Protein AF-A0A1W9HHN4-F1 (afdb_monomer_lite)

Structure (mmCIF, N/CA/C/O backbone):
data_AF-A0A1W9HHN4-F1
#
_entry.id   AF-A0A1W9HHN4-F1
#
loop_
_atom_site.group_PDB
_atom_site.id
_atom_site.type_symbol
_atom_site.label_atom_id
_atom_site.label_alt_id
_atom_site.label_comp_id
_atom_site.label_asym_id
_atom_site.label_entity_id
_atom_site.label_seq_id
_atom_site.pdbx_PDB_ins_code
_atom_site.Cartn_x
_atom_site.Cartn_y
_atom_site.Cartn_z
_atom_site.occupancy
_atom_site.B_iso_or_equiv
_atom_site.auth_seq_id
_atom_site.auth_comp_id
_atom_site.auth_asym_id
_atom_site.auth_atom_id
_atom_site.pdbx_PDB_model_num
ATOM 1 N N . MET A 1 1 ? 84.537 -0.814 29.318 1.00 38.59 1 MET A N 1
ATOM 2 C CA . MET A 1 1 ? 84.849 0.425 28.573 1.00 38.59 1 MET A CA 1
ATOM 3 C C . MET A 1 1 ? 83.753 1.437 28.849 1.00 38.59 1 MET A C 1
ATOM 5 O O . MET A 1 1 ? 82.618 1.021 29.036 1.00 38.59 1 MET A O 1
ATOM 9 N N . ARG A 1 2 ? 84.134 2.720 28.931 1.00 28.84 2 ARG A N 1
ATOM 10 C CA . ARG A 1 2 ? 83.276 3.924 28.967 1.00 28.84 2 ARG A CA 1
ATOM 11 C C . ARG A 1 2 ? 82.020 3.712 28.100 1.00 28.84 2 ARG A C 1
ATOM 13 O O . ARG A 1 2 ? 82.153 3.163 27.019 1.00 28.84 2 ARG A O 1
ATOM 20 N N . GLY A 1 3 ? 80.806 4.087 28.465 1.00 25.36 3 GLY A N 1
ATOM 21 C CA . GLY A 1 3 ? 80.359 5.122 29.378 1.00 25.36 3 GLY A CA 1
ATOM 22 C C . GLY A 1 3 ? 79.190 5.838 28.696 1.00 25.36 3 GLY A C 1
ATOM 23 O O . GLY A 1 3 ? 79.249 6.110 27.501 1.00 25.36 3 GLY A O 1
ATOM 24 N N . THR A 1 4 ? 78.193 6.164 29.511 1.00 25.72 4 THR A N 1
ATOM 25 C CA . THR A 1 4 ? 77.255 7.283 29.354 1.00 25.72 4 THR A CA 1
ATOM 26 C C . THR A 1 4 ? 75.920 7.045 28.634 1.00 25.72 4 THR A C 1
ATOM 28 O O . THR A 1 4 ? 75.819 6.756 27.447 1.00 25.72 4 THR A O 1
ATOM 31 N N . PHE A 1 5 ? 74.904 7.242 29.474 1.00 26.44 5 PHE A N 1
ATOM 32 C CA . PHE A 1 5 ? 73.468 7.368 29.297 1.00 26.44 5 PHE A CA 1
ATOM 33 C C . PHE A 1 5 ? 73.065 8.613 28.493 1.00 26.44 5 PHE A C 1
ATOM 35 O O . PHE A 1 5 ? 73.731 9.638 28.597 1.00 26.44 5 PHE A O 1
ATOM 42 N N . VAL A 1 6 ? 71.870 8.581 27.894 1.00 25.84 6 VAL A N 1
ATOM 43 C CA . VAL A 1 6 ? 70.904 9.683 28.045 1.00 25.84 6 VAL A CA 1
ATOM 44 C C . VAL A 1 6 ? 69.542 9.089 28.404 1.00 25.84 6 VAL A C 1
ATOM 46 O O . VAL A 1 6 ? 68.916 8.366 27.634 1.00 25.84 6 VAL A O 1
ATOM 49 N N . VAL A 1 7 ? 69.168 9.385 29.644 1.00 25.06 7 VAL A N 1
ATOM 50 C CA . VAL A 1 7 ? 67.840 9.357 30.258 1.00 25.06 7 VAL A CA 1
ATOM 51 C C . VAL A 1 7 ? 67.072 10.588 29.781 1.00 25.06 7 VAL A C 1
ATOM 53 O O . VAL A 1 7 ? 67.708 11.621 29.637 1.00 25.06 7 VAL A O 1
ATOM 56 N N . VAL A 1 8 ? 65.756 10.477 29.591 1.00 26.33 8 VAL A N 1
ATOM 57 C CA . VAL A 1 8 ? 64.684 11.373 30.096 1.00 26.33 8 VAL A CA 1
ATOM 58 C C . VAL A 1 8 ? 63.391 10.606 29.773 1.00 26.33 8 VAL A C 1
ATOM 60 O O . VAL A 1 8 ? 63.069 10.402 28.608 1.00 26.33 8 VAL A O 1
ATOM 63 N N . GLU A 1 9 ? 62.865 9.829 30.728 1.00 26.00 9 GLU A N 1
ATOM 64 C CA . GLU A 1 9 ? 61.876 10.255 31.747 1.00 26.00 9 GLU A CA 1
ATOM 65 C C . GLU A 1 9 ? 60.465 10.334 31.145 1.00 26.00 9 GLU A C 1
ATOM 67 O O . GLU A 1 9 ? 60.289 10.781 30.023 1.00 26.00 9 GLU A O 1
ATOM 72 N N . MET A 1 10 ? 59.365 9.980 31.801 1.00 25.31 10 MET A N 1
ATOM 73 C CA . MET A 1 10 ? 58.997 9.395 33.103 1.00 25.31 10 MET A CA 1
ATOM 74 C C . MET A 1 10 ? 57.452 9.491 33.042 1.00 25.31 10 MET A C 1
ATOM 76 O O . MET A 1 10 ? 56.928 10.487 32.560 1.00 25.31 10 MET A O 1
ATOM 80 N N . ASN A 1 11 ? 56.623 8.502 33.354 1.00 24.52 11 ASN A N 1
ATOM 81 C CA . ASN A 1 11 ? 56.200 8.053 34.683 1.00 24.52 11 ASN A CA 1
ATOM 82 C C . ASN A 1 11 ? 55.092 7.015 34.396 1.00 24.52 11 ASN A C 1
ATOM 84 O O . ASN A 1 11 ? 54.210 7.277 33.586 1.00 24.52 11 ASN A O 1
ATOM 88 N N . ARG A 1 12 ? 55.203 5.746 34.797 1.00 25.52 12 ARG A N 1
ATOM 89 C CA . ARG A 1 12 ? 54.995 5.164 36.137 1.00 25.52 12 ARG A CA 1
ATOM 90 C C . ARG A 1 12 ? 53.568 5.290 36.699 1.00 25.52 12 ARG A C 1
ATOM 92 O O . ARG A 1 12 ? 53.176 6.371 37.109 1.00 25.52 12 ARG A O 1
ATOM 99 N N . VAL A 1 13 ? 52.983 4.091 36.898 1.00 23.77 13 VAL A N 1
ATOM 100 C CA . VAL A 1 13 ? 52.260 3.630 38.114 1.00 23.77 13 VAL A CA 1
ATOM 101 C C . VAL A 1 13 ? 50.841 4.195 38.259 1.00 23.77 13 VAL A C 1
ATOM 103 O O . VAL A 1 13 ? 50.641 5.389 38.154 1.00 23.77 13 VAL A O 1
ATOM 106 N N . SER A 1 14 ? 49.778 3.461 38.576 1.00 22.64 14 SER A N 1
ATOM 107 C CA . SER A 1 14 ? 49.460 2.042 38.770 1.00 22.64 14 SER A CA 1
ATOM 108 C C . SER A 1 14 ? 47.937 1.979 38.983 1.00 22.64 14 SER A C 1
ATOM 110 O O . SER A 1 14 ? 47.359 2.960 39.432 1.00 22.64 14 SER A O 1
ATOM 112 N N . LEU A 1 15 ? 47.349 0.802 38.741 1.00 22.41 15 LEU A N 1
ATOM 113 C CA . LEU A 1 15 ? 46.172 0.228 39.420 1.00 22.41 15 LEU A CA 1
ATOM 114 C C . LEU A 1 15 ? 44.909 1.100 39.644 1.00 22.41 15 LEU A C 1
ATOM 116 O O . LEU A 1 15 ? 44.914 2.010 40.462 1.00 22.41 15 LEU A O 1
ATOM 120 N N . ILE A 1 16 ? 43.765 0.649 39.109 1.00 21.02 16 ILE A N 1
ATOM 121 C CA . ILE A 1 16 ? 42.618 0.102 39.878 1.00 21.02 16 ILE A CA 1
ATOM 122 C C . ILE A 1 16 ? 41.461 -0.263 38.922 1.00 21.02 16 ILE A C 1
ATOM 124 O O . ILE A 1 16 ? 41.217 0.390 37.914 1.00 21.02 16 ILE A O 1
ATOM 128 N N . PHE A 1 17 ? 40.788 -1.358 39.282 1.00 23.80 17 PHE A N 1
ATOM 129 C CA . PHE A 1 17 ? 39.524 -1.919 38.799 1.00 23.80 17 PHE A CA 1
ATOM 130 C C . PHE A 1 17 ? 38.478 -0.937 38.237 1.00 23.80 17 PHE A C 1
ATOM 132 O O . PHE A 1 17 ? 38.068 -0.014 38.932 1.00 23.80 17 PHE A O 1
ATOM 139 N N . ALA A 1 18 ? 37.887 -1.290 37.088 1.00 21.38 18 ALA A N 1
ATOM 140 C CA . ALA A 1 18 ? 36.445 -1.170 36.855 1.00 21.38 18 ALA A CA 1
ATOM 141 C C . ALA A 1 18 ? 36.003 -2.062 35.680 1.00 21.38 18 ALA A C 1
ATOM 143 O O . ALA A 1 18 ? 36.599 -2.057 34.606 1.00 21.38 18 ALA A O 1
ATOM 144 N N . PHE A 1 19 ? 34.940 -2.825 35.922 1.00 25.19 19 PHE A N 1
ATOM 145 C CA . PHE A 1 19 ? 34.054 -3.434 34.934 1.00 25.19 19 PHE A CA 1
ATOM 146 C C . PHE A 1 19 ? 33.873 -2.564 33.685 1.00 25.19 19 PHE A C 1
ATOM 148 O O . PHE A 1 19 ? 33.380 -1.452 33.814 1.00 25.19 19 PHE A O 1
ATOM 155 N N . LEU A 1 20 ? 34.127 -3.106 32.492 1.00 23.86 20 LEU A N 1
ATOM 156 C CA . LEU A 1 20 ? 33.484 -2.653 31.252 1.00 23.86 20 LEU A CA 1
ATOM 157 C C . LEU A 1 20 ? 33.298 -3.852 30.312 1.00 23.86 20 LEU A C 1
ATOM 159 O O . LEU A 1 20 ? 33.937 -4.013 29.277 1.00 23.86 20 LEU A O 1
ATOM 163 N N . SER A 1 21 ? 32.359 -4.710 30.700 1.00 24.89 21 SER A N 1
ATOM 164 C CA . SER A 1 21 ? 31.488 -5.409 29.764 1.00 24.89 21 SER A CA 1
ATOM 165 C C . SER A 1 21 ? 30.672 -4.368 28.989 1.00 24.89 21 SER A C 1
ATOM 167 O O . SER A 1 21 ? 29.640 -3.921 29.484 1.00 24.89 21 SER A O 1
ATOM 169 N N . VAL A 1 22 ? 31.126 -3.952 27.804 1.00 24.08 22 VAL A N 1
ATOM 170 C CA . VAL A 1 22 ? 30.358 -3.076 26.900 1.00 24.08 22 VAL A CA 1
ATOM 171 C C . VAL A 1 22 ? 30.508 -3.575 25.463 1.00 24.08 22 VAL A C 1
ATOM 173 O O . VAL A 1 22 ? 31.460 -3.282 24.752 1.00 24.08 22 VAL A O 1
ATOM 176 N N . PHE A 1 23 ? 29.496 -4.361 25.099 1.00 27.14 23 PHE A N 1
ATOM 177 C CA . PHE A 1 23 ? 28.842 -4.439 23.796 1.00 27.14 23 PHE A CA 1
ATOM 178 C C . PHE A 1 23 ? 29.702 -4.778 22.572 1.00 27.14 23 PHE A C 1
ATOM 180 O O . PHE A 1 23 ? 29.856 -3.993 21.640 1.00 27.14 23 PHE A O 1
ATOM 187 N N . SER A 1 24 ? 30.024 -6.066 22.449 1.00 23.11 24 SER A N 1
ATOM 188 C CA . SER A 1 24 ? 29.653 -6.758 21.213 1.00 23.11 24 SER A CA 1
ATOM 189 C C . SER A 1 24 ? 28.163 -6.507 20.967 1.00 23.11 24 SER A C 1
ATOM 191 O O . SER A 1 24 ? 27.319 -7.058 21.676 1.00 23.11 24 SER A O 1
ATOM 193 N N . VAL A 1 25 ? 27.848 -5.613 20.027 1.00 24.30 25 VAL A N 1
ATOM 194 C CA . VAL A 1 25 ? 26.491 -5.406 19.517 1.00 24.30 25 VAL A CA 1
ATOM 195 C C . VAL A 1 25 ? 25.991 -6.777 19.067 1.00 24.30 25 VAL A C 1
ATOM 197 O O . VAL A 1 25 ? 26.562 -7.341 18.130 1.00 24.30 25 VAL A O 1
ATOM 200 N N . PRO A 1 26 ? 24.969 -7.362 19.715 1.00 27.34 26 PRO A N 1
ATOM 201 C CA . PRO A 1 26 ? 24.340 -8.537 19.161 1.00 27.34 26 PRO A CA 1
ATOM 202 C C . PRO A 1 26 ? 23.729 -8.087 17.842 1.00 27.34 26 PRO A C 1
ATOM 204 O O . PRO A 1 26 ? 22.853 -7.218 17.811 1.00 27.34 26 PRO A O 1
ATOM 207 N N . ALA A 1 27 ? 24.231 -8.657 16.749 1.00 28.83 27 ALA A N 1
ATOM 208 C CA . ALA A 1 27 ? 23.526 -8.683 15.486 1.00 28.83 27 ALA A CA 1
ATOM 209 C C . ALA A 1 27 ? 22.056 -8.994 15.778 1.00 28.83 27 ALA A C 1
ATOM 211 O O . ALA A 1 27 ? 21.771 -9.969 16.472 1.00 28.83 27 ALA A O 1
ATOM 212 N N . LEU A 1 28 ? 21.185 -8.095 15.309 1.00 32.28 28 LEU A N 1
ATOM 213 C CA . LEU A 1 28 ? 19.730 -8.176 15.283 1.00 32.28 28 LEU A CA 1
ATOM 214 C C . LEU A 1 28 ? 19.172 -9.401 16.015 1.00 32.28 28 LEU A C 1
ATOM 216 O O . LEU A 1 28 ? 19.184 -10.507 15.469 1.00 32.28 28 LEU A O 1
ATOM 220 N N . ALA A 1 29 ? 18.583 -9.186 17.192 1.00 26.78 29 ALA A N 1
ATOM 221 C CA . ALA A 1 29 ? 17.545 -10.076 17.683 1.00 26.78 29 ALA A CA 1
ATOM 222 C C . ALA A 1 29 ? 16.446 -10.116 16.609 1.00 26.78 29 ALA A C 1
ATOM 224 O O . ALA A 1 29 ? 15.574 -9.250 16.528 1.00 26.78 29 ALA A O 1
ATOM 225 N N . GLN A 1 30 ? 16.573 -11.080 15.700 1.00 33.28 30 GLN A N 1
ATOM 226 C CA . GLN A 1 30 ? 15.623 -11.352 14.647 1.00 33.28 30 GLN A CA 1
ATOM 227 C C . GLN A 1 30 ? 14.307 -11.697 15.327 1.00 33.28 30 GLN A C 1
ATOM 229 O O . GLN A 1 30 ? 14.174 -12.702 16.025 1.00 33.28 30 GLN A O 1
ATOM 234 N N . ASN A 1 31 ? 13.354 -10.792 15.143 1.00 34.88 31 ASN A N 1
ATOM 235 C CA . ASN A 1 31 ? 11.980 -10.889 15.591 1.00 34.88 31 ASN A CA 1
ATOM 236 C C . ASN A 1 31 ? 11.370 -12.196 15.048 1.00 34.88 31 ASN A C 1
ATOM 238 O O . ASN A 1 31 ? 10.947 -12.275 13.890 1.00 34.88 31 ASN A O 1
ATOM 242 N N . LYS A 1 32 ? 11.354 -13.246 15.878 1.00 32.31 32 LYS A N 1
ATOM 243 C CA . LYS A 1 32 ? 10.801 -14.565 15.536 1.00 32.31 32 LYS A CA 1
ATOM 244 C C . LYS A 1 32 ? 9.286 -14.537 15.293 1.00 32.31 32 LYS A C 1
ATOM 246 O O . LYS A 1 32 ? 8.779 -15.479 14.697 1.00 32.31 32 LYS A O 1
ATOM 251 N N . SER A 1 33 ? 8.566 -13.475 15.673 1.00 36.66 33 SER A N 1
ATOM 252 C CA . SER A 1 33 ? 7.098 -13.453 15.567 1.00 36.66 33 SER A CA 1
ATOM 253 C C . SER A 1 33 ? 6.554 -13.236 14.150 1.00 36.66 33 SER A C 1
ATOM 255 O O . SER A 1 33 ? 5.404 -13.569 13.900 1.00 36.66 33 SER A O 1
ATOM 257 N N . CYS A 1 34 ? 7.357 -12.753 13.191 1.00 32.62 34 CYS A N 1
ATOM 258 C CA . CYS A 1 34 ? 6.908 -12.614 11.792 1.00 32.62 34 CYS A CA 1
ATOM 259 C C . CYS A 1 34 ? 7.789 -13.355 10.780 1.00 32.62 34 CYS A C 1
ATOM 261 O O . CYS A 1 34 ? 7.384 -13.542 9.637 1.00 32.62 34 CYS A O 1
ATOM 263 N N . GLN A 1 35 ? 8.993 -13.793 11.170 1.00 34.59 35 GLN A N 1
ATOM 264 C CA . GLN A 1 35 ? 9.879 -14.535 10.267 1.00 34.59 35 GLN A CA 1
ATOM 265 C C . GLN A 1 35 ? 9.487 -16.010 10.096 1.00 34.59 35 GLN A C 1
ATOM 267 O O . GLN A 1 35 ? 9.911 -16.612 9.115 1.00 34.59 35 GLN A O 1
ATOM 272 N N . GLY A 1 36 ? 8.694 -16.575 11.014 1.00 31.47 36 GLY A N 1
ATOM 273 C CA . GLY A 1 36 ? 8.269 -17.978 10.970 1.00 31.47 36 GLY A CA 1
ATOM 274 C C . GLY A 1 36 ? 6.962 -18.252 10.219 1.00 31.47 36 GLY A C 1
ATOM 275 O O . GLY A 1 36 ? 6.702 -19.403 9.898 1.00 31.47 36 GLY A O 1
ATOM 276 N N . LEU A 1 37 ? 6.151 -17.229 9.922 1.00 34.84 37 LEU A N 1
ATOM 277 C CA . LEU A 1 37 ? 4.815 -17.425 9.334 1.00 34.84 37 LEU A CA 1
ATOM 278 C C . LEU A 1 37 ? 4.824 -17.567 7.807 1.00 34.84 37 LEU A C 1
ATOM 280 O O . LEU A 1 37 ? 3.871 -18.084 7.239 1.00 34.84 37 LEU A O 1
ATOM 284 N N . PHE A 1 38 ? 5.914 -17.168 7.148 1.00 40.44 38 PHE A N 1
ATOM 285 C CA . PHE A 1 38 ? 6.117 -17.351 5.712 1.00 40.44 38 PHE A CA 1
ATOM 286 C C . PHE A 1 38 ? 7.612 -17.561 5.452 1.00 40.44 38 PHE A C 1
ATOM 288 O O . PHE A 1 38 ? 8.327 -16.635 5.072 1.00 40.44 38 PHE A O 1
ATOM 295 N N . SER A 1 39 ? 8.106 -18.770 5.720 1.00 32.22 39 SER A N 1
ATOM 296 C CA . SER A 1 39 ? 9.292 -19.291 5.031 1.00 32.22 39 SER A CA 1
ATOM 297 C C . SER A 1 39 ? 8.770 -20.074 3.832 1.00 32.22 39 SER A C 1
ATOM 299 O O . SER A 1 39 ? 8.425 -21.245 3.991 1.00 32.22 39 SER A O 1
ATOM 301 N N . PRO A 1 40 ? 8.627 -19.454 2.653 1.00 37.91 40 PRO A N 1
ATOM 302 C CA . PRO A 1 40 ? 8.153 -20.168 1.490 1.00 37.91 40 PRO A CA 1
ATOM 303 C C . PRO A 1 40 ? 9.309 -21.035 1.011 1.00 37.91 40 PRO A C 1
ATOM 305 O O . PRO A 1 40 ? 10.374 -20.548 0.625 1.00 37.91 40 PRO A O 1
ATOM 308 N N . THR A 1 41 ? 9.104 -22.345 1.029 1.00 38.62 41 THR A N 1
ATOM 309 C CA . THR A 1 41 ? 9.788 -23.199 0.063 1.00 38.62 41 THR A CA 1
ATOM 310 C C . THR A 1 41 ? 9.453 -22.646 -1.332 1.00 38.62 41 THR A C 1
ATOM 312 O O . THR A 1 41 ? 8.292 -22.283 -1.544 1.00 38.62 41 THR A O 1
ATOM 315 N N . PRO A 1 42 ? 10.416 -22.519 -2.265 1.00 40.56 42 PRO A N 1
ATOM 316 C CA . PRO A 1 42 ? 10.117 -22.111 -3.635 1.00 40.56 42 PRO A CA 1
ATOM 317 C C . PRO A 1 42 ? 8.955 -22.948 -4.181 1.00 40.56 42 PRO A C 1
ATOM 319 O O . PRO A 1 42 ? 9.037 -24.177 -4.177 1.00 40.56 42 PRO A O 1
ATOM 322 N N . LEU A 1 43 ? 7.861 -22.295 -4.583 1.00 48.44 43 LEU A N 1
ATOM 323 C CA . LEU A 1 43 ? 6.696 -22.982 -5.133 1.00 48.44 43 LEU A CA 1
ATOM 324 C C . LEU A 1 43 ? 7.037 -23.414 -6.549 1.00 48.44 43 LEU A C 1
ATOM 326 O O . LEU A 1 43 ? 7.101 -22.594 -7.463 1.00 48.44 43 LEU A O 1
ATOM 330 N N . LEU A 1 44 ? 7.223 -24.711 -6.752 1.00 52.00 44 LEU A N 1
ATOM 331 C CA . LEU A 1 44 ? 7.222 -25.236 -8.108 1.00 52.00 44 LEU A CA 1
ATOM 332 C C . LEU A 1 44 ? 5.801 -25.103 -8.667 1.00 52.00 44 LEU A C 1
ATOM 334 O O . LEU A 1 44 ? 4.834 -25.411 -7.974 1.00 52.00 44 LEU A O 1
ATOM 338 N N . LEU A 1 45 ? 5.661 -24.706 -9.935 1.00 51.69 45 LEU A N 1
ATOM 339 C CA . LEU A 1 45 ? 4.368 -24.683 -10.643 1.00 51.69 45 LEU A CA 1
ATOM 340 C C . LEU A 1 45 ? 3.601 -26.010 -10.498 1.00 51.69 45 LEU A C 1
ATOM 342 O O . LEU A 1 45 ? 2.380 -26.007 -10.414 1.00 51.69 45 LEU A O 1
ATOM 346 N N . SER A 1 46 ? 4.318 -27.133 -10.400 1.00 47.12 46 SER A N 1
ATOM 347 C CA . SER A 1 46 ? 3.760 -28.473 -10.180 1.00 47.12 46 SER A CA 1
ATOM 348 C C . SER A 1 46 ? 3.146 -28.701 -8.792 1.00 47.12 46 SER A C 1
ATOM 350 O O . SER A 1 46 ? 2.495 -29.718 -8.582 1.00 47.12 46 SER A O 1
ATOM 352 N N . GLN A 1 47 ? 3.388 -27.809 -7.830 1.00 53.41 47 GLN A N 1
ATOM 353 C CA . GLN A 1 47 ? 2.831 -27.858 -6.473 1.00 53.41 47 GLN A CA 1
ATOM 354 C C . GLN A 1 47 ? 1.598 -26.960 -6.318 1.00 53.41 47 GLN A C 1
ATOM 356 O O . GLN A 1 47 ? 0.890 -27.067 -5.317 1.00 53.41 47 GLN A O 1
ATOM 361 N N . LEU A 1 48 ? 1.333 -26.082 -7.292 1.00 57.03 48 LEU A N 1
ATOM 362 C CA . LEU A 1 48 ? 0.123 -25.274 -7.319 1.00 57.03 48 LEU A CA 1
ATOM 363 C C . LEU A 1 48 ? -1.047 -26.154 -7.760 1.00 57.03 48 LEU A C 1
ATOM 365 O O . LEU A 1 48 ? -1.001 -26.809 -8.801 1.00 57.03 48 LEU A O 1
ATOM 369 N N . ARG A 1 49 ? -2.115 -26.149 -6.965 1.00 55.66 49 ARG A N 1
ATOM 370 C CA . ARG A 1 49 ? -3.430 -26.577 -7.451 1.00 55.66 49 ARG A CA 1
ATOM 371 C C . ARG A 1 49 ? -3.995 -25.412 -8.258 1.00 55.66 49 ARG A C 1
ATOM 373 O O . ARG A 1 49 ? -3.656 -24.276 -7.966 1.00 55.66 49 ARG A O 1
ATOM 380 N N . PHE A 1 50 ? -4.771 -25.675 -9.299 1.00 63.09 50 PHE A N 1
ATOM 381 C CA . PHE A 1 50 ? -5.413 -24.626 -10.094 1.00 63.09 50 PHE A CA 1
ATOM 382 C C . PHE A 1 50 ? -6.933 -24.755 -9.958 1.00 63.09 50 PHE A C 1
ATOM 384 O O . PHE A 1 50 ? -7.412 -25.863 -9.700 1.00 63.09 50 PHE A O 1
ATOM 391 N N . PRO A 1 51 ? -7.706 -23.665 -10.137 1.00 59.38 51 PRO A N 1
ATOM 392 C CA . PRO A 1 51 ? -9.163 -23.727 -10.071 1.00 59.38 51 PRO A CA 1
ATOM 393 C C . PRO A 1 51 ? -9.752 -24.777 -11.026 1.00 59.38 51 PRO A C 1
ATOM 395 O O . PRO A 1 51 ? -9.226 -24.984 -12.125 1.00 59.38 51 PRO A O 1
ATOM 398 N N . GLU A 1 52 ? -10.871 -25.393 -10.639 1.00 52.34 52 GLU A N 1
ATOM 399 C CA . GLU A 1 52 ? -11.603 -26.348 -11.483 1.00 52.34 52 GLU A CA 1
ATOM 400 C C . GLU A 1 52 ? -11.925 -25.737 -12.862 1.00 52.34 52 GLU A C 1
ATOM 402 O O . GLU A 1 52 ? -12.276 -24.558 -12.969 1.00 52.34 52 GLU A O 1
ATOM 407 N N . ASN A 1 53 ? -11.783 -26.543 -13.923 1.00 53.47 53 ASN A N 1
ATOM 408 C CA . ASN A 1 53 ? -11.881 -26.156 -15.344 1.00 53.47 53 ASN A CA 1
ATOM 409 C C . ASN A 1 53 ? -10.717 -25.316 -15.906 1.00 53.47 53 ASN A C 1
ATOM 411 O O . ASN A 1 53 ? -10.813 -24.795 -17.020 1.00 53.47 53 ASN A O 1
ATOM 415 N N . THR A 1 54 ? -9.595 -25.203 -15.190 1.00 57.62 54 THR A N 1
ATOM 416 C CA . THR A 1 54 ? -8.365 -24.659 -15.782 1.00 57.62 54 THR A CA 1
ATOM 417 C C . THR A 1 54 ? -7.758 -25.690 -16.738 1.00 57.62 54 THR A C 1
ATOM 419 O O . THR A 1 54 ? -7.164 -26.671 -16.297 1.00 57.62 54 THR A O 1
ATOM 422 N N . ASN A 1 55 ? -7.893 -25.479 -18.052 1.00 55.28 55 ASN A N 1
ATOM 423 C CA . ASN A 1 55 ? -7.204 -26.297 -19.054 1.00 55.28 55 ASN A CA 1
ATOM 424 C C . ASN A 1 55 ? -5.717 -25.905 -19.104 1.00 55.28 55 ASN A C 1
ATOM 426 O O . ASN A 1 55 ? -5.316 -24.985 -19.819 1.00 55.28 55 ASN A O 1
ATOM 430 N N . LEU A 1 56 ? -4.909 -26.585 -18.291 1.00 59.72 56 LEU A N 1
ATOM 431 C CA . LEU A 1 56 ? -3.461 -26.385 -18.228 1.00 59.72 56 LEU A CA 1
ATOM 432 C C . LEU A 1 56 ? -2.725 -27.021 -19.410 1.00 59.72 56 LEU A C 1
ATOM 434 O O . LEU A 1 56 ? -1.564 -26.686 -19.621 1.00 59.72 56 LEU A O 1
ATOM 438 N N . ASP A 1 57 ? -3.377 -27.876 -20.201 1.00 52.06 57 ASP A N 1
ATOM 439 C CA . ASP A 1 57 ? -2.738 -28.613 -21.298 1.00 52.06 57 ASP A CA 1
ATOM 440 C C . ASP A 1 57 ? -2.322 -27.699 -22.463 1.00 52.06 57 ASP A C 1
ATOM 442 O O . ASP A 1 57 ? -1.562 -28.114 -23.336 1.00 52.06 57 ASP A O 1
ATOM 446 N N . GLN A 1 58 ? -2.775 -26.438 -22.471 1.00 49.84 58 GLN A N 1
ATOM 447 C CA . GLN A 1 58 ? -2.442 -25.470 -23.519 1.00 49.84 58 GLN A CA 1
ATOM 448 C C . GLN A 1 58 ? -1.359 -24.456 -23.123 1.00 49.84 58 GLN A C 1
ATOM 450 O O . GLN A 1 58 ? -0.574 -24.081 -23.990 1.00 49.84 58 GLN A O 1
ATOM 455 N N . ASN A 1 59 ? -1.278 -24.016 -21.854 1.00 53.94 59 ASN A N 1
ATOM 456 C CA . ASN A 1 59 ? -0.132 -23.232 -21.356 1.00 53.94 59 ASN A CA 1
ATOM 457 C C . ASN A 1 59 ? -0.160 -23.021 -19.821 1.00 53.94 59 ASN A C 1
ATOM 459 O O . ASN A 1 59 ? -0.601 -21.974 -19.336 1.00 53.94 59 ASN A O 1
ATOM 463 N N . PRO A 1 60 ? 0.370 -23.960 -19.015 1.00 57.97 60 PRO A N 1
ATOM 464 C CA . PRO A 1 60 ? 0.407 -23.804 -17.559 1.00 57.97 60 PRO A CA 1
ATOM 465 C C . PRO A 1 60 ? 1.344 -22.664 -17.125 1.00 57.97 60 PRO A C 1
ATOM 467 O O . PRO A 1 60 ? 1.149 -22.054 -16.076 1.00 57.97 60 PRO A O 1
ATOM 470 N N . LYS A 1 61 ? 2.349 -22.350 -17.956 1.00 56.84 61 LYS A N 1
ATOM 471 C CA . LYS A 1 61 ? 3.369 -21.322 -17.702 1.00 56.84 61 LYS A CA 1
ATOM 472 C C . LYS A 1 61 ? 2.845 -19.885 -17.810 1.00 56.84 61 LYS A C 1
ATOM 474 O O . LYS A 1 61 ? 3.478 -18.996 -17.265 1.00 56.84 61 LYS A O 1
ATOM 479 N N . ASP A 1 62 ? 1.698 -19.660 -18.453 1.00 68.31 62 ASP A N 1
ATOM 480 C CA . ASP A 1 62 ? 1.116 -18.316 -18.623 1.00 68.31 62 ASP A CA 1
ATOM 481 C C . ASP A 1 62 ? -0.080 -18.063 -17.687 1.00 68.31 62 ASP A C 1
ATOM 483 O O . ASP A 1 62 ? -0.722 -16.999 -17.731 1.00 68.31 62 ASP A O 1
ATOM 487 N N . PHE A 1 63 ? -0.427 -19.045 -16.843 1.00 85.44 63 PHE A N 1
ATOM 488 C CA . PHE A 1 63 ? -1.567 -18.906 -15.945 1.00 85.44 63 PHE A CA 1
ATOM 489 C C . PHE A 1 63 ? -1.306 -17.822 -14.905 1.00 85.44 63 PHE A C 1
ATOM 491 O O . PHE A 1 63 ? -2.097 -16.894 -14.793 1.00 85.44 63 PHE A O 1
ATOM 498 N N . PHE A 1 64 ? -0.179 -17.876 -14.198 1.00 90.69 64 PHE A N 1
ATOM 499 C CA . PHE A 1 64 ? 0.273 -16.751 -13.390 1.00 90.69 64 PHE A CA 1
ATOM 500 C C . PHE A 1 64 ? 1.362 -15.996 -14.129 1.00 90.69 64 PHE A C 1
ATOM 502 O O . PHE A 1 64 ? 2.344 -16.576 -14.577 1.00 90.69 64 PHE A O 1
ATOM 509 N N . GLN A 1 65 ? 1.174 -14.689 -14.229 1.00 92.69 65 GLN A N 1
ATOM 510 C CA . GLN A 1 65 ? 2.138 -13.775 -14.814 1.00 92.69 65 GLN A CA 1
ATOM 511 C C . GLN A 1 65 ? 2.517 -12.731 -13.784 1.00 92.69 65 GLN A C 1
ATOM 513 O O . GLN A 1 65 ? 1.661 -12.243 -13.044 1.00 92.69 65 GLN A O 1
ATOM 518 N N . TYR A 1 66 ? 3.792 -12.384 -13.765 1.00 94.38 66 TYR A N 1
ATOM 519 C CA . TYR A 1 66 ? 4.376 -11.507 -12.772 1.00 94.38 66 TYR A CA 1
ATOM 520 C C . TYR A 1 66 ? 5.057 -10.326 -13.443 1.00 94.38 66 TYR A C 1
ATOM 522 O O . TYR A 1 66 ? 5.539 -10.414 -14.572 1.00 94.38 66 TYR A O 1
ATOM 530 N N . GLY A 1 67 ? 5.128 -9.223 -12.719 1.00 93.88 67 GLY A N 1
ATOM 531 C CA . GLY A 1 67 ? 5.911 -8.068 -13.113 1.00 93.88 67 GLY A CA 1
ATOM 532 C C . GLY A 1 67 ? 6.338 -7.276 -11.893 1.00 93.88 67 GLY A C 1
ATOM 533 O O . GLY A 1 67 ? 5.888 -7.531 -10.774 1.00 93.88 67 GLY A O 1
ATOM 534 N N . PHE A 1 68 ? 7.207 -6.305 -12.107 1.00 94.31 68 PHE A N 1
ATOM 535 C CA . PHE A 1 68 ? 7.625 -5.385 -11.072 1.00 94.31 68 PHE A CA 1
ATOM 536 C C . PHE A 1 68 ? 7.844 -3.987 -11.631 1.00 94.31 68 PHE A C 1
ATOM 538 O O . PHE A 1 68 ? 8.131 -3.791 -12.814 1.00 94.31 68 PHE A O 1
ATOM 545 N N . GLU A 1 69 ? 7.755 -3.034 -10.724 1.00 93.81 69 GLU A N 1
ATOM 546 C CA . GLU A 1 69 ? 8.171 -1.657 -10.909 1.00 93.81 69 GLU A CA 1
ATOM 547 C C . GLU A 1 69 ? 9.158 -1.314 -9.794 1.00 93.81 69 GLU A C 1
ATOM 549 O O . GLU A 1 69 ? 9.007 -1.785 -8.662 1.00 93.81 69 GLU A O 1
ATOM 554 N N . ILE A 1 70 ? 10.191 -0.535 -10.109 1.00 94.38 70 ILE A N 1
ATOM 555 C CA . ILE A 1 70 ? 11.101 0.024 -9.110 1.00 94.38 70 ILE A CA 1
ATOM 556 C C . ILE A 1 70 ? 11.232 1.519 -9.352 1.00 94.38 70 ILE A C 1
ATOM 558 O O . ILE A 1 70 ? 11.744 1.932 -10.391 1.00 94.38 70 ILE A O 1
ATOM 562 N N . GLU A 1 71 ? 10.835 2.311 -8.367 1.00 94.25 71 GLU A N 1
ATOM 563 C CA . GLU A 1 71 ? 11.015 3.759 -8.370 1.00 94.25 71 GLU A CA 1
ATOM 564 C C . GLU A 1 71 ? 12.315 4.119 -7.633 1.00 94.25 71 GLU A C 1
ATOM 566 O O . GLU A 1 71 ? 12.559 3.690 -6.495 1.00 94.25 71 GLU A O 1
ATOM 571 N N . TYR A 1 72 ? 13.141 4.949 -8.262 1.00 94.62 72 TYR A N 1
ATOM 572 C CA . TYR A 1 72 ? 14.319 5.562 -7.660 1.00 94.62 72 TYR A CA 1
ATOM 573 C C . TYR A 1 72 ? 14.124 7.070 -7.603 1.00 94.62 72 TYR A C 1
ATOM 575 O O . TYR A 1 72 ? 13.901 7.720 -8.628 1.00 94.62 72 TYR A O 1
ATOM 583 N N . VAL A 1 73 ? 14.275 7.645 -6.409 1.00 93.69 73 VAL A N 1
ATOM 584 C CA . VAL A 1 73 ? 14.379 9.100 -6.273 1.00 93.69 73 VAL A CA 1
ATOM 585 C C . VAL A 1 73 ? 15.551 9.560 -7.127 1.00 93.69 73 VAL A C 1
ATOM 587 O O . VAL A 1 73 ? 16.624 8.960 -7.075 1.00 93.69 73 VAL A O 1
ATOM 590 N N . LEU A 1 74 ? 15.374 10.631 -7.902 1.00 92.50 74 LEU A N 1
ATOM 591 C CA . LEU A 1 74 ? 16.386 11.077 -8.864 1.00 92.50 74 LEU A CA 1
ATOM 592 C C . LEU A 1 74 ? 17.774 11.266 -8.221 1.00 92.50 74 LEU A C 1
ATOM 594 O O . LEU A 1 74 ? 18.782 10.904 -8.819 1.00 92.50 74 LEU A O 1
ATOM 598 N N . ASN A 1 75 ? 17.834 11.742 -6.975 1.00 91.69 75 ASN A N 1
ATOM 599 C CA . ASN A 1 75 ? 19.087 11.893 -6.222 1.00 91.69 75 ASN A CA 1
ATOM 600 C C . ASN A 1 75 ? 19.768 10.564 -5.850 1.00 91.69 75 ASN A C 1
ATOM 602 O O . ASN A 1 75 ? 20.977 10.543 -5.662 1.00 91.69 75 ASN A O 1
ATOM 606 N N . GLU A 1 76 ? 19.015 9.470 -5.750 1.00 89.88 76 GLU A N 1
ATOM 607 C CA . GLU A 1 76 ? 19.509 8.121 -5.435 1.00 89.88 76 GLU A CA 1
ATOM 608 C C . GLU A 1 76 ? 19.784 7.299 -6.712 1.00 89.88 76 GLU A C 1
ATOM 610 O O . GLU A 1 76 ? 20.191 6.144 -6.638 1.00 89.88 76 GLU A O 1
ATOM 615 N N . SER A 1 77 ? 19.564 7.875 -7.900 1.00 93.81 77 SER A N 1
ATOM 616 C CA . SER A 1 77 ? 19.561 7.139 -9.173 1.00 93.81 77 SER A CA 1
ATOM 617 C C . SER A 1 77 ? 20.911 7.084 -9.898 1.00 93.81 77 SER A C 1
ATOM 619 O O . SER A 1 77 ? 20.993 6.519 -10.985 1.00 93.81 77 SER A O 1
ATOM 621 N N . GLY A 1 78 ? 21.989 7.640 -9.340 1.00 93.06 78 GLY A N 1
ATOM 622 C CA . GLY A 1 78 ? 23.283 7.724 -10.033 1.00 93.06 78 GLY A CA 1
ATOM 623 C C . GLY A 1 78 ? 23.818 6.368 -10.516 1.00 93.06 78 GLY A C 1
ATOM 624 O O . GLY A 1 78 ? 24.172 6.225 -11.691 1.00 93.06 78 GLY A O 1
ATOM 625 N N . ALA A 1 79 ? 23.751 5.347 -9.656 1.00 93.06 79 ALA A N 1
ATOM 626 C CA . ALA A 1 79 ? 24.138 3.980 -10.000 1.00 93.06 79 ALA A CA 1
ATOM 627 C C . ALA A 1 79 ? 23.254 3.373 -11.106 1.00 93.06 79 ALA A C 1
ATOM 629 O O . ALA A 1 79 ? 23.761 2.691 -11.998 1.00 93.06 79 ALA A O 1
ATOM 630 N N . LEU A 1 80 ? 21.944 3.653 -11.088 1.00 95.06 80 LEU A N 1
ATOM 631 C CA . LEU A 1 80 ? 21.003 3.260 -12.144 1.00 95.06 80 LEU A CA 1
ATOM 632 C C . LEU A 1 80 ? 21.376 3.912 -13.483 1.00 95.06 80 LEU A C 1
ATOM 634 O O . LEU A 1 80 ? 21.461 3.244 -14.515 1.00 95.06 80 LEU A O 1
ATOM 638 N N . LEU A 1 81 ? 21.651 5.216 -13.460 1.00 95.25 81 LEU A N 1
ATOM 639 C CA . LEU A 1 81 ? 21.985 6.012 -14.638 1.00 95.25 81 LEU A CA 1
ATOM 640 C C . LEU A 1 81 ? 23.274 5.551 -15.324 1.00 95.25 81 LEU A C 1
ATOM 642 O O . LEU A 1 81 ? 23.455 5.808 -16.509 1.00 95.25 81 LEU A O 1
ATOM 646 N N . LYS A 1 82 ? 24.155 4.809 -14.647 1.00 93.12 82 LYS A N 1
ATOM 647 C CA . LYS A 1 82 ? 25.320 4.182 -15.291 1.00 93.12 82 LYS A CA 1
ATOM 648 C C . LYS A 1 82 ? 24.932 3.179 -16.387 1.00 93.12 82 LYS A C 1
ATOM 650 O O . LYS A 1 82 ? 25.675 3.021 -17.359 1.00 93.12 82 LYS A O 1
ATOM 655 N N . ASP A 1 83 ? 23.782 2.521 -16.252 1.00 93.56 83 ASP A N 1
ATOM 656 C CA . ASP A 1 83 ? 23.291 1.547 -17.230 1.00 93.56 83 ASP A CA 1
ATOM 657 C C . ASP A 1 83 ? 22.231 2.111 -18.182 1.00 93.56 83 ASP A C 1
ATOM 659 O O . ASP A 1 83 ? 21.973 1.488 -19.210 1.00 93.56 83 ASP A O 1
ATOM 663 N N . TYR A 1 84 ? 21.660 3.281 -17.886 1.00 95.19 84 TYR A N 1
ATOM 664 C CA . TYR A 1 84 ? 20.707 3.977 -18.753 1.00 95.19 84 TYR A CA 1
ATOM 665 C C . TYR A 1 84 ? 21.336 5.242 -19.338 1.00 95.19 84 TYR A C 1
ATOM 667 O O . TYR A 1 84 ? 21.486 6.259 -18.661 1.00 95.19 84 TYR A O 1
ATOM 675 N N . ILE A 1 85 ? 21.724 5.170 -20.609 1.00 93.81 85 ILE A N 1
ATOM 676 C CA . ILE A 1 85 ? 22.485 6.213 -21.293 1.00 93.81 85 ILE A CA 1
ATOM 677 C C . ILE A 1 85 ? 21.558 7.228 -21.980 1.00 93.81 85 ILE A C 1
ATOM 679 O O . ILE A 1 85 ? 20.564 6.831 -22.590 1.00 93.81 85 ILE A O 1
ATOM 683 N N . PRO A 1 86 ? 21.864 8.535 -21.930 1.00 93.44 86 PRO A N 1
ATOM 684 C CA . PRO A 1 86 ? 21.178 9.528 -22.752 1.00 93.44 86 PRO A CA 1
ATOM 685 C C . PRO A 1 86 ? 21.568 9.371 -24.230 1.00 93.44 86 PRO A C 1
ATOM 687 O O . PRO A 1 86 ? 22.523 8.652 -24.538 1.00 93.44 86 PRO A O 1
ATOM 690 N N . PRO A 1 87 ? 20.893 10.073 -25.157 1.00 89.38 87 PRO A N 1
ATOM 691 C CA . PRO A 1 87 ? 21.344 10.181 -26.542 1.00 89.38 87 PRO A CA 1
ATOM 692 C C . PRO A 1 87 ? 22.674 10.954 -26.596 1.00 89.38 87 PRO A C 1
ATOM 694 O O . PRO A 1 87 ? 22.718 12.162 -26.801 1.00 89.38 87 PRO A O 1
ATOM 697 N N . VAL A 1 88 ? 23.788 10.256 -26.350 1.00 81.56 88 VAL A N 1
ATOM 698 C CA . VAL A 1 88 ? 25.097 10.864 -26.058 1.00 81.56 88 VAL A CA 1
ATOM 699 C C . VAL A 1 88 ? 25.598 11.797 -27.167 1.00 81.56 88 VAL A C 1
ATOM 701 O O . VAL A 1 88 ? 26.188 12.833 -26.863 1.00 81.56 88 VAL A O 1
ATOM 704 N N . TYR A 1 89 ? 25.293 11.497 -28.434 1.00 76.94 89 TYR A N 1
ATOM 705 C CA . TYR A 1 89 ? 25.646 12.342 -29.580 1.00 76.94 89 TYR A CA 1
ATOM 706 C C . TYR A 1 89 ? 24.928 13.696 -29.571 1.00 76.94 89 TYR A C 1
ATOM 708 O O . TYR A 1 89 ? 25.546 14.707 -29.888 1.00 76.94 89 TYR A O 1
ATOM 716 N N . GLU A 1 90 ? 23.665 13.745 -29.135 1.00 82.94 90 GLU A N 1
ATOM 717 C CA . GLU A 1 90 ? 22.888 14.992 -29.018 1.00 82.94 90 GLU A CA 1
ATOM 718 C C . GLU A 1 90 ? 23.445 15.922 -27.924 1.00 82.94 90 GLU A C 1
ATOM 720 O O . GLU A 1 90 ? 23.109 17.102 -27.867 1.00 82.94 90 GLU A O 1
ATOM 725 N N . HIS A 1 91 ? 24.326 15.403 -27.062 1.00 80.88 91 HIS A N 1
ATOM 726 C CA . HIS A 1 91 ? 24.848 16.096 -25.888 1.00 80.88 91 HIS A CA 1
ATOM 727 C C . HIS A 1 91 ? 26.382 16.180 -25.839 1.00 80.88 91 HIS A C 1
ATOM 729 O O . HIS A 1 91 ? 26.936 16.509 -24.789 1.00 80.88 91 HIS A O 1
ATOM 735 N N . ASN A 1 92 ? 27.086 15.899 -26.944 1.00 84.38 92 ASN A N 1
ATOM 736 C CA . ASN A 1 92 ? 28.558 15.883 -27.001 1.00 84.38 92 ASN A CA 1
ATOM 737 C C . ASN A 1 92 ? 29.200 14.987 -25.915 1.00 84.38 92 ASN A C 1
ATOM 739 O O . ASN A 1 92 ? 30.223 15.321 -25.306 1.00 84.38 92 ASN A O 1
ATOM 743 N N . LEU A 1 93 ? 28.571 13.844 -25.645 1.00 87.44 93 LEU A N 1
ATOM 744 C CA . LEU A 1 93 ? 29.042 12.812 -24.727 1.00 87.44 93 LEU A CA 1
ATOM 745 C C . LEU A 1 93 ? 29.480 11.570 -25.512 1.00 87.44 93 LEU A C 1
ATOM 747 O O . LEU A 1 93 ? 29.048 11.323 -26.635 1.00 87.44 93 LEU A O 1
ATOM 751 N N . THR A 1 94 ? 30.322 10.749 -24.891 1.00 91.06 94 THR A N 1
ATOM 752 C CA . THR A 1 94 ? 30.590 9.379 -25.342 1.00 91.06 94 THR A CA 1
ATOM 753 C C . THR A 1 94 ? 30.037 8.403 -24.311 1.00 91.06 94 THR A C 1
ATOM 755 O O . THR A 1 94 ? 29.871 8.762 -23.142 1.00 91.06 94 THR A O 1
ATOM 758 N N . VAL A 1 95 ? 29.781 7.155 -24.719 1.00 90.19 95 VAL A N 1
ATOM 759 C CA . VAL A 1 95 ? 29.372 6.098 -23.777 1.00 90.19 95 VAL A CA 1
ATOM 760 C C . VAL A 1 95 ? 30.414 5.949 -22.673 1.00 90.19 95 VAL A C 1
ATOM 762 O O . VAL A 1 95 ? 30.047 5.976 -21.506 1.00 90.19 95 VAL A O 1
ATOM 765 N N . LYS A 1 96 ? 31.705 5.898 -23.030 1.00 93.12 96 LYS A N 1
ATOM 766 C CA . LYS A 1 96 ? 32.808 5.828 -22.064 1.00 93.12 96 LYS A CA 1
ATOM 767 C C . LYS A 1 96 ? 32.748 6.974 -21.056 1.00 93.12 96 LYS A C 1
ATOM 769 O O . LYS A 1 96 ? 32.724 6.723 -19.856 1.00 93.12 96 LYS A O 1
ATOM 774 N N . LYS A 1 97 ? 32.628 8.217 -21.537 1.00 93.00 97 LYS A N 1
ATOM 775 C CA . LYS A 1 97 ? 32.529 9.389 -20.662 1.00 93.00 97 LYS A CA 1
ATOM 776 C C . LYS A 1 97 ? 31.365 9.255 -19.694 1.00 93.00 97 LYS A C 1
ATOM 778 O O . LYS A 1 97 ? 31.529 9.454 -18.497 1.00 93.00 97 LYS A O 1
ATOM 783 N N . TRP A 1 98 ? 30.200 8.856 -20.195 1.00 94.25 98 TRP A N 1
ATOM 784 C CA . TRP A 1 98 ? 29.029 8.649 -19.357 1.00 94.25 98 TRP A CA 1
ATOM 785 C C . TRP A 1 98 ? 29.228 7.544 -18.317 1.00 94.25 98 TRP A C 1
ATOM 787 O O . TRP A 1 98 ? 28.877 7.730 -17.156 1.00 94.25 98 TRP A O 1
ATOM 797 N N . THR A 1 99 ? 29.766 6.388 -18.703 1.00 91.31 99 THR A N 1
ATOM 798 C CA . THR A 1 99 ? 29.775 5.185 -17.859 1.00 91.31 99 THR A CA 1
ATOM 799 C C . THR A 1 99 ? 30.994 5.066 -16.949 1.00 91.31 99 THR A C 1
ATOM 801 O O . THR A 1 99 ? 30.914 4.372 -15.937 1.00 91.31 99 THR A O 1
ATOM 804 N N . GLU A 1 100 ? 32.109 5.698 -17.310 1.00 92.44 100 GLU A N 1
ATOM 805 C CA . GLU A 1 100 ? 33.405 5.559 -16.632 1.00 92.44 100 GLU A CA 1
ATOM 806 C C . GLU A 1 100 ? 33.904 6.886 -16.060 1.00 92.44 100 GLU A C 1
ATOM 808 O O . GLU A 1 100 ? 34.337 6.905 -14.912 1.00 92.44 100 GLU A O 1
ATOM 813 N N . ASP A 1 101 ? 33.801 7.985 -16.815 1.00 94.62 101 ASP A N 1
ATOM 814 C CA . ASP A 1 101 ? 34.432 9.252 -16.417 1.00 94.62 101 ASP A CA 1
ATOM 815 C C . ASP A 1 101 ? 33.541 10.101 -15.493 1.00 94.62 101 ASP A C 1
ATOM 817 O O . ASP A 1 101 ? 34.050 10.840 -14.652 1.00 94.62 101 ASP A O 1
ATOM 821 N N . LEU A 1 102 ? 32.212 10.027 -15.650 1.00 95.25 102 LEU A N 1
ATOM 822 C CA . LEU A 1 102 ? 31.277 10.764 -14.795 1.00 95.25 102 LEU A CA 1
ATOM 823 C C . LEU A 1 102 ? 31.054 10.067 -13.446 1.00 95.25 102 LEU A C 1
ATOM 825 O O . LEU A 1 102 ? 30.915 8.842 -13.374 1.00 95.25 102 LEU A O 1
ATOM 829 N N . THR A 1 103 ? 30.926 10.856 -12.381 1.00 96.06 103 THR A N 1
ATOM 830 C CA . THR A 1 103 ? 30.419 10.372 -11.090 1.00 96.06 103 THR A CA 1
ATOM 831 C C . THR A 1 103 ? 28.900 10.195 -11.122 1.00 96.06 103 THR A C 1
ATOM 833 O O . THR A 1 103 ? 28.210 10.659 -12.036 1.00 96.06 103 THR A O 1
ATOM 836 N N . ASP A 1 104 ? 28.364 9.526 -10.106 1.00 95.19 104 ASP A N 1
ATOM 837 C CA . ASP A 1 104 ? 26.924 9.345 -9.932 1.00 95.19 104 ASP A CA 1
ATOM 838 C C . ASP A 1 104 ? 26.197 10.690 -9.796 1.00 95.19 104 ASP A C 1
ATOM 840 O O . ASP A 1 104 ? 25.186 10.917 -10.463 1.00 95.19 104 ASP A O 1
ATOM 844 N N . GLU A 1 105 ? 26.765 11.630 -9.039 1.00 96.44 105 GLU A N 1
ATOM 845 C CA . GLU A 1 105 ? 26.239 12.988 -8.878 1.00 96.44 105 GLU A CA 1
ATOM 846 C C . GLU A 1 105 ? 26.223 13.740 -10.211 1.00 96.44 105 GLU A C 1
ATOM 848 O O . GLU A 1 105 ? 25.234 14.386 -10.552 1.00 96.44 105 GLU A O 1
ATOM 853 N N . GLN A 1 106 ? 27.284 13.608 -11.012 1.00 96.50 106 GLN A N 1
ATOM 854 C CA . GLN A 1 106 ? 27.366 14.262 -12.318 1.00 96.50 106 GLN A CA 1
ATOM 855 C C . GLN A 1 106 ? 26.327 13.720 -13.309 1.00 96.50 106 GLN A C 1
ATOM 857 O O . GLN A 1 106 ? 25.768 14.497 -14.089 1.00 96.50 106 GLN A O 1
ATOM 862 N N . ARG A 1 107 ? 26.027 12.413 -13.276 1.00 96.62 107 ARG A N 1
ATOM 863 C CA . ARG A 1 107 ? 24.939 11.823 -14.079 1.00 96.62 107 ARG A CA 1
ATOM 864 C C . ARG A 1 107 ? 23.582 12.362 -13.644 1.00 96.62 107 ARG A C 1
ATOM 866 O O . ARG A 1 107 ? 22.790 12.774 -14.491 1.00 96.62 107 ARG A O 1
ATOM 873 N N . VAL A 1 108 ? 23.325 12.400 -12.337 1.00 96.56 108 VAL A N 1
ATOM 874 C CA . VAL A 1 108 ? 22.079 12.939 -11.775 1.00 96.56 108 VAL A CA 1
ATOM 875 C C . VAL A 1 108 ? 21.898 14.408 -12.159 1.00 96.56 108 VAL A C 1
ATOM 877 O O . VAL A 1 108 ? 20.832 14.794 -12.641 1.00 96.56 108 VAL A O 1
ATOM 880 N N . ASP A 1 109 ? 22.937 15.227 -12.009 1.00 96.62 109 ASP A N 1
ATOM 881 C CA . ASP A 1 109 ? 22.899 16.646 -12.364 1.00 96.62 109 ASP A CA 1
ATOM 882 C C . ASP A 1 109 ? 22.686 16.863 -13.860 1.00 96.62 109 ASP A C 1
ATOM 884 O O . ASP A 1 109 ? 21.948 17.771 -14.256 1.00 96.62 109 ASP A O 1
ATOM 888 N N . PHE A 1 110 ? 23.287 16.022 -14.704 1.00 95.94 110 PHE A N 1
ATOM 889 C CA . PHE A 1 110 ? 23.011 16.035 -16.134 1.00 95.94 110 PHE A CA 1
ATOM 890 C C . PHE A 1 110 ? 21.529 15.760 -16.415 1.00 95.94 110 PHE A C 1
ATOM 892 O O . PHE A 1 110 ? 20.908 16.517 -17.166 1.00 95.94 110 PHE A O 1
ATOM 899 N N . VAL A 1 111 ? 20.942 14.726 -15.801 1.00 95.62 111 VAL A N 1
ATOM 900 C CA . VAL A 1 111 ? 19.522 14.391 -15.998 1.00 95.62 111 VAL A CA 1
ATOM 901 C C . VAL A 1 111 ? 18.620 15.522 -15.514 1.00 95.62 111 VAL A C 1
ATOM 903 O O . VAL A 1 111 ? 17.725 15.926 -16.248 1.00 95.62 111 VAL A O 1
ATOM 906 N N . LYS A 1 112 ? 18.891 16.112 -14.343 1.00 95.31 112 LYS A N 1
ATOM 907 C CA . LYS A 1 112 ? 18.142 17.274 -13.831 1.00 95.31 112 LYS A CA 1
ATOM 908 C C . LYS A 1 112 ? 18.168 18.455 -14.800 1.00 95.31 112 LYS A C 1
ATOM 910 O O . LYS A 1 112 ? 17.126 19.043 -15.080 1.00 95.31 112 LYS A O 1
ATOM 915 N N . LYS A 1 113 ? 19.346 18.790 -15.336 1.00 95.50 113 LYS A N 1
ATOM 916 C CA . LYS A 1 113 ? 19.521 19.905 -16.283 1.00 95.50 113 LYS A CA 1
ATOM 917 C C . LYS A 1 113 ? 18.821 19.659 -17.620 1.00 95.50 113 LYS A C 1
ATOM 919 O O . LYS A 1 113 ? 18.398 20.614 -18.262 1.00 95.50 113 LYS A O 1
ATOM 924 N N . ASN A 1 114 ? 18.670 18.397 -18.018 1.00 95.00 114 ASN A N 1
ATOM 925 C CA . ASN A 1 114 ? 18.087 18.000 -19.300 1.00 95.00 114 ASN A CA 1
ATOM 926 C C . ASN A 1 114 ? 16.713 17.324 -19.154 1.00 95.00 114 ASN A C 1
ATOM 928 O O . ASN A 1 114 ? 16.249 16.682 -20.094 1.00 95.00 114 ASN A O 1
ATOM 932 N N . LEU A 1 115 ? 16.043 17.470 -18.003 1.00 93.75 115 LEU A N 1
ATOM 933 C CA . LEU A 1 115 ? 14.876 16.658 -17.642 1.00 93.75 115 LEU A CA 1
ATOM 934 C C . LEU A 1 115 ? 13.766 16.723 -18.698 1.00 93.75 115 LEU A C 1
ATOM 936 O O . LEU A 1 115 ? 13.302 15.687 -19.151 1.00 93.75 115 LEU A O 1
ATOM 940 N N . LYS A 1 116 ? 13.419 17.928 -19.172 1.00 92.56 116 LYS A N 1
ATOM 941 C CA . LYS A 1 116 ? 12.393 18.131 -20.214 1.00 92.56 116 LYS A CA 1
ATOM 942 C C . LYS A 1 116 ? 12.774 17.538 -21.574 1.00 92.56 116 LYS A C 1
ATOM 944 O O . LYS A 1 116 ? 11.902 17.130 -22.328 1.00 92.56 116 LYS A O 1
ATOM 949 N N . ALA A 1 117 ? 14.065 17.517 -21.908 1.00 93.31 117 ALA A N 1
ATOM 950 C CA . ALA A 1 117 ? 14.540 16.959 -23.173 1.00 93.31 117 ALA A CA 1
ATOM 951 C C . ALA A 1 117 ? 14.567 15.423 -23.136 1.00 93.31 117 ALA A C 1
ATOM 953 O O . ALA A 1 117 ? 14.267 14.773 -24.139 1.00 93.31 117 ALA A O 1
ATOM 954 N N . LEU A 1 118 ? 14.913 14.856 -21.976 1.00 94.00 118 LEU A N 1
ATOM 955 C CA . LEU A 1 118 ? 14.959 13.415 -21.734 1.00 94.00 118 LEU A CA 1
ATOM 956 C C . LEU A 1 118 ? 13.567 12.819 -21.481 1.00 94.00 118 LEU A C 1
ATOM 958 O O . LEU A 1 118 ? 13.323 11.678 -21.864 1.00 94.00 118 LEU A O 1
ATOM 962 N N . PHE A 1 119 ? 12.667 13.591 -20.873 1.00 95.31 119 PHE A N 1
ATOM 963 C CA . PHE A 1 119 ? 11.308 13.208 -20.494 1.00 95.31 119 PHE A C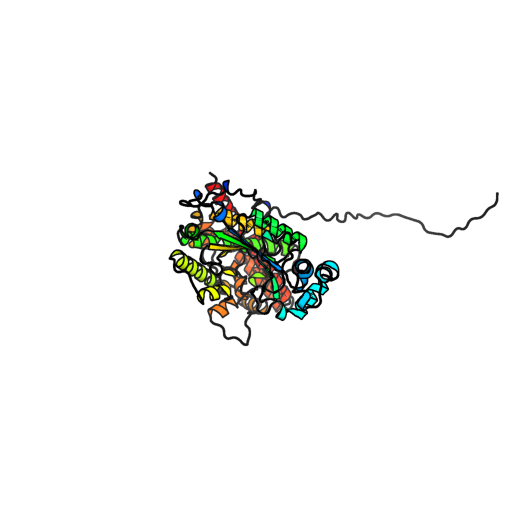A 1
ATOM 964 C C . PHE A 1 119 ? 10.335 14.340 -20.868 1.00 95.31 119 PHE A C 1
ATOM 966 O O . PHE A 1 119 ? 9.981 15.160 -20.018 1.00 95.31 119 PHE A O 1
ATOM 973 N N . PRO A 1 120 ? 9.930 14.434 -22.148 1.00 91.38 120 PRO A N 1
ATOM 974 C CA . PRO A 1 120 ? 9.018 15.485 -22.604 1.00 91.38 120 PRO A CA 1
ATOM 975 C C . PRO A 1 120 ? 7.614 15.354 -21.995 1.00 91.38 120 PRO A C 1
ATOM 977 O O . PRO A 1 120 ? 6.930 16.358 -21.808 1.00 91.38 120 PRO A O 1
ATOM 980 N N . GLU A 1 121 ? 7.210 14.131 -21.651 1.00 89.81 121 GLU A N 1
ATOM 981 C CA . GLU A 1 121 ? 5.942 13.806 -21.002 1.00 89.81 121 GLU A CA 1
ATOM 982 C C . GLU A 1 121 ? 6.201 12.901 -19.790 1.00 89.81 121 GLU A C 1
ATOM 984 O O . GLU A 1 121 ? 6.987 11.953 -19.871 1.00 89.81 121 GLU A O 1
ATOM 989 N N . THR A 1 122 ? 5.533 13.173 -18.667 1.00 85.94 122 THR A N 1
ATOM 990 C CA . THR A 1 122 ? 5.550 12.283 -17.497 1.00 85.94 122 THR A CA 1
ATOM 991 C C . THR A 1 122 ? 4.740 11.015 -17.775 1.00 85.94 122 THR A C 1
ATOM 993 O O . THR A 1 122 ? 3.852 10.999 -18.630 1.00 85.94 122 THR A O 1
ATOM 996 N N . LYS A 1 123 ? 5.048 9.923 -17.061 1.00 84.75 123 LYS A N 1
ATOM 997 C CA . LYS A 1 123 ? 4.416 8.597 -17.233 1.00 84.75 123 LYS A CA 1
ATOM 998 C C . LYS A 1 123 ? 4.567 8.004 -18.644 1.00 84.75 123 LYS A C 1
ATOM 1000 O O . LYS A 1 123 ? 3.815 7.106 -19.035 1.00 84.75 123 LYS A O 1
ATOM 1005 N N . LYS A 1 124 ? 5.530 8.497 -19.426 1.00 89.44 124 LYS A N 1
ATOM 1006 C CA . LYS A 1 124 ? 5.884 7.981 -20.752 1.00 89.44 124 LYS A CA 1
ATOM 1007 C C . LYS A 1 124 ? 7.348 7.534 -20.784 1.00 89.44 124 LYS A C 1
ATOM 1009 O O . LYS A 1 124 ? 8.160 8.070 -20.028 1.00 89.44 124 LYS A O 1
ATOM 1014 N N . PRO A 1 125 ? 7.690 6.565 -21.656 1.00 93.00 125 PRO A N 1
ATOM 1015 C CA . PRO A 1 125 ? 9.075 6.221 -21.953 1.00 93.00 125 PRO A CA 1
ATOM 1016 C C . PRO A 1 125 ? 9.912 7.461 -22.277 1.00 93.00 125 PRO A C 1
ATOM 1018 O O . PRO A 1 125 ? 9.571 8.231 -23.175 1.00 93.00 125 PRO A O 1
ATOM 1021 N N . GLY A 1 126 ? 11.001 7.649 -21.538 1.00 93.69 126 GLY A N 1
ATOM 1022 C CA . GLY A 1 126 ? 11.974 8.701 -21.794 1.00 93.69 126 GLY A CA 1
ATOM 1023 C C . GLY A 1 126 ? 13.028 8.305 -22.826 1.00 93.69 126 GLY A C 1
ATOM 1024 O O . GLY A 1 126 ? 12.990 7.235 -23.433 1.00 93.69 126 GLY A O 1
ATOM 1025 N N . LYS A 1 127 ? 14.024 9.178 -22.983 1.00 95.19 127 LYS A N 1
ATOM 1026 C CA . LYS A 1 127 ? 15.159 8.993 -23.903 1.00 95.19 127 LYS A CA 1
ATOM 1027 C C . LYS A 1 127 ? 16.389 8.338 -23.269 1.00 95.19 127 LYS A C 1
ATOM 1029 O O . LYS A 1 127 ? 17.396 8.165 -23.949 1.00 95.19 127 LYS A O 1
ATOM 1034 N N . LEU A 1 128 ? 16.346 8.013 -21.977 1.00 94.50 128 LEU A N 1
ATOM 1035 C CA . LEU A 1 128 ? 17.417 7.263 -21.318 1.00 94.50 128 LEU A CA 1
ATOM 1036 C C . LEU A 1 128 ? 17.281 5.778 -21.670 1.00 94.50 128 LEU A C 1
ATOM 1038 O O . LEU A 1 128 ? 16.316 5.143 -21.246 1.00 94.50 128 LEU A O 1
ATOM 1042 N N . ILE A 1 129 ? 18.233 5.242 -22.437 1.00 93.69 129 ILE A N 1
ATOM 1043 C CA . ILE A 1 129 ? 18.183 3.890 -23.002 1.00 93.69 129 ILE A CA 1
ATOM 1044 C C . ILE A 1 129 ? 19.089 2.937 -22.224 1.00 93.69 129 ILE A C 1
ATOM 1046 O O . ILE A 1 129 ? 20.258 3.228 -21.981 1.00 93.69 129 ILE A O 1
ATOM 1050 N N . LEU A 1 130 ? 18.572 1.768 -21.871 1.00 94.69 130 LEU A N 1
ATOM 1051 C CA . LEU A 1 130 ? 19.323 0.702 -21.232 1.00 94.69 130 LEU A CA 1
ATOM 1052 C C . LEU A 1 130 ? 20.423 0.178 -22.160 1.00 94.69 130 LEU A C 1
ATOM 1054 O O . LEU A 1 130 ? 20.174 -0.170 -23.315 1.00 94.69 130 LEU A O 1
ATOM 1058 N N . ARG A 1 131 ? 21.637 0.045 -21.630 1.00 93.19 131 ARG A N 1
ATOM 1059 C CA . ARG A 1 131 ? 22.772 -0.532 -22.353 1.00 93.19 131 ARG A CA 1
ATOM 1060 C C . ARG A 1 131 ? 22.540 -1.991 -22.732 1.00 93.19 131 ARG A C 1
ATOM 1062 O O . ARG A 1 131 ? 22.023 -2.790 -21.951 1.00 93.19 131 ARG A O 1
ATOM 1069 N N . ASP A 1 132 ? 23.071 -2.364 -23.893 1.00 87.75 132 ASP A N 1
ATOM 1070 C CA . ASP A 1 132 ? 22.911 -3.704 -24.455 1.00 87.75 132 ASP A CA 1
ATOM 1071 C C . ASP A 1 132 ? 23.483 -4.837 -23.602 1.00 87.75 132 ASP A C 1
ATOM 1073 O O . ASP A 1 132 ? 22.993 -5.961 -23.674 1.00 87.75 132 ASP A O 1
ATOM 1077 N N . ASN A 1 133 ? 24.503 -4.542 -22.801 1.00 88.06 133 ASN A N 1
ATOM 1078 C CA . ASN A 1 133 ? 25.172 -5.495 -21.924 1.00 88.06 133 ASN A CA 1
ATOM 1079 C C . ASN A 1 133 ? 24.629 -5.485 -20.485 1.00 88.06 133 ASN A C 1
ATOM 1081 O O . ASN A 1 133 ? 25.230 -6.113 -19.613 1.00 88.06 133 ASN A O 1
ATOM 1085 N N . SER A 1 134 ? 23.536 -4.764 -20.209 1.00 90.12 134 SER A N 1
ATOM 1086 C CA . SER A 1 134 ? 22.935 -4.791 -18.878 1.00 90.12 134 SER A CA 1
ATOM 1087 C C . SER A 1 134 ? 22.358 -6.178 -18.578 1.00 90.12 134 SER A C 1
ATOM 1089 O O . SER A 1 134 ? 21.596 -6.707 -19.395 1.00 90.12 134 SER A O 1
ATOM 1091 N N . PRO A 1 135 ? 22.625 -6.746 -17.387 1.00 88.94 135 PRO A N 1
ATOM 1092 C CA . PRO A 1 135 ? 22.025 -8.012 -16.981 1.00 88.94 135 PRO A CA 1
ATOM 1093 C C . PRO A 1 135 ? 20.497 -7.927 -16.866 1.00 88.94 135 PRO A C 1
ATOM 1095 O O . PRO A 1 135 ? 19.841 -8.957 -16.895 1.00 88.94 135 PRO A O 1
ATOM 1098 N N . LEU A 1 136 ? 19.908 -6.727 -16.777 1.00 89.12 136 LEU A N 1
ATOM 1099 C CA . LEU A 1 136 ? 18.456 -6.546 -16.697 1.00 89.12 136 LEU A CA 1
ATOM 1100 C C . LEU A 1 136 ? 17.751 -6.543 -18.061 1.00 89.12 136 LEU A C 1
ATOM 1102 O O . LEU A 1 136 ? 16.527 -6.646 -18.102 1.00 89.12 136 LEU A O 1
ATOM 1106 N N . LYS A 1 137 ? 18.485 -6.445 -19.180 1.00 89.50 137 LYS A N 1
ATOM 1107 C CA . LYS A 1 137 ? 17.924 -6.219 -20.529 1.00 89.50 137 LYS A CA 1
ATOM 1108 C C . LYS A 1 137 ? 16.860 -7.233 -20.953 1.00 89.50 137 LYS A C 1
ATOM 1110 O O . LYS A 1 137 ? 15.939 -6.909 -21.711 1.00 89.50 137 LYS A O 1
ATOM 1115 N N . LEU A 1 138 ? 16.979 -8.467 -20.472 1.00 87.06 138 LEU A N 1
ATOM 1116 C CA . LEU A 1 138 ? 16.012 -9.516 -20.773 1.00 87.06 138 LEU A CA 1
ATOM 1117 C C . LEU A 1 138 ? 14.652 -9.240 -20.122 1.00 87.06 138 LEU A C 1
ATOM 1119 O O . LEU A 1 138 ? 13.639 -9.475 -20.774 1.00 87.06 138 LEU A O 1
ATOM 1123 N N . MET A 1 139 ? 14.628 -8.632 -18.933 1.00 89.44 139 MET A N 1
ATOM 1124 C CA . MET A 1 139 ? 13.431 -8.515 -18.100 1.00 89.44 139 MET A CA 1
ATOM 1125 C C . MET A 1 139 ? 12.879 -7.099 -17.950 1.00 89.44 139 MET A C 1
ATOM 1127 O O . MET A 1 139 ? 11.736 -6.956 -17.548 1.00 89.44 139 MET A O 1
ATOM 1131 N N . VAL A 1 140 ? 13.626 -6.041 -18.260 1.00 90.94 140 VAL A N 1
ATOM 1132 C CA . VAL A 1 140 ? 13.123 -4.662 -18.107 1.00 90.94 140 VAL A CA 1
ATOM 1133 C C . VAL A 1 140 ? 12.942 -3.969 -19.446 1.00 90.94 140 VAL A C 1
ATOM 1135 O O . VAL A 1 140 ? 13.540 -4.358 -20.455 1.00 90.94 140 VAL A O 1
ATOM 1138 N N . ASN A 1 141 ? 12.084 -2.952 -19.463 1.00 89.19 141 ASN A N 1
ATOM 1139 C CA . ASN A 1 141 ? 11.953 -2.080 -20.619 1.00 89.19 141 ASN A CA 1
ATOM 1140 C C . ASN A 1 141 ? 13.281 -1.377 -20.905 1.00 89.19 141 ASN A C 1
ATOM 1142 O O . ASN A 1 141 ? 14.055 -1.062 -20.004 1.00 89.19 141 ASN A O 1
ATOM 1146 N N . SER A 1 142 ? 13.541 -1.104 -22.181 1.00 91.56 142 SER A N 1
ATOM 1147 C CA . SER A 1 142 ? 14.785 -0.459 -22.602 1.00 91.56 142 SER A CA 1
ATOM 1148 C C . SER A 1 142 ? 14.873 1.007 -22.190 1.00 91.56 142 SER A C 1
ATOM 1150 O O . SER A 1 142 ? 15.893 1.623 -22.447 1.00 91.56 142 SER A O 1
ATOM 1152 N N . THR A 1 143 ? 13.832 1.587 -21.598 1.00 93.94 143 THR A N 1
ATOM 1153 C CA . THR A 1 143 ? 13.762 3.010 -21.260 1.00 93.94 143 THR A CA 1
ATOM 1154 C C . THR A 1 143 ? 13.251 3.211 -19.846 1.00 93.94 143 THR A C 1
ATOM 1156 O O . THR A 1 143 ? 12.345 2.493 -19.421 1.00 93.94 143 THR A O 1
ATOM 1159 N N . LEU A 1 144 ? 13.761 4.236 -19.166 1.00 94.56 144 LEU A N 1
ATOM 1160 C CA . LEU A 1 144 ? 13.173 4.709 -17.911 1.00 94.56 144 LEU A CA 1
ATOM 1161 C C . LEU A 1 144 ? 11.906 5.524 -18.171 1.00 94.56 144 LEU A C 1
ATOM 1163 O O . LEU A 1 144 ? 11.756 6.137 -19.231 1.00 94.56 144 LEU A O 1
ATOM 1167 N N . ILE A 1 145 ? 11.028 5.562 -17.176 1.00 94.69 145 ILE A N 1
ATOM 1168 C CA . ILE A 1 145 ? 9.882 6.474 -17.113 1.00 94.69 145 ILE A CA 1
ATOM 1169 C C . ILE A 1 145 ? 10.155 7.497 -16.007 1.00 94.69 145 ILE A C 1
ATOM 1171 O O . ILE A 1 145 ? 10.777 7.167 -15.000 1.00 94.69 145 ILE A O 1
ATOM 1175 N N . LEU A 1 146 ? 9.732 8.744 -16.213 1.00 93.50 146 LEU A N 1
ATOM 1176 C CA . LEU A 1 146 ? 9.695 9.756 -15.159 1.00 93.50 146 LEU A CA 1
ATOM 1177 C C . LEU A 1 146 ? 8.259 9.868 -14.651 1.00 93.50 146 LEU A C 1
ATOM 1179 O O . LEU A 1 146 ? 7.351 10.193 -15.427 1.00 93.50 146 LEU A O 1
ATOM 1183 N N . ASP A 1 147 ? 8.054 9.590 -13.371 1.00 88.88 147 ASP A N 1
ATOM 1184 C CA . ASP A 1 147 ? 6.737 9.668 -12.746 1.00 88.88 147 ASP A CA 1
ATOM 1185 C C . ASP A 1 147 ? 6.311 11.131 -12.487 1.00 88.88 147 ASP A C 1
ATOM 1187 O O . ASP A 1 147 ? 7.033 12.092 -12.766 1.00 88.88 147 ASP A O 1
ATOM 1191 N N . GLU A 1 148 ? 5.108 11.328 -11.949 1.00 82.94 148 GLU A N 1
ATOM 1192 C CA . GLU A 1 148 ? 4.607 12.670 -11.601 1.00 82.94 148 GLU A CA 1
ATOM 1193 C C . GLU A 1 148 ? 5.299 13.293 -10.380 1.00 82.94 148 GLU A C 1
ATOM 1195 O O . GLU A 1 148 ? 5.145 14.489 -10.132 1.00 82.94 148 GLU A O 1
ATOM 1200 N N . THR A 1 149 ? 6.046 12.501 -9.612 1.00 83.31 149 THR A N 1
ATOM 1201 C CA . THR A 1 149 ? 6.772 12.941 -8.417 1.00 83.31 149 THR A CA 1
ATOM 1202 C C . THR A 1 149 ? 8.254 13.227 -8.690 1.00 83.31 149 THR A C 1
ATOM 1204 O O . THR A 1 149 ? 8.952 13.751 -7.821 1.00 83.31 149 THR A O 1
ATOM 1207 N N . GLY A 1 150 ? 8.720 12.973 -9.917 1.00 88.31 150 GLY A N 1
ATOM 1208 C CA . GLY A 1 150 ? 10.098 13.168 -10.359 1.00 88.31 150 GLY A CA 1
ATOM 1209 C C . GLY A 1 150 ? 11.022 11.969 -10.113 1.00 88.31 150 GLY A C 1
ATOM 1210 O O . GLY A 1 150 ? 12.242 12.126 -10.205 1.00 88.31 150 GLY A O 1
ATOM 1211 N N . ASN A 1 151 ? 10.479 10.793 -9.801 1.00 93.38 151 ASN A N 1
ATOM 1212 C CA . ASN A 1 151 ? 11.229 9.548 -9.663 1.00 93.38 151 ASN A CA 1
ATOM 1213 C C . ASN A 1 151 ? 11.447 8.879 -11.021 1.00 93.38 151 ASN A C 1
ATOM 1215 O O . ASN A 1 151 ? 10.619 8.975 -11.928 1.00 93.38 151 ASN A O 1
ATOM 1219 N N . LEU A 1 152 ? 12.570 8.172 -11.139 1.00 95.56 152 LEU A N 1
ATOM 1220 C CA . LEU A 1 152 ? 12.871 7.326 -12.286 1.00 95.56 152 LEU A CA 1
ATOM 1221 C C . LEU A 1 152 ? 12.364 5.910 -12.029 1.00 95.56 152 LEU A C 1
ATOM 1223 O O . LEU A 1 152 ? 12.747 5.281 -11.043 1.00 95.56 152 LEU A O 1
ATOM 1227 N N . GLU A 1 153 ? 11.547 5.402 -12.941 1.00 94.56 153 GLU A N 1
ATOM 1228 C CA . GLU A 1 153 ? 10.918 4.092 -12.838 1.00 94.56 153 GLU A CA 1
ATOM 1229 C C . GLU A 1 153 ? 11.561 3.090 -13.799 1.00 94.56 153 GLU A C 1
ATOM 1231 O O . GLU A 1 153 ? 11.698 3.338 -15.004 1.00 94.56 153 GLU A O 1
ATOM 1236 N N . ILE A 1 154 ? 11.909 1.923 -13.260 1.00 94.00 154 ILE A N 1
ATOM 1237 C CA . ILE A 1 154 ? 12.158 0.708 -14.033 1.00 94.00 154 ILE A CA 1
ATOM 1238 C C . ILE A 1 154 ? 10.861 -0.087 -14.053 1.00 94.00 154 ILE A C 1
ATOM 1240 O O . ILE A 1 154 ? 10.398 -0.520 -13.001 1.00 94.00 154 ILE A O 1
ATOM 1244 N N . VAL A 1 155 ? 10.329 -0.349 -15.243 1.00 92.50 155 VAL A N 1
ATOM 1245 C CA . VAL A 1 155 ? 9.167 -1.226 -15.423 1.00 92.50 155 VAL A CA 1
ATOM 1246 C C . VAL A 1 155 ? 9.615 -2.522 -16.082 1.00 92.50 155 VAL A C 1
ATOM 1248 O O . VAL A 1 155 ? 10.318 -2.511 -17.102 1.00 92.50 155 VAL A O 1
ATOM 1251 N N . SER A 1 156 ? 9.230 -3.649 -15.489 1.00 93.69 156 SER A N 1
ATOM 1252 C CA . SER A 1 156 ? 9.547 -4.958 -16.035 1.00 93.69 156 SER A CA 1
ATOM 1253 C C . SER A 1 156 ? 8.668 -5.311 -17.238 1.00 93.69 156 SER A C 1
ATOM 1255 O O . SER A 1 156 ? 7.524 -4.879 -17.374 1.00 93.69 156 SER A O 1
ATOM 1257 N N . LYS A 1 157 ? 9.193 -6.185 -18.090 1.00 91.19 157 LYS A N 1
ATOM 1258 C CA . LYS A 1 157 ? 8.403 -7.048 -18.962 1.00 91.19 157 LYS A CA 1
ATOM 1259 C C . LYS A 1 157 ? 7.645 -8.068 -18.109 1.00 91.19 157 LYS A C 1
ATOM 1261 O O . LYS A 1 157 ? 7.855 -8.183 -16.899 1.00 91.19 157 LYS A O 1
ATOM 1266 N N . VAL A 1 158 ? 6.755 -8.808 -18.754 1.00 90.38 158 VAL A N 1
ATOM 1267 C CA . VAL A 1 158 ? 5.994 -9.876 -18.108 1.00 90.38 158 VAL A CA 1
ATOM 1268 C C . VAL A 1 158 ? 6.879 -11.109 -17.941 1.00 90.38 158 VAL A C 1
ATOM 1270 O O . VAL A 1 158 ? 7.461 -11.578 -18.917 1.00 90.38 158 VAL A O 1
ATOM 1273 N N . ALA A 1 159 ? 6.944 -11.635 -16.720 1.00 90.50 159 ALA A N 1
ATOM 1274 C CA . ALA A 1 159 ? 7.550 -12.922 -16.403 1.00 90.50 159 ALA A CA 1
ATOM 1275 C C . ALA A 1 159 ? 6.485 -13.990 -16.170 1.00 90.50 159 ALA A C 1
ATOM 1277 O O . ALA A 1 159 ? 5.388 -13.718 -15.677 1.00 90.50 159 ALA A O 1
ATOM 1278 N N . ASN A 1 160 ? 6.871 -15.228 -16.448 1.00 87.69 160 ASN A N 1
ATOM 1279 C CA . ASN A 1 160 ? 6.034 -16.415 -16.278 1.00 87.69 160 ASN A CA 1
ATOM 1280 C C . ASN A 1 160 ? 6.367 -17.198 -14.995 1.00 87.69 160 ASN A C 1
ATOM 1282 O O . ASN A 1 160 ? 5.780 -18.241 -14.719 1.00 87.69 160 ASN A O 1
ATOM 1286 N N . SER A 1 161 ? 7.315 -16.710 -14.187 1.00 87.62 161 SER A N 1
ATOM 1287 C CA . SER A 1 161 ? 7.605 -17.267 -12.864 1.00 87.62 161 SER A CA 1
ATOM 1288 C C . SER A 1 161 ? 7.982 -16.183 -11.860 1.00 87.62 161 SER A C 1
ATOM 1290 O O . SER A 1 161 ? 8.540 -15.140 -12.214 1.00 87.62 161 SER A O 1
ATOM 1292 N N . LEU A 1 162 ? 7.690 -16.438 -10.585 1.00 89.44 162 LEU A N 1
ATOM 1293 C CA . LEU A 1 162 ? 8.074 -15.530 -9.511 1.00 89.44 162 LEU A CA 1
ATOM 1294 C C . LEU A 1 162 ? 9.586 -15.590 -9.253 1.00 89.44 162 LEU A C 1
ATOM 1296 O O . LEU A 1 162 ? 10.187 -14.600 -8.848 1.00 89.44 162 LEU A O 1
ATOM 1300 N N . GLU A 1 163 ? 10.210 -16.736 -9.511 1.00 90.00 163 GLU A N 1
ATOM 1301 C CA . GLU A 1 163 ? 11.650 -16.972 -9.415 1.00 90.00 163 GLU A CA 1
ATOM 1302 C C . GLU A 1 163 ? 12.426 -16.063 -10.371 1.00 90.00 163 GLU A C 1
ATOM 1304 O O . GLU A 1 163 ? 13.439 -15.482 -9.982 1.00 90.00 163 GLU A O 1
ATOM 1309 N N . GLU A 1 164 ? 11.917 -15.879 -11.590 1.00 90.19 164 GLU A N 1
ATOM 1310 C CA . GLU A 1 164 ? 12.476 -14.938 -12.559 1.00 90.19 164 GLU A CA 1
ATOM 1311 C C . GLU A 1 164 ? 12.421 -13.501 -12.022 1.00 90.19 164 GLU A C 1
ATOM 1313 O O . GLU A 1 164 ? 13.444 -12.815 -11.965 1.00 90.19 164 GLU A O 1
ATOM 1318 N N . VAL A 1 165 ? 11.263 -13.065 -11.515 1.00 92.81 165 VAL A N 1
ATOM 1319 C CA . VAL A 1 165 ? 11.115 -11.739 -10.890 1.00 92.81 165 VAL A CA 1
ATOM 1320 C C . VAL A 1 165 ? 12.050 -11.570 -9.688 1.00 92.81 165 VAL A C 1
ATOM 1322 O O . VAL A 1 165 ? 12.710 -10.537 -9.569 1.00 92.81 165 VAL A O 1
ATOM 1325 N N . LYS A 1 166 ? 12.167 -12.587 -8.823 1.00 93.62 166 LYS A N 1
ATOM 1326 C CA . LYS A 1 166 ? 13.104 -12.605 -7.686 1.00 93.62 166 LYS A CA 1
ATOM 1327 C C . LYS A 1 166 ? 14.545 -12.414 -8.130 1.00 93.62 166 LYS A C 1
ATOM 1329 O O . LYS A 1 166 ? 15.260 -11.607 -7.536 1.00 93.62 166 LYS A O 1
ATOM 1334 N N . HIS A 1 167 ? 14.962 -13.134 -9.167 1.00 93.00 167 HIS A N 1
ATOM 1335 C CA . HIS A 1 167 ? 16.310 -13.043 -9.709 1.00 93.00 167 HIS A CA 1
ATOM 1336 C C . HIS A 1 167 ? 16.623 -11.623 -10.203 1.00 93.00 167 HIS A C 1
ATOM 1338 O O . HIS A 1 167 ? 17.610 -11.024 -9.771 1.00 93.00 167 HIS A O 1
ATOM 1344 N N . PHE A 1 168 ? 15.755 -11.045 -11.039 1.00 93.81 168 PHE A N 1
ATOM 1345 C CA . PHE A 1 168 ? 15.990 -9.719 -11.616 1.00 93.81 168 PHE A CA 1
ATOM 1346 C C . PHE A 1 168 ? 15.876 -8.580 -10.596 1.00 93.81 168 PHE A C 1
ATOM 1348 O O . PHE A 1 168 ? 16.685 -7.651 -10.639 1.00 93.81 168 PHE A O 1
ATOM 1355 N N . LEU A 1 169 ? 14.952 -8.661 -9.633 1.00 93.56 169 LEU A N 1
ATOM 1356 C CA . LEU A 1 169 ? 14.901 -7.705 -8.522 1.00 93.56 169 LEU A CA 1
ATOM 1357 C C . LEU A 1 169 ? 16.143 -7.793 -7.633 1.00 93.56 169 LEU A C 1
ATOM 1359 O O . LEU A 1 169 ? 16.663 -6.760 -7.216 1.00 93.56 169 LEU A O 1
ATOM 1363 N N . GLY A 1 170 ? 16.655 -9.003 -7.387 1.00 93.81 170 GLY A N 1
ATOM 1364 C CA . GLY A 1 170 ? 17.919 -9.207 -6.679 1.00 93.81 170 GLY A CA 1
ATOM 1365 C C . GLY A 1 170 ? 19.095 -8.537 -7.392 1.00 93.81 170 GLY A C 1
ATOM 1366 O O . GLY A 1 170 ? 19.870 -7.820 -6.756 1.00 93.81 170 GLY A O 1
ATOM 1367 N N . ILE A 1 171 ? 19.186 -8.688 -8.719 1.00 94.25 171 ILE A N 1
ATOM 1368 C CA . ILE A 1 171 ? 20.189 -7.988 -9.536 1.00 94.25 171 ILE A CA 1
ATOM 1369 C C . ILE A 1 171 ? 20.028 -6.473 -9.393 1.00 94.25 171 ILE A C 1
ATOM 1371 O O . ILE A 1 171 ? 20.999 -5.802 -9.045 1.00 94.25 171 ILE A O 1
ATOM 1375 N N . ALA A 1 172 ? 18.824 -5.933 -9.604 1.00 94.00 172 ALA A N 1
ATOM 1376 C CA . ALA A 1 172 ? 18.581 -4.493 -9.536 1.00 94.00 172 ALA A CA 1
ATOM 1377 C C . ALA A 1 172 ? 18.953 -3.905 -8.164 1.00 94.00 172 ALA A C 1
ATOM 1379 O O . ALA A 1 172 ? 19.694 -2.926 -8.097 1.00 94.00 172 ALA A O 1
ATOM 1380 N N . PHE A 1 173 ? 18.527 -4.540 -7.067 1.00 94.19 173 PHE A N 1
ATOM 1381 C CA . PHE A 1 173 ? 18.829 -4.075 -5.709 1.00 94.19 173 PHE A CA 1
ATOM 1382 C C . PHE A 1 173 ? 20.318 -4.172 -5.371 1.00 94.19 173 PHE A C 1
ATOM 1384 O O . PHE A 1 173 ? 20.859 -3.268 -4.739 1.00 94.19 173 PHE A O 1
ATOM 1391 N N . SER A 1 174 ? 20.996 -5.241 -5.803 1.00 93.81 174 SER A N 1
ATOM 1392 C CA . SER A 1 174 ? 22.440 -5.395 -5.579 1.00 93.81 174 SER A CA 1
ATOM 1393 C C . SER A 1 174 ? 23.273 -4.368 -6.350 1.00 93.81 174 SER A C 1
ATOM 1395 O O . SER A 1 174 ? 24.328 -3.952 -5.877 1.00 93.81 174 SER A O 1
ATOM 1397 N N . ARG A 1 175 ? 22.801 -3.949 -7.531 1.00 92.94 175 ARG A N 1
ATOM 1398 C CA . ARG A 1 175 ? 23.555 -3.100 -8.456 1.00 92.94 175 ARG A CA 1
ATOM 1399 C C . ARG A 1 175 ? 23.265 -1.612 -8.289 1.00 92.94 175 ARG A C 1
ATOM 1401 O O . ARG A 1 175 ? 24.181 -0.810 -8.432 1.00 92.94 175 ARG A O 1
ATOM 1408 N N . TYR A 1 176 ? 22.015 -1.250 -8.012 1.00 92.50 176 TYR A N 1
ATOM 1409 C CA . TYR A 1 176 ? 21.565 0.145 -7.946 1.00 92.50 176 TYR A CA 1
ATOM 1410 C C . TYR A 1 176 ? 21.150 0.580 -6.538 1.00 92.50 176 TYR A C 1
ATOM 1412 O O . TYR A 1 176 ? 20.785 1.733 -6.336 1.00 92.50 176 TYR A O 1
ATOM 1420 N N . GLY A 1 177 ? 21.185 -0.331 -5.564 1.00 91.75 177 GLY A N 1
ATOM 1421 C CA . GLY A 1 177 ? 20.632 -0.097 -4.237 1.00 91.75 177 GLY A CA 1
ATOM 1422 C C . GLY A 1 177 ? 19.115 -0.292 -4.185 1.00 91.75 177 GLY A C 1
ATOM 1423 O O . GLY A 1 177 ? 18.444 -0.585 -5.180 1.00 91.75 177 GLY A O 1
ATOM 1424 N N . ALA A 1 178 ? 18.571 -0.160 -2.975 1.00 90.25 178 ALA A N 1
ATOM 1425 C CA . ALA A 1 178 ? 17.160 -0.403 -2.714 1.00 90.25 178 ALA A CA 1
ATOM 1426 C C . ALA A 1 178 ? 16.284 0.757 -3.216 1.00 90.25 178 ALA A C 1
ATOM 1428 O O . ALA A 1 178 ? 16.221 1.813 -2.580 1.00 90.25 178 ALA A O 1
ATOM 1429 N N . GLY A 1 179 ? 15.580 0.526 -4.324 1.00 90.75 179 GLY A N 1
ATOM 1430 C CA . GLY A 1 179 ? 14.488 1.377 -4.795 1.00 90.75 179 GLY A CA 1
ATOM 1431 C C . GLY A 1 179 ? 13.148 1.020 -4.141 1.00 90.75 179 GLY A C 1
ATOM 1432 O O . GLY A 1 179 ? 13.018 0.007 -3.448 1.00 90.75 179 GLY A O 1
ATOM 1433 N N . SER A 1 180 ? 12.140 1.866 -4.336 1.00 92.06 180 SER A N 1
ATOM 1434 C CA . SER A 1 180 ? 10.763 1.582 -3.918 1.00 92.06 180 SER A CA 1
ATOM 1435 C C . SER A 1 180 ? 10.153 0.591 -4.909 1.00 92.06 180 SER A C 1
ATOM 1437 O O . SER A 1 180 ? 9.727 0.977 -5.992 1.00 92.06 180 SER A O 1
ATOM 1439 N N . ALA A 1 181 ? 10.186 -0.700 -4.566 1.00 93.44 181 ALA A N 1
ATOM 1440 C CA . ALA A 1 181 ? 9.695 -1.759 -5.439 1.00 93.44 181 ALA A CA 1
ATOM 1441 C C . ALA A 1 181 ? 8.223 -2.097 -5.177 1.00 93.44 181 ALA A C 1
ATOM 1443 O O . ALA A 1 181 ? 7.776 -2.180 -4.028 1.00 93.44 181 ALA A O 1
ATOM 1444 N N . GLN A 1 182 ? 7.501 -2.361 -6.262 1.00 93.31 182 GLN A N 1
ATOM 1445 C CA . GLN A 1 182 ? 6.126 -2.850 -6.282 1.00 93.31 182 GLN A CA 1
ATOM 1446 C C . GLN A 1 182 ? 6.071 -4.081 -7.196 1.00 93.31 182 GLN A C 1
ATOM 1448 O O . GLN A 1 182 ? 6.772 -4.134 -8.207 1.00 93.31 182 GLN A O 1
ATOM 1453 N N . LEU A 1 183 ? 5.274 -5.093 -6.845 1.00 94.62 183 LEU A N 1
ATOM 1454 C CA . LEU A 1 183 ? 5.148 -6.323 -7.643 1.00 94.62 183 LEU A CA 1
ATOM 1455 C C . LEU A 1 183 ? 3.711 -6.534 -8.064 1.00 94.62 183 LEU A C 1
ATOM 1457 O O . LEU A 1 183 ? 2.790 -6.350 -7.274 1.00 94.62 183 LEU A O 1
ATOM 1461 N N . THR A 1 184 ? 3.542 -7.012 -9.285 1.00 94.50 184 THR A N 1
ATOM 1462 C CA . THR A 1 184 ? 2.250 -7.371 -9.848 1.00 94.50 184 THR A CA 1
ATOM 1463 C C . THR A 1 184 ? 2.165 -8.877 -10.051 1.00 94.50 184 THR A C 1
ATOM 1465 O O . THR A 1 184 ? 3.124 -9.532 -10.456 1.00 94.50 184 THR A O 1
ATOM 1468 N N . LEU A 1 185 ? 0.993 -9.420 -9.750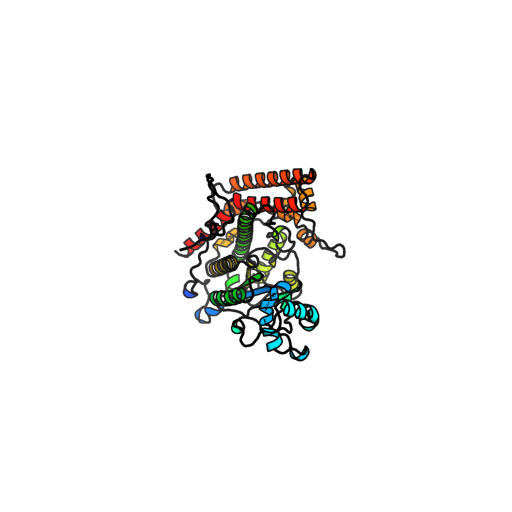 1.00 94.81 185 LEU A N 1
ATOM 1469 C CA . LEU A 1 185 ? 0.560 -10.779 -10.033 1.00 94.81 185 LEU A CA 1
ATOM 1470 C C . LEU A 1 185 ? -0.686 -10.680 -10.905 1.00 94.81 185 LEU A C 1
ATOM 1472 O O . LEU A 1 185 ? -1.606 -9.928 -10.588 1.00 94.81 185 LEU A O 1
ATOM 1476 N N . SER A 1 186 ? -0.754 -11.447 -11.985 1.00 94.12 186 SER A N 1
ATOM 1477 C CA . SER A 1 186 ? -1.939 -11.492 -12.832 1.00 94.12 186 SER A CA 1
ATOM 1478 C C . SER A 1 186 ? -2.325 -12.900 -13.254 1.00 94.12 186 SER A C 1
ATOM 1480 O O . SER A 1 186 ? -1.474 -13.764 -13.469 1.00 94.12 186 SER A O 1
ATOM 1482 N N . LEU A 1 187 ? -3.626 -13.106 -13.434 1.00 93.06 187 LEU A N 1
ATOM 1483 C CA . LEU A 1 187 ? -4.232 -14.376 -13.828 1.00 93.06 187 LEU A CA 1
ATOM 1484 C C . LEU A 1 187 ? -5.374 -14.172 -14.839 1.00 93.06 187 LEU A C 1
ATOM 1486 O O . LEU A 1 187 ? -5.927 -13.064 -14.924 1.00 93.06 187 LEU A O 1
ATOM 1490 N N . PRO A 1 188 ? -5.754 -15.211 -15.610 1.00 90.31 188 PRO A N 1
ATOM 1491 C CA . PRO A 1 188 ? -6.891 -15.149 -16.513 1.00 90.31 188 PRO A CA 1
ATOM 1492 C C . PRO A 1 188 ? -8.165 -14.715 -15.799 1.00 90.31 188 PRO A C 1
ATOM 1494 O O . PRO A 1 188 ? -8.480 -15.153 -14.692 1.00 90.31 188 PRO A O 1
ATOM 1497 N N . ARG A 1 189 ? -8.946 -13.876 -16.474 1.00 88.62 189 ARG A N 1
ATOM 1498 C CA . ARG A 1 189 ? -10.209 -13.370 -15.929 1.00 88.62 189 ARG A CA 1
ATOM 1499 C C . ARG A 1 189 ? -11.215 -14.468 -15.663 1.00 88.62 189 ARG A C 1
ATOM 1501 O O . ARG A 1 189 ? -11.859 -14.435 -14.625 1.00 88.62 189 ARG A O 1
ATOM 1508 N N . SER A 1 190 ? -11.328 -15.419 -16.585 1.00 86.75 190 SER A N 1
ATOM 1509 C CA . SER A 1 190 ? -12.201 -16.581 -16.438 1.00 86.75 190 SER A CA 1
ATOM 1510 C C . SER A 1 190 ? -11.885 -17.347 -15.156 1.00 86.75 190 SER A C 1
ATOM 1512 O O . SER A 1 190 ? -12.798 -17.715 -14.437 1.00 86.75 190 SER A O 1
ATOM 1514 N N . ALA A 1 191 ? -10.608 -17.495 -14.804 1.00 88.00 191 ALA A N 1
ATOM 1515 C CA . ALA A 1 191 ? -10.200 -18.171 -13.576 1.00 88.00 191 ALA A CA 1
ATOM 1516 C C . ALA A 1 191 ? -10.376 -17.322 -12.301 1.00 88.00 191 ALA A C 1
ATOM 1518 O O . ALA A 1 191 ? -10.504 -17.857 -11.200 1.00 88.00 191 ALA A O 1
ATOM 1519 N N . PHE A 1 192 ? -10.373 -15.990 -12.408 1.00 91.19 192 PHE A N 1
ATOM 1520 C CA . PHE A 1 192 ? -10.660 -15.127 -11.260 1.00 91.19 192 PHE A CA 1
ATOM 1521 C C . PHE A 1 192 ? -12.174 -14.968 -11.003 1.00 91.19 192 PHE A C 1
ATOM 1523 O O . PHE A 1 192 ? -12.645 -14.991 -9.865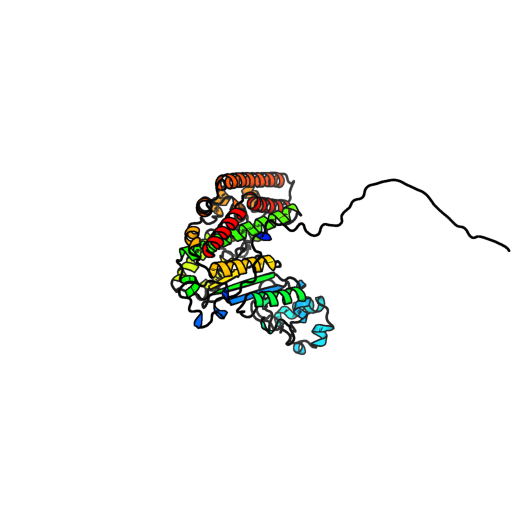 1.00 91.19 192 PHE A O 1
ATOM 1530 N N . PHE A 1 193 ? -12.962 -14.815 -12.062 1.00 91.12 193 PHE A N 1
ATOM 1531 C CA . PHE A 1 193 ? -14.403 -14.569 -11.980 1.00 91.12 193 PHE A CA 1
ATOM 1532 C C . PHE A 1 193 ? -15.258 -15.837 -12.136 1.00 91.12 193 PHE A C 1
ATOM 1534 O O . PHE A 1 193 ? -16.476 -15.729 -12.116 1.00 91.12 193 PHE A O 1
ATOM 1541 N N . ASN A 1 194 ? -14.661 -17.035 -12.224 1.00 87.06 194 ASN A N 1
ATOM 1542 C CA . ASN A 1 194 ? -15.401 -18.299 -12.059 1.00 87.06 194 ASN A CA 1
ATOM 1543 C C . ASN A 1 194 ? -15.903 -18.518 -10.621 1.00 87.06 194 ASN A C 1
ATOM 1545 O O . ASN A 1 194 ? -16.675 -19.440 -10.377 1.00 87.06 194 ASN A O 1
ATOM 1549 N N . LYS A 1 195 ? -15.440 -17.700 -9.670 1.00 87.31 195 LYS A N 1
ATOM 1550 C CA . LYS A 1 195 ? -15.904 -17.685 -8.287 1.00 87.31 195 LYS A CA 1
ATOM 1551 C C . LYS A 1 195 ? -17.026 -16.678 -8.098 1.00 87.31 195 LYS A C 1
ATOM 1553 O O . LYS A 1 195 ? -17.083 -15.659 -8.789 1.00 87.31 195 LYS A O 1
ATOM 1558 N N . GLU A 1 196 ? -17.869 -16.942 -7.105 1.00 92.00 196 GLU A N 1
ATOM 1559 C CA . GLU A 1 196 ? -18.910 -16.008 -6.696 1.00 92.00 196 GLU A CA 1
ATOM 1560 C C . GLU A 1 196 ? -18.322 -14.636 -6.341 1.00 92.00 196 GLU A C 1
ATOM 1562 O O . GLU A 1 196 ? -17.210 -14.518 -5.813 1.00 92.00 196 GLU A O 1
ATOM 1567 N N . LEU A 1 197 ? -19.092 -13.575 -6.597 1.00 93.25 197 LEU A N 1
ATOM 1568 C CA . LEU A 1 197 ? -18.682 -12.209 -6.268 1.00 93.25 197 LEU A CA 1
ATOM 1569 C C . LEU A 1 197 ? -18.311 -12.077 -4.782 1.00 93.25 197 LEU A C 1
ATOM 1571 O O . LEU A 1 197 ? -17.311 -11.433 -4.465 1.00 93.25 197 LEU A O 1
ATOM 1575 N N . ALA A 1 198 ? -19.065 -12.734 -3.894 1.00 95.94 198 ALA A N 1
ATOM 1576 C CA . ALA A 1 198 ? -18.800 -12.757 -2.458 1.00 95.94 198 ALA A CA 1
ATOM 1577 C C . ALA A 1 198 ? -17.387 -13.274 -2.143 1.00 95.94 198 ALA A C 1
ATOM 1579 O O . ALA A 1 198 ? -16.655 -12.636 -1.392 1.00 95.94 198 ALA A O 1
ATOM 1580 N N . THR A 1 199 ? -16.952 -14.357 -2.784 1.00 95.38 199 THR A N 1
ATOM 1581 C CA . THR A 1 199 ? -15.597 -14.901 -2.627 1.00 95.38 199 THR A CA 1
ATOM 1582 C C . THR A 1 199 ? -14.518 -13.874 -2.973 1.00 95.38 199 THR A C 1
ATOM 1584 O O . THR A 1 199 ? -13.589 -13.656 -2.195 1.00 95.38 199 THR A O 1
ATOM 1587 N N . ASN A 1 200 ? -14.647 -13.192 -4.113 1.00 94.44 200 ASN A N 1
ATOM 1588 C CA . ASN A 1 200 ? -13.650 -12.214 -4.559 1.00 94.44 200 ASN A CA 1
ATOM 1589 C C . ASN A 1 200 ? -13.651 -10.944 -3.692 1.00 94.44 200 ASN A C 1
ATOM 1591 O O . ASN A 1 200 ? -12.590 -10.404 -3.380 1.00 94.44 200 ASN A O 1
ATOM 1595 N N . VAL A 1 201 ? -14.830 -10.482 -3.269 1.00 95.19 201 VAL A N 1
ATOM 1596 C CA . VAL A 1 201 ? -14.974 -9.348 -2.346 1.00 95.19 201 VAL A CA 1
ATOM 1597 C C . VAL A 1 201 ? -14.363 -9.682 -0.985 1.00 95.19 201 VAL A C 1
ATOM 1599 O O . VAL A 1 201 ? -13.554 -8.913 -0.465 1.00 95.19 201 VAL A O 1
ATOM 1602 N N . GLY A 1 202 ? -14.709 -10.840 -0.422 1.00 95.62 202 GLY A N 1
ATOM 1603 C CA . GLY A 1 202 ? -14.201 -11.291 0.866 1.00 95.62 202 GLY A CA 1
ATOM 1604 C C . GLY A 1 202 ? -12.689 -11.507 0.871 1.00 95.62 202 GLY A C 1
ATOM 1605 O O . GLY A 1 202 ? -12.032 -11.128 1.838 1.00 95.62 202 GLY A O 1
ATOM 1606 N N . PHE A 1 203 ? -12.123 -12.009 -0.233 1.00 95.12 203 PHE A N 1
ATOM 1607 C CA . PHE A 1 203 ? -10.675 -12.152 -0.414 1.00 95.12 203 PHE A CA 1
ATOM 1608 C C . PHE A 1 203 ? -9.949 -10.816 -0.211 1.00 95.12 203 PHE A C 1
ATOM 1610 O O . PHE A 1 203 ? -9.046 -10.715 0.619 1.00 95.12 203 PHE A O 1
ATOM 1617 N N . PHE A 1 204 ? -10.379 -9.764 -0.911 1.00 94.88 204 PHE A N 1
ATOM 1618 C CA . PHE A 1 204 ? -9.751 -8.452 -0.775 1.00 94.88 204 PHE A CA 1
ATOM 1619 C C . PHE A 1 204 ? -10.008 -7.820 0.596 1.00 94.88 204 PHE A C 1
ATOM 1621 O O . PHE A 1 204 ? -9.067 -7.315 1.201 1.00 94.88 204 PHE A O 1
ATOM 1628 N N . LYS A 1 205 ? -11.236 -7.883 1.137 1.00 94.25 205 LYS A N 1
ATOM 1629 C CA . LYS A 1 205 ? -11.529 -7.356 2.487 1.00 94.25 205 LYS A CA 1
ATOM 1630 C C . LYS A 1 205 ? -10.614 -7.966 3.546 1.00 94.25 205 LYS A C 1
ATOM 1632 O O . LYS A 1 205 ? -10.013 -7.233 4.330 1.00 94.25 205 LYS A O 1
ATOM 1637 N N . PHE A 1 206 ? -10.475 -9.292 3.530 1.00 94.94 206 PHE A N 1
ATOM 1638 C CA . PHE A 1 206 ? -9.620 -10.009 4.466 1.00 94.94 206 PHE A CA 1
ATOM 1639 C C . PHE A 1 206 ? -8.154 -9.577 4.337 1.00 94.94 206 PHE A C 1
ATOM 1641 O O . PHE A 1 206 ? -7.528 -9.217 5.335 1.00 94.94 206 PHE A O 1
ATOM 1648 N N . LEU A 1 207 ? -7.610 -9.573 3.114 1.00 93.56 207 LEU A N 1
ATOM 1649 C CA . LEU A 1 207 ? -6.202 -9.238 2.892 1.00 93.56 207 LEU A CA 1
ATOM 1650 C C . LEU 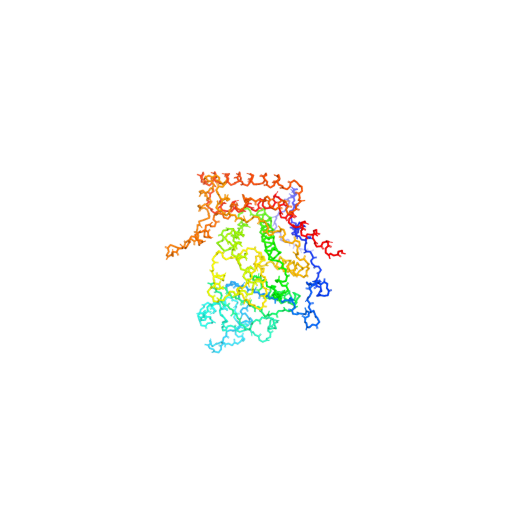A 1 207 ? -5.875 -7.786 3.241 1.00 93.56 207 LEU A C 1
ATOM 1652 O O . LEU A 1 207 ? -4.809 -7.530 3.793 1.00 93.56 207 LEU A O 1
ATOM 1656 N N . HIS A 1 208 ? -6.775 -6.841 2.969 1.00 92.75 208 HIS A N 1
ATOM 1657 C CA . HIS A 1 208 ? -6.547 -5.431 3.285 1.00 92.75 208 HIS A CA 1
ATOM 1658 C C . HIS A 1 208 ? -6.452 -5.185 4.796 1.00 92.75 208 HIS A C 1
ATOM 1660 O O . HIS A 1 208 ? -5.555 -4.466 5.249 1.00 92.75 208 HIS A O 1
ATOM 1666 N N . ASP A 1 209 ? -7.339 -5.800 5.584 1.00 94.12 209 ASP A N 1
ATOM 1667 C CA . ASP A 1 209 ? -7.296 -5.695 7.045 1.00 94.12 209 ASP A CA 1
ATOM 1668 C C . ASP A 1 209 ? -6.055 -6.403 7.609 1.00 94.12 209 ASP A C 1
ATOM 1670 O O . ASP A 1 209 ? -5.329 -5.819 8.419 1.00 94.12 209 ASP A O 1
ATOM 1674 N N . GLN A 1 210 ? -5.747 -7.609 7.118 1.00 94.06 210 GLN A N 1
ATOM 1675 C CA . GLN A 1 210 ? -4.545 -8.348 7.509 1.00 94.06 210 GLN A CA 1
ATOM 1676 C C . GLN A 1 210 ? -3.259 -7.559 7.207 1.00 94.06 210 GLN A C 1
ATOM 1678 O O . GLN A 1 210 ? -2.380 -7.442 8.063 1.00 94.06 210 GLN A O 1
ATOM 1683 N N . ASP A 1 211 ? -3.127 -7.010 5.997 1.00 92.81 211 ASP A N 1
ATOM 1684 C CA . ASP A 1 211 ? -1.935 -6.272 5.571 1.00 92.81 211 ASP A CA 1
ATOM 1685 C C . ASP A 1 211 ? -1.767 -4.966 6.357 1.00 92.81 211 ASP A C 1
ATOM 1687 O O . ASP A 1 211 ? -0.637 -4.628 6.733 1.00 92.81 211 ASP A O 1
ATOM 1691 N N . THR A 1 212 ? -2.874 -4.281 6.670 1.00 93.31 212 THR A N 1
ATOM 1692 C CA . THR A 1 212 ? -2.889 -3.075 7.511 1.00 93.31 212 THR A CA 1
ATOM 1693 C C . THR A 1 212 ? -2.430 -3.386 8.938 1.00 93.31 212 THR A C 1
ATOM 1695 O O . THR A 1 212 ? -1.547 -2.698 9.458 1.00 93.31 212 THR A O 1
ATOM 1698 N N . LEU A 1 213 ? -2.967 -4.444 9.556 1.00 95.06 213 LEU A N 1
ATOM 1699 C CA . LEU A 1 213 ? -2.573 -4.888 10.897 1.00 95.06 213 LEU A CA 1
ATOM 1700 C C . LEU A 1 213 ? -1.092 -5.268 10.943 1.00 95.06 213 LEU A C 1
ATOM 1702 O O . LEU A 1 213 ? -0.337 -4.687 11.720 1.00 95.06 213 LEU A O 1
ATOM 1706 N N . ASN A 1 214 ? -0.649 -6.156 10.049 1.00 91.88 214 ASN A N 1
ATOM 1707 C CA . ASN A 1 214 ? 0.744 -6.603 9.988 1.00 91.88 214 ASN A CA 1
ATOM 1708 C C . ASN A 1 214 ? 1.713 -5.417 9.819 1.00 91.88 214 ASN A C 1
ATOM 1710 O O . ASN A 1 214 ? 2.771 -5.366 10.450 1.00 91.88 214 ASN A O 1
ATOM 1714 N N . LYS A 1 215 ? 1.347 -4.422 8.998 1.00 91.25 215 LYS A N 1
ATOM 1715 C CA . LYS A 1 215 ? 2.138 -3.198 8.818 1.00 91.25 215 LYS A CA 1
ATOM 1716 C C . LYS A 1 215 ? 2.259 -2.392 10.112 1.00 91.25 215 LYS A C 1
ATOM 1718 O O . LYS A 1 215 ? 3.358 -1.938 10.439 1.00 91.25 215 LYS A O 1
ATOM 1723 N N . LEU A 1 216 ? 1.161 -2.219 10.845 1.00 94.50 216 LEU A N 1
ATOM 1724 C CA . LEU A 1 216 ? 1.148 -1.503 12.120 1.00 94.50 216 LEU A CA 1
ATOM 1725 C C . LEU A 1 216 ? 1.920 -2.257 13.214 1.00 94.50 216 LEU A C 1
ATOM 1727 O O . LEU A 1 216 ? 2.675 -1.625 13.946 1.00 94.50 216 LEU A O 1
ATOM 1731 N N . VAL A 1 217 ? 1.842 -3.591 13.267 1.00 94.94 217 VAL A N 1
ATOM 1732 C CA . VAL A 1 217 ? 2.648 -4.425 14.184 1.00 94.94 217 VAL A CA 1
ATOM 1733 C C . VAL A 1 217 ? 4.151 -4.236 13.942 1.00 94.94 217 VAL A C 1
ATOM 1735 O O . VAL A 1 217 ? 4.932 -4.029 14.879 1.00 94.94 217 VAL A O 1
ATOM 1738 N N . LEU A 1 218 ? 4.577 -4.245 12.674 1.00 91.19 218 LEU A N 1
ATOM 1739 C CA . LEU A 1 218 ? 5.962 -3.934 12.307 1.00 91.19 218 LEU A CA 1
ATOM 1740 C C . LEU A 1 218 ? 6.328 -2.485 12.661 1.00 91.19 218 LEU A C 1
ATOM 1742 O O . LEU A 1 218 ? 7.445 -2.226 13.110 1.00 91.19 218 LEU A O 1
ATOM 1746 N N . GLY A 1 219 ? 5.393 -1.548 12.478 1.00 93.12 219 GLY A N 1
ATOM 1747 C CA . GLY A 1 219 ? 5.521 -0.159 12.917 1.00 93.12 219 GLY A CA 1
ATOM 1748 C C . GLY A 1 219 ? 5.779 -0.046 14.416 1.00 93.12 219 GLY A C 1
ATOM 1749 O O . GLY A 1 219 ? 6.741 0.598 14.820 1.00 93.12 219 GLY A O 1
ATOM 1750 N N . PHE A 1 220 ? 5.008 -0.748 15.244 1.00 96.69 220 PHE A N 1
ATOM 1751 C CA . PHE A 1 220 ? 5.174 -0.725 16.695 1.00 96.69 220 PHE A CA 1
ATOM 1752 C C . PHE A 1 220 ? 6.532 -1.278 17.131 1.00 96.69 220 PHE A C 1
ATOM 1754 O O . PHE A 1 220 ? 7.164 -0.748 18.042 1.00 96.69 220 PHE A O 1
ATOM 1761 N N . SER A 1 221 ? 7.027 -2.306 16.438 1.00 94.31 221 SER A N 1
ATOM 1762 C CA . SER A 1 221 ? 8.375 -2.826 16.681 1.00 94.31 221 SER A CA 1
ATOM 1763 C C . SER A 1 221 ? 9.455 -1.760 16.458 1.00 94.31 221 SER A C 1
ATOM 1765 O O . SER A 1 221 ? 10.366 -1.668 17.276 1.00 94.31 221 SER A O 1
ATOM 1767 N N . ARG A 1 222 ? 9.331 -0.918 15.418 1.00 93.75 222 ARG A N 1
ATOM 1768 C CA . ARG A 1 222 ? 10.238 0.227 15.197 1.00 93.75 222 ARG A CA 1
ATOM 1769 C C . ARG A 1 222 ? 10.036 1.328 16.236 1.00 93.75 222 ARG A C 1
ATOM 1771 O O . ARG A 1 222 ? 11.013 1.844 16.769 1.00 93.75 222 ARG A O 1
ATOM 1778 N N . TYR A 1 223 ? 8.788 1.619 16.597 1.00 95.94 223 TYR A N 1
ATOM 1779 C CA . TYR A 1 223 ? 8.463 2.647 17.588 1.00 95.94 223 TYR A CA 1
ATOM 1780 C C . TYR A 1 223 ? 9.122 2.360 18.940 1.00 95.94 223 TYR A C 1
ATOM 1782 O O . TYR A 1 223 ? 9.731 3.241 19.535 1.00 95.94 223 TYR A O 1
ATOM 1790 N N . LYS A 1 224 ? 9.105 1.096 19.385 1.00 96.25 224 LYS A N 1
ATOM 1791 C CA . LYS A 1 224 ? 9.793 0.667 20.616 1.00 96.25 224 LYS A CA 1
ATOM 1792 C C . LYS A 1 224 ? 11.305 0.904 20.589 1.00 96.25 224 LYS A C 1
ATOM 1794 O O . LYS A 1 224 ? 11.905 1.046 21.648 1.00 96.25 224 LYS A O 1
ATOM 1799 N N . THR A 1 225 ? 11.920 0.911 19.407 1.00 95.81 225 THR A N 1
ATOM 1800 C CA . THR A 1 225 ? 13.359 1.176 19.251 1.00 95.81 225 THR A CA 1
ATOM 1801 C C . THR A 1 225 ? 13.674 2.658 19.079 1.00 95.81 225 THR A C 1
ATOM 1803 O O . THR A 1 225 ? 14.749 3.099 19.471 1.00 95.81 225 THR A O 1
ATOM 1806 N N . ASN A 1 226 ? 12.743 3.432 18.517 1.00 95.81 226 ASN A N 1
ATOM 1807 C CA . ASN A 1 226 ? 12.892 4.862 18.310 1.00 95.81 226 ASN A CA 1
ATOM 1808 C C . ASN A 1 226 ? 11.532 5.567 18.429 1.00 95.81 226 ASN A C 1
ATOM 1810 O O . ASN A 1 226 ? 10.754 5.616 17.476 1.00 95.81 226 ASN A O 1
ATOM 1814 N N . LEU A 1 227 ? 11.282 6.168 19.595 1.00 94.81 227 LEU A N 1
ATOM 1815 C CA . LEU A 1 227 ? 10.032 6.873 19.903 1.00 94.81 227 LEU A CA 1
ATOM 1816 C C . LEU A 1 227 ? 9.854 8.183 19.119 1.00 94.81 227 LEU A C 1
ATOM 1818 O O . LEU A 1 227 ? 8.786 8.780 19.182 1.00 94.81 227 LEU A O 1
ATOM 1822 N N . SER A 1 228 ? 10.880 8.641 18.393 1.00 94.62 228 SER A N 1
ATOM 1823 C CA . SER A 1 228 ? 10.807 9.840 17.544 1.00 94.62 228 SER A CA 1
ATOM 1824 C C . SER A 1 228 ? 10.428 9.537 16.089 1.00 94.62 228 SER A C 1
ATOM 1826 O O . SER A 1 228 ? 10.216 10.458 15.299 1.00 94.62 228 SER A O 1
ATOM 1828 N N . GLU A 1 229 ? 10.353 8.256 15.712 1.00 93.19 229 GLU A N 1
ATOM 1829 C CA . GLU A 1 229 ? 10.057 7.848 14.343 1.00 93.19 229 GLU A CA 1
ATOM 1830 C C . GLU A 1 229 ? 8.546 7.772 14.091 1.00 93.19 229 GLU A C 1
ATOM 1832 O O . GLU A 1 229 ? 7.779 7.184 14.850 1.00 93.19 229 GLU A O 1
ATOM 1837 N N . GLU A 1 230 ? 8.111 8.320 12.961 1.00 94.56 230 GLU A N 1
ATOM 1838 C CA . GLU A 1 230 ? 6.757 8.124 12.450 1.00 94.56 230 GLU A CA 1
ATOM 1839 C C . GLU A 1 230 ? 6.568 6.687 11.938 1.00 94.56 230 GLU A C 1
ATOM 1841 O O . GLU A 1 230 ? 7.126 6.290 10.909 1.00 94.56 230 GLU A O 1
ATOM 1846 N N . VAL A 1 231 ? 5.735 5.907 12.624 1.00 95.00 231 VAL A N 1
ATOM 1847 C CA . VAL A 1 231 ? 5.591 4.466 12.357 1.00 95.00 231 VAL A CA 1
ATOM 1848 C C . VAL A 1 231 ? 4.339 4.064 11.581 1.00 95.00 231 VAL A C 1
ATOM 1850 O O . VAL A 1 231 ? 4.240 2.915 11.147 1.00 95.00 231 VAL A O 1
ATOM 1853 N N . ALA A 1 232 ? 3.416 4.999 11.343 1.00 94.62 232 ALA A N 1
ATOM 1854 C CA . ALA A 1 232 ? 2.149 4.767 10.650 1.00 94.62 232 ALA A CA 1
ATOM 1855 C C . ALA A 1 232 ? 1.867 5.831 9.571 1.00 94.62 232 ALA A C 1
ATOM 1857 O O . ALA A 1 232 ? 0.715 6.178 9.320 1.00 94.62 232 ALA A O 1
ATOM 1858 N N . LYS A 1 233 ? 2.914 6.319 8.884 1.00 91.00 233 LYS A N 1
ATOM 1859 C CA . LYS A 1 233 ? 2.846 7.398 7.872 1.00 91.00 233 LYS A CA 1
ATOM 1860 C C . LYS A 1 233 ? 1.730 7.243 6.840 1.00 91.00 233 LYS A C 1
ATOM 1862 O O . LYS A 1 233 ? 1.187 8.234 6.367 1.00 91.00 233 LYS A O 1
ATOM 1867 N N . SER A 1 234 ? 1.369 6.010 6.490 1.00 89.38 234 SER A N 1
ATOM 1868 C CA . SER A 1 234 ? 0.315 5.758 5.511 1.00 89.38 234 SER A CA 1
ATOM 1869 C C . SER A 1 234 ? -1.069 6.221 5.972 1.00 89.38 234 SER A C 1
ATOM 1871 O O . SER A 1 234 ? -1.866 6.624 5.137 1.00 89.38 234 SER A O 1
ATOM 1873 N N . PHE A 1 235 ? -1.335 6.258 7.282 1.00 92.81 235 PHE A N 1
ATOM 1874 C CA . PHE A 1 235 ? -2.575 6.813 7.836 1.00 92.81 235 PHE A CA 1
ATOM 1875 C C . PHE A 1 235 ? -2.658 8.342 7.694 1.00 92.81 235 PHE A C 1
ATOM 1877 O O . PHE A 1 235 ? -3.757 8.881 7.612 1.00 92.81 235 PHE A O 1
ATOM 1884 N N . ASN A 1 236 ? -1.517 9.029 7.571 1.00 89.38 236 ASN A N 1
ATOM 1885 C CA . ASN A 1 236 ? -1.424 10.470 7.296 1.00 89.38 236 ASN A CA 1
ATOM 1886 C C . ASN A 1 236 ? -1.475 10.798 5.783 1.00 89.38 236 ASN A C 1
ATOM 1888 O O . ASN A 1 236 ? -1.257 11.936 5.365 1.00 89.38 236 ASN A O 1
ATOM 1892 N N . HIS A 1 237 ? -1.723 9.804 4.928 1.00 85.31 237 HIS A N 1
ATOM 1893 C CA . HIS A 1 237 ? -1.769 9.984 3.481 1.00 85.31 237 HIS A CA 1
ATOM 1894 C C . HIS A 1 237 ? -3.201 9.820 2.967 1.00 85.31 237 HIS A C 1
ATOM 1896 O O . HIS A 1 237 ? -3.841 8.806 3.244 1.00 85.31 237 HIS A O 1
ATOM 1902 N N . SER A 1 238 ? -3.680 10.759 2.143 1.00 78.75 238 SER A N 1
ATOM 1903 C CA . SER A 1 238 ? -5.034 10.692 1.559 1.00 78.75 238 SER A CA 1
ATOM 1904 C C . SER A 1 238 ? -5.225 9.490 0.639 1.00 78.75 238 SER A C 1
ATOM 1906 O O . SER A 1 238 ? -6.341 9.031 0.449 1.00 78.75 238 SER A O 1
ATOM 1908 N N . HIS A 1 239 ? -4.123 8.940 0.121 1.00 77.06 239 HIS A N 1
ATOM 1909 C CA . HIS A 1 239 ? -4.116 7.756 -0.736 1.00 77.06 239 HIS A CA 1
ATOM 1910 C C . HIS A 1 239 ? -3.813 6.468 0.057 1.00 77.06 239 HIS A C 1
ATOM 1912 O O . HIS A 1 239 ? -4.564 5.507 -0.053 1.00 77.06 239 HIS A O 1
ATOM 1918 N N . LEU A 1 240 ? -2.800 6.454 0.936 1.00 82.44 240 LEU A N 1
ATOM 1919 C CA . LEU A 1 240 ? -2.244 5.218 1.520 1.00 82.44 240 LEU A CA 1
ATOM 1920 C C . LEU A 1 240 ? -2.908 4.754 2.825 1.00 82.44 240 LEU A C 1
ATOM 1922 O O . LEU A 1 240 ? -2.444 3.793 3.444 1.00 82.44 240 LEU A O 1
ATOM 1926 N N . GLY A 1 241 ? -3.975 5.432 3.250 1.00 84.19 241 GLY A N 1
ATOM 1927 C CA . GLY A 1 241 ? -4.728 5.092 4.455 1.00 84.19 241 GLY A CA 1
ATOM 1928 C C . GLY A 1 241 ? -5.403 3.711 4.407 1.00 84.19 241 GLY A C 1
ATOM 1929 O O . GLY A 1 241 ? -5.286 2.983 3.415 1.00 84.19 241 GLY A O 1
ATOM 1930 N N . PRO A 1 242 ? -6.132 3.343 5.474 1.00 90.44 242 PRO A N 1
ATOM 1931 C CA . PRO A 1 242 ? -6.869 2.083 5.530 1.00 90.44 242 PRO A CA 1
ATOM 1932 C C . PRO A 1 242 ? -7.944 1.985 4.431 1.00 90.44 242 PRO A C 1
ATOM 1934 O O . PRO A 1 242 ? -8.295 2.965 3.762 1.00 90.44 242 PRO A O 1
ATOM 1937 N N . MET A 1 243 ? -8.491 0.783 4.248 1.00 92.06 243 MET A N 1
ATOM 1938 C CA . MET A 1 243 ? -9.665 0.565 3.401 1.00 92.06 243 MET A CA 1
ATOM 1939 C C . MET A 1 243 ? -10.905 1.178 4.068 1.00 92.06 243 MET A C 1
ATOM 1941 O O . MET A 1 243 ? -11.433 0.625 5.029 1.00 92.06 243 MET A O 1
ATOM 1945 N N . THR A 1 244 ? -11.349 2.337 3.581 1.00 92.12 244 THR A N 1
ATOM 1946 C CA . THR A 1 244 ? -12.555 3.026 4.067 1.00 92.12 244 THR A CA 1
ATOM 1947 C C . THR A 1 244 ? -13.823 2.478 3.410 1.00 92.12 244 THR A C 1
ATOM 1949 O O . THR A 1 244 ? -13.762 1.837 2.360 1.00 92.12 244 THR A O 1
ATOM 1952 N N . LEU A 1 245 ? -14.988 2.790 3.981 1.00 92.56 245 LEU A N 1
ATOM 1953 C CA . LEU A 1 245 ? -16.306 2.473 3.426 1.00 92.56 245 LEU A CA 1
ATOM 1954 C C . LEU A 1 245 ? -16.439 2.891 1.957 1.00 92.56 245 LEU A C 1
ATOM 1956 O O . LEU A 1 245 ? -16.875 2.091 1.132 1.00 92.56 245 LEU A O 1
ATOM 1960 N N . LEU A 1 246 ? -16.035 4.119 1.622 1.00 89.19 246 LEU A N 1
ATOM 1961 C CA . LEU A 1 246 ? -16.087 4.633 0.253 1.00 89.19 246 LEU A CA 1
ATOM 1962 C C . LEU A 1 246 ? -15.224 3.793 -0.701 1.00 89.19 246 LEU A C 1
ATOM 1964 O O . LEU A 1 246 ? -15.709 3.332 -1.734 1.00 89.19 246 LEU A O 1
ATOM 1968 N N . ARG A 1 247 ? -13.963 3.538 -0.329 1.00 89.94 247 ARG A N 1
ATOM 1969 C CA . ARG A 1 247 ? -13.029 2.724 -1.127 1.00 89.94 247 ARG A CA 1
ATOM 1970 C C . ARG A 1 247 ? -13.549 1.306 -1.325 1.00 89.94 247 ARG A C 1
ATOM 1972 O O . ARG A 1 247 ? -13.449 0.757 -2.419 1.00 89.94 247 ARG A O 1
ATOM 1979 N N . GLN A 1 248 ? -14.130 0.726 -0.281 1.00 92.06 248 GLN A N 1
ATOM 1980 C CA . GLN A 1 248 ? -14.676 -0.620 -0.337 1.00 92.06 248 GLN A CA 1
ATOM 1981 C C . GLN A 1 248 ? -15.906 -0.694 -1.247 1.00 92.06 248 GLN A C 1
ATOM 1983 O O . GLN A 1 248 ? -15.975 -1.597 -2.074 1.00 92.06 248 GLN A O 1
ATOM 1988 N N . LYS A 1 249 ? -16.829 0.275 -1.163 1.00 91.25 249 LYS A N 1
ATOM 1989 C CA . LYS A 1 249 ? -17.976 0.373 -2.082 1.00 91.25 249 LYS A CA 1
ATOM 1990 C C . LYS A 1 249 ? -17.521 0.454 -3.537 1.00 91.25 249 LYS A C 1
ATOM 1992 O O . LYS A 1 249 ? -18.079 -0.233 -4.388 1.00 91.25 249 LYS A O 1
ATOM 1997 N N . MET A 1 250 ? -16.481 1.244 -3.818 1.00 89.38 250 MET A N 1
ATOM 1998 C CA . MET A 1 250 ? -15.888 1.284 -5.155 1.00 89.38 250 MET A CA 1
ATOM 1999 C C . MET A 1 250 ? -15.334 -0.087 -5.541 1.00 89.38 250 MET A C 1
ATOM 2001 O O . MET A 1 250 ? -15.724 -0.622 -6.568 1.00 89.38 250 MET A O 1
ATOM 2005 N N . LEU A 1 251 ? -14.478 -0.702 -4.722 1.00 92.06 251 LEU A N 1
ATOM 2006 C CA . LEU A 1 251 ? -13.938 -2.032 -5.014 1.00 92.06 251 LEU A CA 1
ATOM 2007 C C . LEU A 1 251 ? -15.044 -3.053 -5.337 1.00 92.06 251 LEU A C 1
ATOM 2009 O O . LEU A 1 251 ? -14.952 -3.752 -6.343 1.00 92.06 251 LEU A O 1
ATOM 2013 N N . GLU A 1 252 ? -16.088 -3.119 -4.509 1.00 93.50 252 GLU A N 1
ATOM 2014 C CA . GLU A 1 252 ? -17.240 -4.009 -4.694 1.00 93.50 252 GLU A CA 1
ATOM 2015 C C . GLU A 1 252 ? -17.958 -3.732 -6.020 1.00 93.50 252 GLU A C 1
ATOM 2017 O O . GLU A 1 252 ? -18.191 -4.659 -6.798 1.00 93.50 252 GLU A O 1
ATOM 2022 N N . GLN A 1 253 ? -18.232 -2.461 -6.327 1.00 90.88 253 GLN A N 1
ATOM 2023 C CA . GLN A 1 253 ? -18.834 -2.053 -7.595 1.00 90.88 253 GLN A CA 1
ATOM 2024 C C . GLN A 1 253 ? -17.974 -2.480 -8.791 1.00 90.88 253 GLN A C 1
ATOM 2026 O O . GLN A 1 253 ? -18.491 -3.021 -9.766 1.00 90.88 253 GLN A O 1
ATOM 2031 N N . TYR A 1 254 ? -16.658 -2.278 -8.721 1.00 90.00 254 TYR A N 1
ATOM 2032 C CA . TYR A 1 254 ? -15.738 -2.640 -9.798 1.00 90.00 254 TYR A CA 1
ATOM 2033 C C . TYR A 1 254 ? -15.627 -4.155 -9.986 1.00 90.00 254 TYR A C 1
ATOM 2035 O O . TYR A 1 254 ? -15.595 -4.628 -11.121 1.00 90.00 254 TYR A O 1
ATOM 2043 N N . LEU A 1 255 ? -15.599 -4.929 -8.899 1.00 92.94 255 LEU A N 1
ATOM 2044 C CA . LEU A 1 255 ? -15.614 -6.390 -8.968 1.00 92.94 255 LEU A CA 1
ATOM 2045 C C . LEU A 1 255 ? -16.933 -6.915 -9.544 1.00 92.94 255 LEU A C 1
ATOM 2047 O O . LEU A 1 255 ? -16.896 -7.835 -10.356 1.00 92.94 255 LEU A O 1
ATOM 2051 N N . MET A 1 256 ? -18.067 -6.313 -9.177 1.00 93.06 256 MET A N 1
ATOM 2052 C CA . MET A 1 256 ? -19.388 -6.659 -9.708 1.00 93.06 256 MET A CA 1
ATOM 2053 C C . MET A 1 256 ? -19.489 -6.379 -11.212 1.00 93.06 256 MET A C 1
ATOM 2055 O O . MET A 1 256 ? -19.871 -7.254 -11.982 1.00 93.06 256 MET A O 1
ATOM 2059 N N . LEU A 1 257 ? -19.113 -5.179 -11.657 1.00 89.88 257 LEU A N 1
ATOM 2060 C CA . LEU A 1 257 ? -19.140 -4.837 -13.083 1.00 89.88 257 LEU A CA 1
ATOM 2061 C C . LEU A 1 257 ? -18.207 -5.757 -13.885 1.00 89.88 257 LEU A C 1
ATOM 2063 O O . LEU A 1 257 ? -18.580 -6.285 -14.933 1.00 89.88 257 LEU A O 1
ATOM 2067 N N . ASN A 1 258 ? -17.015 -6.036 -13.351 1.00 88.94 258 ASN A N 1
ATOM 2068 C CA . ASN A 1 258 ? -16.051 -6.912 -14.006 1.00 88.94 258 ASN A CA 1
ATOM 2069 C C . ASN A 1 258 ? -16.411 -8.404 -13.949 1.00 88.94 258 ASN A C 1
ATOM 2071 O O . ASN A 1 258 ? -15.911 -9.151 -14.791 1.00 88.94 258 ASN A O 1
ATOM 2075 N N . SER A 1 259 ? -17.258 -8.858 -13.023 1.00 89.19 259 SER A N 1
ATOM 2076 C CA . SER A 1 259 ? -17.791 -10.225 -13.062 1.00 89.19 259 SER A CA 1
ATOM 2077 C C . SER A 1 259 ? -18.899 -10.378 -14.111 1.00 89.19 259 SER A C 1
ATOM 2079 O O . SER A 1 259 ? -19.059 -11.455 -14.672 1.00 89.19 259 SER A O 1
ATOM 2081 N N . GLN A 1 260 ? -19.602 -9.291 -14.444 1.00 89.44 260 GLN A N 1
ATOM 2082 C CA . GLN A 1 260 ? -20.680 -9.253 -15.442 1.00 89.44 260 GLN A CA 1
ATOM 2083 C C . GLN A 1 260 ? -20.200 -9.011 -16.882 1.00 89.44 260 GLN A C 1
ATOM 2085 O O . GLN A 1 260 ? -21.014 -8.883 -17.792 1.00 89.44 260 GLN A O 1
ATOM 2090 N N . GLY A 1 261 ? -18.891 -8.900 -17.117 1.00 84.31 261 GLY A N 1
ATOM 2091 C CA . GLY A 1 261 ? -18.371 -8.552 -18.444 1.00 84.31 261 GLY A CA 1
ATOM 2092 C C . GLY A 1 261 ? -18.380 -7.049 -18.761 1.00 84.31 261 GLY A C 1
ATOM 2093 O O . GLY A 1 261 ? -17.915 -6.649 -19.825 1.00 84.31 261 GLY A O 1
ATOM 2094 N N . LEU A 1 262 ? -18.877 -6.208 -17.846 1.00 83.94 262 LEU A N 1
ATOM 2095 C CA . LEU A 1 262 ? -19.061 -4.766 -18.032 1.00 83.94 262 LEU A CA 1
ATOM 2096 C C . LEU A 1 262 ? -17.779 -4.002 -17.684 1.00 83.94 262 LEU A C 1
ATOM 2098 O O . LEU A 1 262 ? -17.702 -3.266 -16.700 1.00 83.94 262 LEU A O 1
ATOM 2102 N N . PHE A 1 263 ? -16.735 -4.225 -18.479 1.00 71.44 263 PHE A N 1
ATOM 2103 C CA . PHE A 1 263 ? -15.416 -3.651 -18.219 1.00 71.44 263 PHE A CA 1
ATOM 2104 C C . PHE A 1 263 ? -15.408 -2.157 -18.490 1.00 71.44 263 PHE A C 1
ATOM 2106 O O . PHE A 1 263 ? -15.846 -1.691 -19.539 1.00 71.44 263 PHE A O 1
ATOM 2113 N N . LEU A 1 264 ? -14.897 -1.414 -17.515 1.00 67.31 264 LEU A N 1
ATOM 2114 C CA . LEU A 1 264 ? -14.911 0.034 -17.561 1.00 67.31 264 LEU A CA 1
ATOM 2115 C C . LEU A 1 264 ? -13.778 0.585 -18.439 1.00 67.31 264 LEU A C 1
ATOM 2117 O O . LEU A 1 264 ? -12.597 0.305 -18.219 1.00 67.31 264 LEU A O 1
ATOM 2121 N N . ASP A 1 265 ? -14.173 1.420 -19.401 1.00 62.09 265 ASP A N 1
ATOM 2122 C CA . ASP A 1 265 ? -13.320 2.028 -20.421 1.00 62.09 265 ASP A CA 1
ATOM 2123 C C . ASP A 1 265 ? -13.360 3.552 -20.355 1.00 62.09 265 ASP A C 1
ATOM 2125 O O . ASP A 1 265 ? -14.368 4.144 -19.984 1.00 62.09 265 ASP A O 1
ATOM 2129 N N . GLY A 1 266 ? -12.266 4.206 -20.752 1.00 64.44 266 GLY A N 1
ATOM 2130 C CA . GLY A 1 266 ? -12.189 5.666 -20.768 1.00 64.44 266 GLY A CA 1
ATOM 2131 C C . GLY A 1 266 ? -12.150 6.267 -19.360 1.00 64.44 266 GLY A C 1
ATOM 2132 O O . GLY A 1 266 ? -11.341 5.852 -18.527 1.00 64.44 266 GLY A O 1
ATOM 2133 N N . LYS A 1 267 ? -13.011 7.257 -19.103 1.00 61.88 267 LYS A N 1
ATOM 2134 C CA . LYS A 1 267 ? -12.982 8.093 -17.892 1.00 61.88 267 LYS A CA 1
ATOM 2135 C C . LYS A 1 267 ? -13.043 7.308 -16.562 1.00 61.88 267 LYS A C 1
ATOM 2137 O O . LYS A 1 267 ? -12.199 7.566 -15.708 1.00 61.88 267 LYS A O 1
ATOM 2142 N N . PRO A 1 268 ? -13.914 6.299 -16.374 1.00 64.00 268 PRO A N 1
ATOM 2143 C CA . PRO A 1 268 ? -13.955 5.537 -15.123 1.00 64.00 268 PRO A CA 1
ATOM 2144 C C . PRO A 1 268 ? -12.646 4.786 -14.824 1.00 64.00 268 PRO A C 1
ATOM 2146 O O . PRO A 1 268 ? -12.242 4.646 -13.674 1.00 64.00 268 PRO A O 1
ATOM 2149 N N . ARG A 1 269 ? -11.918 4.347 -15.858 1.00 67.31 269 ARG A N 1
ATOM 2150 C CA . ARG A 1 269 ? -10.604 3.716 -15.682 1.00 67.31 269 ARG A CA 1
ATOM 2151 C C . ARG A 1 269 ? -9.554 4.728 -15.222 1.00 67.31 269 ARG A C 1
ATOM 2153 O O . ARG A 1 269 ? -8.779 4.430 -14.317 1.00 67.31 269 ARG A O 1
ATOM 2160 N N . THR A 1 270 ? -9.557 5.931 -15.802 1.00 66.25 270 THR A N 1
ATOM 2161 C CA . THR A 1 270 ? -8.691 7.029 -15.341 1.00 66.25 270 THR A CA 1
ATOM 2162 C C . THR A 1 270 ? -9.064 7.518 -13.943 1.00 66.25 270 THR A C 1
ATOM 2164 O O . THR A 1 270 ? -8.181 7.920 -13.192 1.00 66.25 270 THR A O 1
ATOM 2167 N N . ASP A 1 271 ? -10.337 7.418 -13.559 1.00 69.88 271 ASP A N 1
ATOM 2168 C CA . ASP A 1 271 ? -10.823 7.772 -12.226 1.00 69.88 271 ASP A CA 1
ATOM 2169 C C . ASP A 1 271 ? -10.213 6.853 -11.154 1.00 69.88 271 ASP A C 1
ATOM 2171 O O . ASP A 1 271 ? -9.625 7.347 -10.193 1.00 69.88 271 ASP A O 1
ATOM 2175 N N . ILE A 1 272 ? -10.197 5.528 -11.364 1.00 72.12 272 ILE A N 1
ATOM 2176 C CA . ILE A 1 272 ? -9.443 4.603 -10.489 1.00 72.12 272 ILE A CA 1
ATOM 2177 C C . ILE A 1 272 ? -7.975 5.011 -10.421 1.00 72.12 272 ILE A C 1
ATOM 2179 O O . ILE A 1 272 ? -7.352 4.926 -9.359 1.00 72.12 272 ILE A O 1
ATOM 2183 N N . SER A 1 273 ? -7.403 5.407 -11.562 1.00 67.25 273 SER A N 1
ATOM 2184 C CA . SER A 1 273 ? -5.983 5.697 -11.644 1.00 67.25 273 SER A CA 1
ATOM 2185 C C . SER A 1 273 ? -5.575 6.992 -10.947 1.00 67.25 273 SER A C 1
ATOM 2187 O O . SER A 1 273 ? -4.425 7.074 -10.527 1.00 67.25 273 SER A O 1
ATOM 2189 N N . ASN A 1 274 ? -6.472 7.968 -10.824 1.00 69.12 274 ASN A N 1
ATOM 2190 C CA . ASN A 1 274 ? -6.102 9.338 -10.465 1.00 69.12 274 ASN A CA 1
ATOM 2191 C C . ASN A 1 274 ? -6.839 9.876 -9.228 1.00 69.12 274 ASN A C 1
ATOM 2193 O O . ASN A 1 274 ? -6.456 10.919 -8.705 1.00 69.12 274 ASN A O 1
ATOM 2197 N N . GLN A 1 275 ? -7.879 9.195 -8.738 1.00 73.38 275 GLN A N 1
ATOM 2198 C CA . GLN A 1 275 ? -8.635 9.654 -7.571 1.00 73.38 275 GLN A CA 1
ATOM 2199 C C . GLN A 1 275 ? -7.955 9.269 -6.256 1.00 73.38 275 GLN A C 1
ATOM 2201 O O . GLN A 1 275 ? -7.562 8.120 -6.041 1.00 73.38 275 GLN A O 1
ATOM 2206 N N . GLN A 1 276 ? -7.893 10.224 -5.326 1.00 68.62 276 GLN A N 1
ATOM 2207 C CA . GLN A 1 276 ? -7.246 10.038 -4.021 1.00 68.62 276 GLN A CA 1
ATOM 2208 C C . GLN A 1 276 ? -7.949 8.991 -3.143 1.00 68.62 276 GLN A C 1
ATOM 2210 O O . GLN A 1 276 ? -7.326 8.301 -2.336 1.00 68.62 276 GLN A O 1
ATOM 2215 N N . TYR A 1 277 ? -9.256 8.833 -3.341 1.00 67.75 277 TYR A N 1
ATOM 2216 C CA . TYR A 1 277 ? -10.094 7.834 -2.684 1.00 67.75 277 TYR A CA 1
ATOM 2217 C C . TYR A 1 277 ? -10.179 6.509 -3.443 1.00 67.75 277 TYR A C 1
ATOM 2219 O O . TYR A 1 277 ? -11.005 5.669 -3.099 1.00 67.75 277 TYR A O 1
ATOM 2227 N N . SER A 1 278 ? -9.343 6.288 -4.457 1.00 76.88 278 SER A N 1
ATOM 2228 C CA . SER A 1 278 ? -9.344 5.019 -5.175 1.00 76.88 278 SER A CA 1
ATOM 2229 C C . SER A 1 278 ? -8.871 3.868 -4.282 1.00 76.88 278 SER A C 1
ATOM 2231 O O . SER A 1 278 ? -7.890 3.977 -3.540 1.00 76.88 278 SER A O 1
ATOM 2233 N N . PHE A 1 279 ? -9.545 2.722 -4.395 1.00 79.31 279 PHE A N 1
ATOM 2234 C CA . PHE A 1 279 ? -9.193 1.492 -3.681 1.00 79.31 279 PHE A CA 1
ATOM 2235 C C . PHE A 1 279 ? -7.811 0.947 -4.066 1.00 79.31 279 PHE A C 1
ATOM 2237 O O . PHE A 1 279 ? -7.260 0.140 -3.326 1.00 79.31 279 PHE A O 1
ATOM 2244 N N . LYS A 1 280 ? -7.217 1.401 -5.181 1.00 80.75 280 LYS A N 1
ATOM 2245 C CA . LYS A 1 280 ? -5.869 0.979 -5.596 1.00 80.75 280 LYS A CA 1
ATOM 2246 C C . LYS A 1 280 ? -4.741 1.529 -4.718 1.00 80.75 280 LYS A C 1
ATOM 2248 O O . LYS A 1 280 ? -3.582 1.166 -4.906 1.00 80.75 280 LYS A O 1
ATOM 2253 N N . TYR A 1 281 ? -5.049 2.484 -3.843 1.00 73.75 281 TYR A N 1
ATOM 2254 C CA . TYR A 1 281 ? -4.038 3.186 -3.065 1.00 73.75 281 TYR A CA 1
ATOM 2255 C C . TYR A 1 281 ? -3.906 2.710 -1.626 1.00 73.75 281 TYR A C 1
ATOM 2257 O O . TYR A 1 281 ? -3.073 3.241 -0.911 1.00 73.75 281 TYR A O 1
ATOM 2265 N N . ILE A 1 282 ? -4.652 1.711 -1.174 1.00 76.31 282 ILE A N 1
ATOM 2266 C CA . ILE A 1 282 ? -4.449 1.193 0.183 1.00 76.31 282 ILE A CA 1
ATOM 2267 C C . ILE A 1 282 ? -3.085 0.487 0.319 1.00 76.31 282 ILE A C 1
ATOM 2269 O O . ILE A 1 282 ? -2.509 0.003 -0.657 1.00 76.31 282 ILE A O 1
ATOM 2273 N N . GLY A 1 283 ? -2.565 0.406 1.545 1.00 69.81 283 GLY A N 1
ATOM 2274 C CA . GLY A 1 283 ? -1.412 -0.450 1.823 1.00 69.81 283 GLY A CA 1
ATOM 2275 C C . GLY A 1 283 ? -1.783 -1.929 1.696 1.00 69.81 283 GLY A C 1
ATOM 2276 O O . GLY A 1 283 ? -2.782 -2.353 2.269 1.00 69.81 283 GLY A O 1
ATOM 2277 N N . GLY A 1 284 ? -0.981 -2.705 0.968 1.00 83.38 284 GLY A N 1
ATOM 2278 C CA . GLY A 1 284 ? -1.132 -4.152 0.855 1.00 83.38 284 GLY A CA 1
ATOM 2279 C C . GLY A 1 284 ? -1.234 -4.628 -0.585 1.00 83.38 284 GLY A C 1
ATOM 2280 O O . GLY A 1 284 ? -0.597 -4.078 -1.487 1.00 83.38 284 GLY A O 1
ATOM 2281 N N . SER A 1 285 ? -2.032 -5.680 -0.753 1.00 89.19 285 SER A N 1
ATOM 2282 C CA . SER A 1 285 ? -2.367 -6.303 -2.035 1.00 89.19 285 SER A CA 1
ATOM 2283 C C . SER A 1 285 ? -3.628 -5.661 -2.619 1.00 89.19 285 SER A C 1
ATOM 2285 O O . SER A 1 285 ? -4.688 -5.784 -2.017 1.00 89.19 285 SER A O 1
ATOM 2287 N N . VAL A 1 286 ? -3.544 -5.001 -3.775 1.00 91.00 286 VAL A N 1
ATOM 2288 C CA . VAL A 1 286 ? -4.648 -4.212 -4.350 1.00 91.00 286 VAL A CA 1
ATOM 2289 C C . VAL A 1 286 ? -5.069 -4.698 -5.726 1.00 91.00 286 VAL A C 1
ATOM 2291 O O . VAL A 1 286 ? -4.235 -5.051 -6.554 1.00 91.00 286 VAL A O 1
ATOM 2294 N N . TYR A 1 287 ? -6.370 -4.663 -6.006 1.00 92.88 287 TYR A N 1
ATOM 2295 C CA . TYR A 1 287 ? -6.894 -4.909 -7.347 1.00 92.88 287 TYR A CA 1
ATOM 2296 C C . TYR A 1 287 ? -6.555 -3.740 -8.291 1.00 92.88 287 TYR A C 1
ATOM 2298 O O . TYR A 1 287 ? -6.799 -2.582 -7.953 1.00 92.88 287 TYR A O 1
ATOM 2306 N N . ARG A 1 288 ? -6.026 -4.026 -9.488 1.00 90.94 288 ARG A N 1
ATOM 2307 C CA . ARG A 1 288 ? -5.650 -3.024 -10.508 1.00 90.94 288 ARG A CA 1
ATOM 2308 C C . ARG A 1 288 ? -6.381 -3.245 -11.841 1.00 90.94 288 ARG A C 1
ATOM 2310 O O . ARG A 1 288 ? -5.758 -3.596 -12.849 1.00 90.94 288 ARG A O 1
ATOM 2317 N N . PRO A 1 289 ? -7.707 -3.022 -11.896 1.00 87.69 289 PRO A N 1
ATOM 2318 C CA . PRO A 1 289 ? -8.454 -3.081 -13.156 1.00 87.69 289 PRO A CA 1
ATOM 2319 C C . PRO A 1 289 ? -8.047 -1.969 -14.135 1.00 87.69 289 PRO A C 1
ATOM 2321 O O . PRO A 1 289 ? -8.387 -2.022 -15.314 1.00 87.69 289 PRO A O 1
ATOM 2324 N N . ASP A 1 290 ? -7.305 -0.963 -13.665 1.00 85.81 290 ASP A N 1
ATOM 2325 C CA . ASP A 1 290 ? -6.831 0.157 -14.461 1.00 85.81 290 ASP A CA 1
ATOM 2326 C C . ASP A 1 290 ? -5.585 -0.139 -15.305 1.00 85.81 290 ASP A C 1
ATOM 2328 O O . ASP A 1 290 ? -5.248 0.672 -16.166 1.00 85.81 290 ASP A O 1
ATOM 2332 N N . ILE A 1 291 ? -4.930 -1.293 -15.146 1.00 84.44 291 ILE A N 1
ATOM 2333 C CA . ILE A 1 291 ? -3.734 -1.653 -15.932 1.00 84.44 291 ILE A CA 1
ATOM 2334 C C . ILE A 1 291 ? -4.082 -2.494 -17.164 1.00 84.44 291 ILE A C 1
ATOM 2336 O O . ILE A 1 291 ? -3.601 -2.218 -18.265 1.00 84.44 291 ILE A O 1
ATOM 2340 N N . THR A 1 292 ? -4.948 -3.496 -17.031 1.00 81.81 292 THR A N 1
ATOM 2341 C CA . THR A 1 292 ? -5.292 -4.389 -18.144 1.00 81.81 292 THR A CA 1
ATOM 2342 C C . THR A 1 292 ? -6.737 -4.858 -18.072 1.00 81.81 292 THR A C 1
ATOM 2344 O O . THR A 1 292 ? -7.285 -5.073 -16.996 1.00 81.81 292 THR A O 1
ATOM 2347 N N . LYS A 1 293 ? -7.347 -5.041 -19.250 1.00 77.88 293 LYS A N 1
ATOM 2348 C CA . LYS A 1 293 ? -8.680 -5.644 -19.401 1.00 77.88 293 LYS A CA 1
ATOM 2349 C C . LYS A 1 293 ? -8.624 -7.132 -19.728 1.00 77.88 293 LYS A C 1
ATOM 2351 O O . LYS A 1 293 ? -9.664 -7.776 -19.746 1.00 77.88 293 LYS A O 1
ATOM 2356 N N . ALA A 1 294 ? -7.453 -7.675 -20.052 1.00 82.06 294 ALA A N 1
ATOM 2357 C CA . ALA A 1 294 ? -7.327 -9.068 -20.478 1.00 82.06 294 ALA A CA 1
ATOM 2358 C C . ALA A 1 294 ? -7.184 -10.025 -19.287 1.00 82.06 294 ALA A C 1
ATOM 2360 O O . ALA A 1 294 ? -7.536 -11.198 -19.377 1.00 82.06 294 ALA A O 1
ATOM 2361 N N . ARG A 1 295 ? -6.669 -9.520 -18.163 1.00 90.50 295 ARG A N 1
ATOM 2362 C CA . ARG A 1 295 ? -6.307 -10.300 -16.977 1.00 90.50 295 ARG A CA 1
ATOM 2363 C C . ARG A 1 295 ? -6.779 -9.582 -15.721 1.00 90.50 295 ARG A C 1
ATOM 2365 O O . ARG A 1 295 ? -6.980 -8.370 -15.738 1.00 90.50 295 ARG A O 1
ATOM 2372 N N . VAL A 1 296 ? -6.959 -10.322 -14.636 1.00 92.31 296 VAL A N 1
ATOM 2373 C CA . VAL A 1 296 ? -7.061 -9.712 -13.308 1.00 92.31 296 VAL A CA 1
ATOM 2374 C C . VAL A 1 296 ? -5.649 -9.464 -12.814 1.00 92.31 296 VAL A C 1
ATOM 2376 O O . VAL A 1 296 ? -4.823 -10.367 -12.891 1.00 92.31 296 VAL A O 1
ATOM 2379 N N . LEU A 1 297 ? -5.375 -8.247 -12.346 1.00 93.62 297 LEU A N 1
ATOM 2380 C CA . LEU A 1 297 ? -4.079 -7.859 -11.805 1.00 93.62 297 LEU A CA 1
ATOM 2381 C C . LEU A 1 297 ? -4.226 -7.477 -10.335 1.00 93.62 297 LEU A C 1
ATOM 2383 O O . LEU A 1 297 ? -5.118 -6.705 -9.976 1.00 93.62 297 LEU A O 1
ATOM 2387 N N . ILE A 1 298 ? -3.333 -8.011 -9.510 1.00 94.81 298 ILE A N 1
ATOM 2388 C CA . ILE A 1 298 ? -3.159 -7.668 -8.104 1.00 94.81 298 ILE A CA 1
ATOM 2389 C C . ILE A 1 298 ? -1.748 -7.119 -7.929 1.00 94.81 298 ILE A C 1
ATOM 2391 O O . ILE A 1 298 ? -0.785 -7.728 -8.386 1.00 94.81 298 ILE A O 1
ATOM 2395 N N . GLU A 1 299 ? -1.622 -5.976 -7.275 1.00 93.75 299 GLU A N 1
ATOM 2396 C CA . GLU A 1 299 ? -0.343 -5.316 -7.032 1.00 93.75 299 GLU A CA 1
ATOM 2397 C C . GLU A 1 299 ? -0.047 -5.242 -5.535 1.00 93.75 299 GLU A C 1
ATOM 2399 O O . GLU A 1 299 ? -0.928 -4.935 -4.739 1.00 93.75 299 GLU A O 1
ATOM 2404 N N . THR A 1 300 ? 1.196 -5.504 -5.147 1.00 92.06 300 THR A N 1
ATOM 2405 C CA . THR A 1 300 ? 1.697 -5.355 -3.779 1.00 92.06 300 THR A CA 1
ATOM 2406 C C . THR A 1 300 ? 2.615 -4.135 -3.729 1.00 92.06 300 THR A C 1
ATOM 2408 O O . THR A 1 300 ? 3.668 -4.148 -4.370 1.00 92.06 300 THR A O 1
ATOM 2411 N N . ARG A 1 301 ? 2.243 -3.092 -2.969 1.00 82.56 301 ARG A N 1
ATOM 2412 C CA . ARG A 1 301 ? 2.915 -1.770 -3.030 1.00 82.56 301 ARG A CA 1
ATOM 2413 C C . ARG A 1 301 ? 3.664 -1.336 -1.772 1.00 82.56 301 ARG A C 1
ATOM 2415 O O . ARG A 1 301 ? 4.625 -0.583 -1.834 1.00 82.56 301 ARG A O 1
ATOM 2422 N N . ASP A 1 302 ? 3.230 -1.777 -0.603 1.00 76.38 302 ASP A N 1
ATOM 2423 C CA . ASP A 1 302 ? 3.621 -1.209 0.695 1.00 76.38 302 ASP A CA 1
ATOM 2424 C C . ASP A 1 302 ? 4.790 -1.937 1.377 1.00 76.38 302 ASP A C 1
ATOM 2426 O O . ASP A 1 302 ? 5.007 -1.790 2.583 1.00 76.38 302 ASP A O 1
ATOM 2430 N N . ALA A 1 303 ? 5.564 -2.700 0.605 1.00 78.94 303 ALA A N 1
ATOM 2431 C CA . ALA A 1 303 ? 6.826 -3.274 1.051 1.00 78.94 303 ALA A CA 1
ATOM 2432 C C . ALA A 1 303 ? 8.043 -2.422 0.640 1.00 78.94 303 ALA A C 1
ATOM 2434 O O . ALA A 1 303 ? 9.070 -2.496 1.314 1.00 78.94 303 ALA A O 1
ATOM 2435 N N . HIS A 1 304 ? 7.923 -1.566 -0.387 1.00 81.19 304 HIS A N 1
ATOM 2436 C CA . HIS A 1 304 ? 8.961 -0.645 -0.875 1.00 81.19 304 HIS A CA 1
ATOM 2437 C C . HIS A 1 304 ? 10.359 -1.297 -0.954 1.00 81.19 304 HIS A C 1
ATOM 2439 O O . HIS A 1 304 ? 10.601 -2.182 -1.768 1.00 81.19 304 HIS A O 1
ATOM 2445 N N . LYS A 1 305 ? 11.283 -0.884 -0.073 1.00 86.88 305 LYS A N 1
ATOM 2446 C CA . LYS A 1 305 ? 12.675 -1.357 -0.000 1.00 86.88 305 LYS A CA 1
ATOM 2447 C C . LYS A 1 305 ? 12.821 -2.739 0.682 1.00 86.88 305 LYS A C 1
ATOM 2449 O O . LYS A 1 305 ? 13.926 -3.267 0.767 1.00 86.88 305 LYS A O 1
ATOM 2454 N N . ASN A 1 306 ? 11.739 -3.345 1.184 1.00 87.88 306 ASN A N 1
ATOM 2455 C CA . ASN A 1 306 ? 11.735 -4.637 1.880 1.00 87.88 306 ASN A CA 1
ATOM 2456 C C . ASN A 1 306 ? 11.308 -5.785 0.949 1.00 87.88 306 ASN A C 1
ATOM 2458 O O . ASN A 1 306 ? 10.156 -6.225 0.964 1.00 87.88 306 ASN A O 1
ATOM 2462 N N . LEU A 1 307 ? 12.265 -6.317 0.182 1.00 89.62 307 LEU A N 1
ATOM 2463 C CA . LEU A 1 307 ? 12.023 -7.431 -0.743 1.00 89.62 307 LEU A CA 1
ATOM 2464 C C . LEU A 1 307 ? 11.433 -8.671 -0.059 1.00 89.62 307 LEU A C 1
ATOM 2466 O O . LEU A 1 307 ? 10.581 -9.336 -0.639 1.00 89.62 307 LEU A O 1
ATOM 2470 N N . LYS A 1 308 ? 11.837 -8.980 1.181 1.00 88.94 308 LYS A N 1
ATOM 2471 C CA . LYS A 1 308 ? 11.317 -10.155 1.898 1.00 88.94 308 LYS A CA 1
ATOM 2472 C C . LYS A 1 308 ? 9.807 -10.049 2.120 1.00 88.94 308 LYS A C 1
ATOM 2474 O O . LYS A 1 308 ? 9.085 -11.005 1.856 1.00 88.94 308 LYS A O 1
ATOM 2479 N N . LEU A 1 309 ? 9.332 -8.892 2.586 1.00 87.31 309 LEU A N 1
ATOM 2480 C CA . LEU A 1 309 ? 7.900 -8.648 2.776 1.00 87.31 309 LEU A CA 1
ATOM 2481 C C . LEU A 1 309 ? 7.151 -8.637 1.436 1.00 87.31 309 LEU A C 1
ATOM 2483 O O . LEU A 1 309 ? 6.053 -9.181 1.343 1.00 87.31 309 LEU A O 1
ATOM 2487 N N . LEU A 1 310 ? 7.761 -8.044 0.408 1.00 90.12 310 LEU A N 1
ATOM 2488 C CA . LEU A 1 310 ? 7.199 -7.942 -0.936 1.00 90.12 310 LEU A CA 1
ATOM 2489 C C . LEU A 1 310 ? 6.937 -9.325 -1.544 1.00 90.12 310 LEU A C 1
ATOM 2491 O O . LEU A 1 310 ? 5.809 -9.617 -1.938 1.00 90.12 310 LEU A O 1
ATOM 2495 N N . PHE A 1 311 ? 7.946 -10.202 -1.539 1.00 91.44 311 PHE A N 1
ATOM 2496 C CA . PHE A 1 311 ? 7.805 -11.570 -2.036 1.00 91.44 311 PHE A CA 1
ATOM 2497 C C . PHE A 1 311 ? 6.850 -12.397 -1.189 1.00 91.44 311 PHE A C 1
ATOM 2499 O O . PHE A 1 311 ? 5.961 -13.013 -1.762 1.00 91.44 311 PHE A O 1
ATOM 2506 N N . SER A 1 312 ? 6.942 -12.323 0.142 1.00 88.75 312 SER A N 1
ATOM 2507 C CA . SER A 1 312 ? 6.036 -13.056 1.036 1.00 88.75 312 SER A CA 1
ATOM 2508 C C . SER A 1 312 ? 4.559 -12.773 0.733 1.00 88.75 312 SER A C 1
ATOM 2510 O O . SER A 1 312 ? 3.738 -13.691 0.736 1.00 88.75 312 SER A O 1
ATOM 2512 N N . ARG A 1 313 ? 4.205 -11.520 0.420 1.00 90.56 313 ARG A N 1
ATOM 2513 C CA . ARG A 1 313 ? 2.828 -11.143 0.066 1.00 90.56 313 ARG A CA 1
ATOM 2514 C C . ARG A 1 313 ? 2.421 -11.619 -1.322 1.00 90.56 313 ARG A C 1
ATOM 2516 O O . ARG A 1 313 ? 1.308 -12.110 -1.482 1.00 90.56 313 ARG A O 1
ATOM 2523 N N . VAL A 1 314 ? 3.308 -11.508 -2.310 1.00 92.56 314 VAL A N 1
ATOM 2524 C CA . VAL A 1 314 ? 3.037 -12.009 -3.667 1.00 92.56 314 VAL A CA 1
ATOM 2525 C C . VAL A 1 314 ? 2.889 -13.528 -3.664 1.00 92.56 314 VAL A C 1
ATOM 2527 O O . VAL A 1 314 ? 1.948 -14.031 -4.260 1.00 92.56 314 VAL A O 1
ATOM 2530 N N . GLU A 1 315 ? 3.738 -14.251 -2.935 1.00 90.31 315 GLU A N 1
ATOM 2531 C CA . GLU A 1 315 ? 3.654 -15.707 -2.772 1.00 90.31 315 GLU A CA 1
ATOM 2532 C C . GLU A 1 315 ? 2.350 -16.123 -2.106 1.00 90.31 315 GLU A C 1
ATOM 2534 O O . GLU A 1 315 ? 1.664 -17.003 -2.621 1.00 90.31 315 GLU A O 1
ATOM 2539 N N . ARG A 1 316 ? 1.970 -15.451 -1.010 1.00 89.81 316 ARG A N 1
ATOM 2540 C CA . ARG A 1 316 ? 0.669 -15.654 -0.366 1.00 89.81 316 ARG A CA 1
ATOM 2541 C C . ARG A 1 316 ? -0.461 -15.467 -1.378 1.00 89.81 316 ARG A C 1
ATOM 2543 O O . ARG A 1 316 ? -1.341 -16.315 -1.470 1.00 89.81 316 ARG A O 1
ATOM 2550 N N . ASN A 1 317 ? -0.439 -14.388 -2.159 1.00 91.94 317 ASN A N 1
ATOM 2551 C CA . ASN A 1 317 ? -1.487 -14.121 -3.144 1.00 91.94 317 ASN A CA 1
ATOM 2552 C C . ASN A 1 317 ? -1.508 -15.180 -4.256 1.00 91.94 317 ASN A C 1
ATOM 2554 O O . ASN A 1 317 ? -2.583 -15.659 -4.603 1.00 91.94 317 ASN A O 1
ATOM 2558 N N . THR A 1 318 ? -0.347 -15.594 -4.773 1.00 90.69 318 THR A N 1
ATOM 2559 C CA . THR A 1 318 ? -0.237 -16.689 -5.748 1.00 90.69 318 THR A CA 1
ATOM 2560 C C . THR A 1 318 ? -0.845 -17.972 -5.193 1.00 90.69 318 THR A C 1
ATOM 2562 O O . THR A 1 318 ? -1.679 -18.581 -5.858 1.00 90.69 318 THR A O 1
ATOM 2565 N N . GLN A 1 319 ? -0.483 -18.361 -3.967 1.00 86.31 319 GLN A N 1
ATOM 2566 C CA . GLN A 1 319 ? -1.020 -19.556 -3.316 1.00 86.31 319 GLN A CA 1
ATOM 2567 C C . GLN A 1 319 ? -2.542 -19.476 -3.181 1.00 86.31 319 GLN A C 1
ATOM 2569 O O . GLN A 1 319 ? -3.240 -20.355 -3.681 1.00 86.31 319 GLN A O 1
ATOM 2574 N N . LEU A 1 320 ? -3.067 -18.398 -2.593 1.00 88.44 320 LEU A N 1
ATOM 2575 C CA . LEU A 1 320 ? -4.506 -18.234 -2.356 1.00 88.44 320 LEU A CA 1
ATOM 2576 C C . LEU A 1 320 ? -5.336 -18.163 -3.646 1.00 88.44 320 LEU A C 1
ATOM 2578 O O . LEU A 1 320 ? -6.513 -18.513 -3.642 1.00 88.44 320 LEU A O 1
ATOM 2582 N N . LEU A 1 321 ? -4.747 -17.705 -4.751 1.00 89.12 321 LEU A N 1
ATOM 2583 C CA . LEU A 1 321 ? -5.414 -17.671 -6.055 1.00 89.12 321 LEU A CA 1
ATOM 2584 C C . LEU A 1 321 ? -5.308 -18.987 -6.825 1.00 89.12 321 LEU A C 1
ATOM 2586 O O . LEU A 1 321 ? -6.066 -19.187 -7.774 1.00 89.12 321 LEU A O 1
ATOM 2590 N N . SER A 1 322 ? -4.365 -19.845 -6.443 1.00 81.38 322 SER A N 1
ATOM 2591 C CA . SER A 1 322 ? -4.183 -21.174 -7.022 1.00 81.38 322 SER A CA 1
ATOM 2592 C C . SER A 1 322 ? -5.181 -22.178 -6.418 1.00 81.38 322 SER A C 1
ATOM 2594 O O . SER A 1 322 ? -5.796 -22.973 -7.124 1.00 81.38 322 SER A O 1
ATOM 2596 N N . VAL A 1 323 ? -5.451 -22.061 -5.119 1.00 79.31 323 VAL A N 1
ATOM 2597 C CA . VAL A 1 323 ? -6.337 -22.960 -4.363 1.00 79.31 323 VAL A CA 1
ATOM 2598 C C . VAL A 1 323 ? -7.799 -22.491 -4.325 1.00 79.31 323 VAL A C 1
ATOM 2600 O O . VAL A 1 323 ? -8.180 -21.495 -4.954 1.00 79.31 323 VAL A O 1
ATOM 2603 N N . ASN A 1 324 ? -8.655 -23.225 -3.602 1.00 79.50 324 ASN A N 1
ATOM 2604 C CA . ASN A 1 324 ? -10.062 -22.878 -3.508 1.00 79.50 324 ASN A CA 1
ATOM 2605 C C . ASN A 1 324 ? -10.294 -21.719 -2.522 1.00 79.50 324 ASN A C 1
ATOM 2607 O O . ASN A 1 324 ? -10.467 -21.893 -1.321 1.00 79.50 324 ASN A O 1
ATOM 2611 N N . ARG A 1 325 ? -10.445 -20.511 -3.064 1.00 89.81 325 ARG A N 1
ATOM 2612 C CA . ARG A 1 325 ? -10.751 -19.316 -2.266 1.00 89.81 325 ARG A CA 1
ATOM 2613 C C . ARG A 1 325 ? -12.189 -19.206 -1.727 1.00 89.81 325 ARG A C 1
ATOM 2615 O O . ARG A 1 325 ? -12.493 -18.188 -1.116 1.00 89.81 325 ARG A O 1
ATOM 2622 N N . ASP A 1 326 ? -13.068 -20.201 -1.876 1.00 91.31 326 ASP A N 1
ATOM 2623 C CA . ASP A 1 326 ? -14.455 -20.138 -1.357 1.00 91.31 326 ASP A CA 1
ATOM 2624 C C . ASP A 1 326 ? -14.520 -19.914 0.165 1.00 91.31 326 ASP A C 1
ATOM 2626 O O . ASP A 1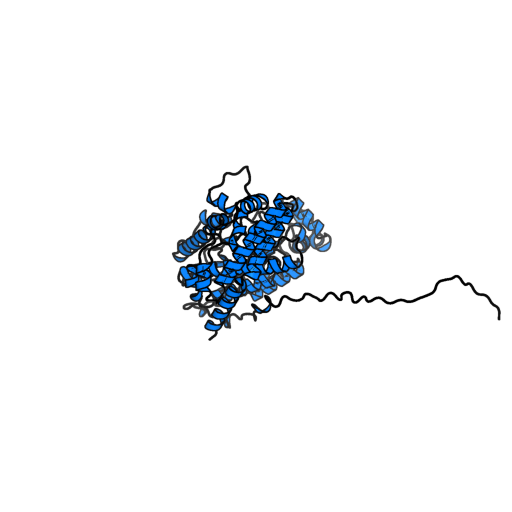 326 ? -15.477 -19.330 0.674 1.00 91.31 326 ASP A O 1
ATOM 2630 N N . VAL A 1 327 ? -13.453 -20.267 0.891 1.00 90.88 327 VAL A N 1
ATOM 2631 C CA . VAL A 1 327 ? -13.275 -19.954 2.321 1.00 90.88 327 VAL A CA 1
ATOM 2632 C C . VAL A 1 327 ? -13.362 -18.454 2.642 1.00 90.88 327 VAL A C 1
ATOM 2634 O O . VAL A 1 327 ? -13.626 -18.083 3.784 1.00 90.88 327 VAL A O 1
ATOM 2637 N N . PHE A 1 328 ? -13.167 -17.580 1.650 1.00 95.19 328 PHE A N 1
ATOM 2638 C CA . PHE A 1 328 ? -13.295 -16.134 1.802 1.00 95.19 328 PHE A CA 1
ATOM 2639 C C . PHE A 1 328 ? -14.714 -15.609 1.562 1.00 95.19 328 PHE A C 1
ATOM 2641 O O . PHE A 1 328 ? -14.958 -14.442 1.851 1.00 95.19 328 PHE A O 1
ATOM 2648 N N . ALA A 1 329 ? -15.669 -16.415 1.085 1.00 96.12 329 ALA A N 1
ATOM 2649 C CA . ALA A 1 329 ? -17.022 -15.935 0.784 1.00 96.12 329 ALA A CA 1
ATOM 2650 C C . ALA A 1 329 ? -17.695 -15.276 1.999 1.00 96.12 329 ALA A C 1
ATOM 2652 O O . ALA A 1 329 ? -18.258 -14.188 1.887 1.00 96.12 329 ALA A O 1
ATOM 2653 N N . SER A 1 330 ? -17.552 -15.862 3.193 1.00 94.81 330 SER A N 1
ATOM 2654 C CA . SER A 1 330 ? -18.092 -15.276 4.425 1.00 94.81 330 SER A CA 1
ATOM 2655 C C . SER A 1 330 ? -17.356 -14.011 4.873 1.00 94.81 330 SER A C 1
ATOM 2657 O O . SER A 1 330 ? -17.915 -13.234 5.634 1.00 94.81 330 SER A O 1
ATOM 2659 N N . ALA A 1 331 ? -16.135 -13.749 4.392 1.00 95.69 331 ALA A N 1
ATOM 2660 C CA . ALA A 1 331 ? -15.457 -12.479 4.651 1.00 95.69 331 ALA A CA 1
ATOM 2661 C C . ALA A 1 331 ? -16.086 -11.311 3.863 1.00 95.69 331 ALA A C 1
ATOM 2663 O O . ALA A 1 331 ? -15.791 -10.146 4.132 1.00 95.69 331 ALA A O 1
ATOM 2664 N N . ALA A 1 332 ? -16.976 -11.582 2.901 1.00 95.00 332 ALA A N 1
ATOM 2665 C CA . ALA A 1 332 ? -17.701 -10.535 2.188 1.00 95.00 332 ALA A CA 1
ATOM 2666 C C . ALA A 1 332 ? -18.621 -9.718 3.107 1.00 95.00 332 ALA A C 1
ATOM 2668 O O . ALA A 1 332 ? -18.882 -8.555 2.806 1.00 95.00 332 ALA A O 1
ATOM 2669 N N . SER A 1 333 ? -19.083 -10.286 4.225 1.00 93.62 333 SER A N 1
ATOM 2670 C CA . SER A 1 333 ? -19.930 -9.591 5.202 1.00 93.62 333 SER A CA 1
ATOM 2671 C C . SER A 1 333 ? -19.144 -8.761 6.220 1.00 93.62 333 SER A C 1
ATOM 2673 O O . SER A 1 333 ? -19.759 -8.073 7.034 1.00 93.62 333 SER A O 1
ATOM 2675 N N . LEU A 1 334 ? -17.803 -8.781 6.180 1.00 94.50 334 LEU A N 1
ATOM 2676 C CA . LEU A 1 334 ? -16.989 -7.964 7.077 1.00 94.50 334 LEU A CA 1
ATOM 2677 C C . LEU A 1 334 ? -17.335 -6.484 6.903 1.00 94.50 334 LEU A C 1
ATOM 2679 O O . LEU A 1 334 ? -17.363 -5.951 5.782 1.00 94.50 334 LEU A O 1
ATOM 2683 N N . LEU A 1 335 ? -17.597 -5.832 8.036 1.00 93.00 335 LEU A N 1
ATOM 2684 C CA . LEU A 1 335 ? -18.024 -4.444 8.058 1.00 93.00 335 LEU A CA 1
ATOM 2685 C C . LEU A 1 335 ? -16.861 -3.529 7.649 1.00 93.00 335 LEU A C 1
ATOM 2687 O O . LEU A 1 335 ? -15.773 -3.638 8.224 1.00 93.00 335 LEU A O 1
ATOM 2691 N N . PRO A 1 336 ? -17.064 -2.625 6.676 1.00 92.50 336 PRO A N 1
ATOM 2692 C CA . PRO A 1 336 ? -16.072 -1.620 6.305 1.00 92.50 336 PRO A CA 1
ATOM 2693 C C . PRO A 1 336 ? -15.735 -0.684 7.468 1.00 92.50 336 PRO A C 1
ATOM 2695 O O . PRO A 1 336 ? -16.564 -0.410 8.334 1.00 92.50 336 PRO A O 1
ATOM 2698 N N . PHE A 1 337 ? -14.536 -0.103 7.434 1.00 95.31 337 PHE A N 1
ATOM 2699 C CA . PHE A 1 337 ? -14.218 1.043 8.279 1.00 95.31 337 PHE A CA 1
ATOM 2700 C C . PHE A 1 337 ? -14.945 2.294 7.774 1.00 95.31 337 PHE A C 1
ATOM 2702 O O . PHE A 1 337 ? -14.601 2.830 6.721 1.00 95.31 337 PHE A O 1
ATOM 2709 N N . ASP A 1 338 ? -15.920 2.776 8.541 1.00 95.50 338 ASP A N 1
ATOM 2710 C CA . ASP A 1 338 ? -16.536 4.087 8.347 1.00 95.50 338 ASP A CA 1
ATOM 2711 C C . ASP A 1 338 ? -15.745 5.152 9.133 1.00 95.50 338 ASP A C 1
ATOM 2713 O O . ASP A 1 338 ? -15.776 5.136 10.374 1.00 95.50 338 ASP A O 1
ATOM 2717 N N . PRO A 1 339 ? -15.007 6.055 8.455 1.00 94.31 339 PRO A N 1
ATOM 2718 C CA . PRO A 1 339 ? -14.195 7.053 9.135 1.00 94.31 339 PRO A CA 1
ATOM 2719 C C . PRO A 1 339 ? -15.024 8.080 9.901 1.00 94.31 339 PRO A C 1
ATOM 2721 O O . PRO A 1 339 ? -14.532 8.599 10.895 1.00 94.31 339 PRO A O 1
ATOM 2724 N N . GLU A 1 340 ? -16.252 8.378 9.474 1.00 94.19 340 GLU A N 1
ATOM 2725 C CA . GLU A 1 340 ? -17.095 9.383 10.126 1.00 94.19 340 GLU A CA 1
ATOM 2726 C C . GLU A 1 340 ? -17.666 8.826 11.423 1.00 94.19 340 GLU A C 1
ATOM 2728 O O . GLU A 1 340 ? -17.399 9.360 12.499 1.00 94.19 340 GLU A O 1
ATOM 2733 N N . ILE A 1 341 ? -18.350 7.682 11.339 1.00 96.50 341 ILE A N 1
ATOM 2734 C CA . ILE A 1 341 ? -18.963 7.030 12.504 1.00 96.50 341 ILE A CA 1
ATOM 2735 C C . ILE A 1 341 ? -17.901 6.682 13.550 1.00 96.50 341 ILE A C 1
ATOM 2737 O O . ILE A 1 341 ? -18.127 6.834 14.750 1.00 96.50 341 ILE A O 1
ATOM 2741 N N . SER A 1 342 ? -16.731 6.206 13.117 1.00 97.69 342 SER A N 1
ATOM 2742 C CA . SER A 1 342 ? -15.663 5.837 14.049 1.00 97.69 342 SER A CA 1
ATOM 2743 C C . SER A 1 342 ? -15.011 7.064 14.683 1.00 97.69 342 SER A C 1
ATOM 2745 O O . SER A 1 342 ? -14.692 7.026 15.870 1.00 97.69 342 SER A O 1
ATOM 2747 N N . PHE A 1 343 ? -14.819 8.149 13.922 1.00 97.94 343 PHE A N 1
ATOM 2748 C CA . PHE A 1 343 ? -14.254 9.393 14.450 1.00 97.94 343 PHE A CA 1
ATOM 2749 C C . PHE A 1 343 ? -15.188 10.037 15.469 1.00 97.94 343 PHE A C 1
ATOM 2751 O O . PHE A 1 343 ? -14.714 10.550 16.481 1.00 97.94 343 PHE A O 1
ATOM 2758 N N . GLU A 1 344 ? -16.504 9.922 15.276 1.00 98.06 344 GLU A N 1
ATOM 2759 C CA . GLU A 1 344 ? -17.490 10.460 16.211 1.00 98.06 344 GLU A CA 1
ATOM 2760 C C . GLU A 1 344 ? -17.426 9.855 17.619 1.00 98.06 344 GLU A C 1
ATOM 2762 O O . GLU A 1 344 ? -17.796 10.527 18.580 1.00 98.06 344 GLU A O 1
ATOM 2767 N N . LYS A 1 345 ? -16.866 8.648 17.763 1.00 98.25 345 LYS A N 1
ATOM 2768 C CA . LYS A 1 345 ? -16.658 7.976 19.058 1.00 98.25 345 LYS A CA 1
ATOM 2769 C C . LYS A 1 345 ? -15.535 8.592 19.902 1.00 98.25 345 LYS A C 1
ATOM 2771 O O . LYS A 1 345 ? -15.404 8.239 21.072 1.00 98.25 345 LYS A O 1
ATOM 2776 N N . LEU A 1 346 ? -14.693 9.455 19.327 1.00 98.62 346 LEU A N 1
ATOM 2777 C CA . LEU A 1 346 ? -13.575 10.076 20.040 1.00 98.62 346 LEU A CA 1
ATOM 2778 C C . LEU A 1 346 ? -14.035 11.263 20.908 1.00 98.62 346 LEU A C 1
ATOM 2780 O O . LEU A 1 346 ? -14.951 11.989 20.523 1.00 98.62 346 LEU A O 1
ATOM 2784 N N . PRO A 1 347 ? -13.370 11.540 22.044 1.00 98.44 347 PRO A N 1
ATOM 2785 C CA . PRO A 1 347 ? -13.634 12.742 22.835 1.00 98.44 347 PRO A CA 1
ATOM 2786 C C . PRO A 1 347 ? -13.382 14.038 22.036 1.00 98.44 347 PRO A C 1
ATOM 2788 O O . PRO A 1 347 ? -12.432 14.077 21.247 1.00 98.44 347 PRO A O 1
ATOM 2791 N N . PRO A 1 348 ? -14.138 15.134 22.268 1.00 98.44 348 PRO A N 1
ATOM 2792 C CA . PRO A 1 348 ? -13.985 16.389 21.518 1.00 98.44 348 PRO A CA 1
ATOM 2793 C C . PRO A 1 348 ? -12.548 16.928 21.486 1.00 98.44 348 PRO A C 1
ATOM 2795 O O . PRO A 1 348 ? -12.016 17.217 20.418 1.00 98.44 348 PRO A O 1
ATOM 2798 N N . LYS A 1 349 ? -11.866 16.938 22.639 1.00 98.06 349 LYS A N 1
ATOM 2799 C CA . LYS A 1 349 ? -10.469 17.386 22.757 1.00 98.06 349 LYS A CA 1
ATOM 2800 C C . LYS A 1 349 ? -9.502 16.549 21.908 1.00 98.06 349 LYS A C 1
ATOM 2802 O O . LYS A 1 349 ? -8.538 17.072 21.357 1.00 98.06 349 LYS A O 1
ATOM 2807 N N . VAL A 1 350 ? -9.760 15.247 21.775 1.00 98.75 350 VAL A N 1
ATOM 2808 C CA . VAL A 1 350 ? -8.967 14.361 20.911 1.00 98.75 350 VAL A CA 1
ATOM 2809 C C . VAL A 1 350 ? -9.252 14.655 19.439 1.00 98.75 350 VAL A C 1
ATOM 2811 O O . VAL A 1 350 ? -8.307 14.739 18.655 1.00 98.75 350 VAL A O 1
ATOM 2814 N N . LYS A 1 351 ? -10.521 14.862 19.058 1.00 98.38 351 LYS A N 1
ATOM 2815 C CA . LYS A 1 351 ? -10.895 15.241 17.684 1.00 98.38 351 LYS A CA 1
ATOM 2816 C C . LYS A 1 351 ? -10.176 16.523 17.247 1.00 98.38 351 LYS A C 1
ATOM 2818 O O . LYS A 1 351 ? -9.557 16.537 16.185 1.00 98.38 351 LYS A O 1
ATOM 2823 N N . GLU A 1 352 ? -10.208 17.564 18.077 1.00 98.06 352 GLU A N 1
ATOM 2824 C CA . GLU A 1 352 ? -9.548 18.849 17.808 1.00 98.06 352 GLU A CA 1
ATOM 2825 C C . GLU A 1 352 ? -8.023 18.711 17.678 1.00 98.06 352 GLU A C 1
ATOM 2827 O O . GLU A 1 352 ? -7.423 19.269 16.753 1.00 98.06 352 GLU A O 1
ATOM 2832 N N . MET A 1 353 ? -7.388 17.913 18.547 1.00 98.50 353 MET A N 1
ATOM 2833 C CA . MET A 1 353 ? -5.958 17.626 18.435 1.00 98.50 353 MET A CA 1
ATOM 2834 C C . MET A 1 353 ? -5.656 16.932 17.104 1.00 98.50 353 MET A C 1
ATOM 2836 O O . MET A 1 353 ? -4.761 17.369 16.385 1.00 98.50 353 MET A O 1
ATOM 2840 N N . LEU A 1 354 ? -6.394 15.874 16.751 1.00 98.19 354 LEU A N 1
ATOM 2841 C CA . LEU A 1 354 ? -6.155 15.108 15.524 1.00 98.19 354 LEU A CA 1
ATOM 2842 C C . LEU A 1 354 ? -6.295 15.967 14.263 1.00 98.19 354 LEU A C 1
ATOM 2844 O O . LEU A 1 354 ? -5.453 15.860 13.374 1.00 98.19 354 LEU A O 1
ATOM 2848 N N . ILE A 1 355 ? -7.304 16.842 14.202 1.00 96.38 355 ILE A N 1
ATOM 2849 C CA . ILE A 1 355 ? -7.482 17.804 13.100 1.00 96.38 355 ILE A CA 1
ATOM 2850 C C . ILE A 1 355 ? -6.263 18.732 12.989 1.00 96.38 355 ILE A C 1
ATOM 2852 O O . ILE A 1 355 ? -5.816 19.046 11.886 1.00 96.38 355 ILE A O 1
ATOM 2856 N N . THR A 1 356 ? -5.705 19.139 14.130 1.00 96.12 356 THR A N 1
ATOM 2857 C CA . THR A 1 356 ? -4.558 20.051 14.204 1.00 96.12 356 THR A CA 1
ATOM 2858 C C . THR A 1 356 ? -3.250 19.375 13.791 1.00 96.12 356 THR A C 1
ATOM 2860 O O . THR A 1 356 ? -2.481 19.930 13.007 1.00 96.12 356 THR A O 1
ATOM 2863 N N . VAL A 1 357 ? -2.979 18.175 14.313 1.00 97.06 357 VAL A N 1
ATOM 2864 C CA . VAL A 1 357 ? -1.706 17.469 14.091 1.00 97.06 357 VAL A CA 1
ATOM 2865 C C . VAL A 1 357 ? -1.667 16.705 12.761 1.00 97.06 357 VAL A C 1
ATOM 2867 O O . VAL A 1 357 ? -0.583 16.425 12.247 1.00 97.06 357 VAL A O 1
ATOM 2870 N N . PHE A 1 358 ? -2.831 16.414 12.170 1.00 95.31 358 PHE A N 1
ATOM 2871 C CA . PHE A 1 358 ? -2.985 15.784 10.855 1.00 95.31 358 PHE A CA 1
ATOM 2872 C C . PHE A 1 358 ? -3.916 16.613 9.955 1.00 95.31 358 PHE A C 1
ATOM 2874 O O . PHE A 1 358 ? -5.015 16.166 9.614 1.00 95.31 358 PHE A O 1
ATOM 2881 N N . PRO A 1 359 ? -3.493 17.824 9.550 1.00 85.94 359 PRO A N 1
ATOM 2882 C CA . PRO A 1 359 ? -4.346 18.721 8.790 1.00 85.94 359 PRO A CA 1
ATOM 2883 C C . PRO A 1 359 ? -4.711 18.131 7.427 1.00 85.94 359 PRO A C 1
ATOM 2885 O O . PRO A 1 359 ? -3.922 17.413 6.793 1.00 85.94 359 PRO A O 1
ATOM 2888 N N . ASN A 1 360 ? -5.906 18.492 6.959 1.00 81.31 360 ASN A N 1
ATOM 2889 C CA . ASN A 1 360 ? -6.401 18.105 5.644 1.00 81.31 360 ASN A CA 1
ATOM 2890 C C . ASN A 1 360 ? -5.421 18.509 4.545 1.00 81.31 360 ASN A C 1
ATOM 2892 O O . ASN A 1 360 ? -4.810 19.576 4.586 1.00 81.31 360 ASN A O 1
ATOM 2896 N N . LYS A 1 361 ? -5.312 17.675 3.510 1.00 79.50 361 LYS A N 1
ATOM 2897 C CA . LYS A 1 361 ? -4.422 17.924 2.363 1.00 79.50 361 LYS A CA 1
ATOM 2898 C C . LYS A 1 361 ? -5.085 18.774 1.270 1.00 79.50 361 LYS A C 1
ATOM 2900 O O . LYS A 1 361 ? -4.781 18.614 0.090 1.00 79.50 361 LYS A O 1
ATOM 2905 N N . LEU A 1 362 ? -6.014 19.647 1.662 1.00 78.44 362 LEU A N 1
ATOM 2906 C CA . LEU A 1 362 ? -6.746 20.525 0.752 1.00 78.44 362 LEU A CA 1
ATOM 2907 C C . LEU A 1 362 ? -5.811 21.618 0.228 1.00 78.44 362 LEU A C 1
ATOM 2909 O O . LEU A 1 362 ? -5.181 22.334 1.001 1.00 78.44 362 LEU A O 1
ATOM 2913 N N . LYS A 1 363 ? -5.747 21.758 -1.091 1.00 77.25 363 LYS A N 1
ATOM 2914 C CA . LYS A 1 363 ? -5.174 22.927 -1.764 1.00 77.25 363 LYS A CA 1
ATOM 2915 C C . LYS A 1 363 ? -6.244 24.006 -1.906 1.00 77.25 363 LYS A C 1
ATOM 2917 O O . LYS A 1 363 ? -7.341 23.703 -2.372 1.00 77.25 363 LYS A O 1
ATOM 2922 N N . SER A 1 364 ? -5.927 25.230 -1.488 1.00 77.56 364 SER A N 1
ATOM 2923 C CA . SER A 1 364 ? -6.864 26.360 -1.394 1.00 77.56 364 SER A CA 1
ATOM 2924 C C . SER A 1 364 ? -7.389 26.870 -2.740 1.00 77.56 364 SER A C 1
ATOM 2926 O O . SER A 1 364 ? -8.383 27.582 -2.775 1.00 77.56 364 SER A O 1
ATOM 2928 N N . ASP A 1 365 ? -6.713 26.536 -3.835 1.00 81.25 365 ASP A N 1
ATOM 2929 C CA . ASP A 1 365 ? -7.020 26.942 -5.208 1.00 81.25 365 ASP A CA 1
ATOM 2930 C C . ASP A 1 365 ? -7.969 25.978 -5.942 1.00 81.25 365 ASP A C 1
ATOM 2932 O O . ASP A 1 365 ? -8.341 26.235 -7.085 1.00 81.25 365 ASP A O 1
ATOM 2936 N N . LEU A 1 366 ? -8.379 24.877 -5.303 1.00 78.62 366 LEU A N 1
ATOM 2937 C CA . LEU A 1 366 ? -9.216 23.847 -5.918 1.00 78.62 366 LEU A CA 1
ATOM 2938 C C . LEU A 1 366 ? -10.580 23.733 -5.231 1.00 78.62 366 LEU A C 1
ATOM 2940 O O . LEU A 1 366 ? -10.707 23.869 -4.015 1.00 78.62 366 LEU A O 1
ATOM 2944 N N . THR A 1 367 ? -11.603 23.431 -6.029 1.00 82.31 367 THR A N 1
ATOM 2945 C CA . THR A 1 367 ? -12.926 23.027 -5.534 1.00 82.31 367 THR A CA 1
ATOM 2946 C C . THR A 1 367 ? -12.982 21.508 -5.457 1.00 82.31 367 THR A C 1
ATOM 2948 O O . THR A 1 367 ? -12.557 20.837 -6.396 1.00 82.31 367 THR A O 1
ATOM 2951 N N . TYR A 1 368 ? -13.523 20.980 -4.361 1.00 78.50 368 TYR A N 1
ATOM 2952 C CA . TYR A 1 368 ? -13.592 19.545 -4.096 1.00 78.50 368 TYR A CA 1
ATOM 2953 C C . TYR A 1 368 ? -15.041 19.078 -3.993 1.00 78.50 368 TYR A C 1
ATOM 2955 O O . TYR A 1 368 ? -15.894 19.768 -3.431 1.00 78.50 368 TYR A O 1
ATOM 2963 N N . LEU A 1 369 ? -15.304 17.877 -4.492 1.00 81.75 369 LEU A N 1
ATOM 2964 C CA . LEU A 1 369 ? -16.540 17.141 -4.255 1.00 81.75 369 LEU A CA 1
ATOM 2965 C C . LEU A 1 369 ? -16.581 16.605 -2.814 1.00 81.75 369 LEU A C 1
ATOM 2967 O O . LEU A 1 369 ? -15.546 16.427 -2.173 1.00 81.75 369 LEU A O 1
ATOM 2971 N N . GLY A 1 370 ? -17.775 16.279 -2.308 1.00 80.50 370 GLY A N 1
ATOM 2972 C CA . GLY A 1 370 ? -17.938 15.739 -0.947 1.00 80.50 370 GLY A CA 1
ATOM 2973 C C . GLY A 1 370 ? -17.076 14.497 -0.679 1.00 80.50 370 GLY A C 1
ATOM 2974 O O . GLY A 1 370 ? -16.358 14.441 0.315 1.00 80.50 370 GLY A O 1
ATOM 2975 N N . THR A 1 371 ? -17.036 13.559 -1.628 1.00 75.62 371 THR A N 1
ATOM 2976 C CA . THR A 1 371 ? -16.205 12.345 -1.541 1.00 75.62 371 THR A CA 1
ATOM 2977 C C . THR A 1 371 ? -14.701 12.642 -1.527 1.00 75.62 371 THR A C 1
ATOM 2979 O O . THR A 1 371 ? -13.922 11.929 -0.893 1.00 75.62 371 THR A O 1
ATOM 2982 N N . GLU A 1 372 ? -14.267 13.716 -2.192 1.00 77.56 372 GLU A N 1
ATOM 2983 C CA . GLU A 1 372 ? -12.874 14.164 -2.161 1.00 77.56 372 GLU A CA 1
ATOM 2984 C C . GLU A 1 372 ? -12.524 14.753 -0.795 1.00 77.56 372 GLU A C 1
ATOM 2986 O O . GLU A 1 372 ? -11.483 14.399 -0.237 1.00 77.56 372 GLU A O 1
ATOM 2991 N N . LEU A 1 373 ? -13.409 15.575 -0.219 1.00 81.06 373 LEU A N 1
ATOM 2992 C CA . LEU A 1 373 ? -13.251 16.126 1.130 1.00 81.06 373 LEU A CA 1
ATOM 2993 C C . LEU A 1 373 ? -13.146 15.022 2.191 1.00 81.06 373 LEU A C 1
ATOM 2995 O O . LEU A 1 373 ? -12.269 15.085 3.059 1.00 81.06 373 LEU A O 1
ATOM 2999 N N . GLU A 1 374 ? -13.987 13.990 2.098 1.00 79.75 374 GLU A N 1
ATOM 3000 C CA . GLU A 1 374 ? -13.919 12.811 2.968 1.00 79.75 374 GLU A CA 1
ATOM 3001 C C . GLU A 1 374 ? -12.546 12.132 2.876 1.00 79.75 374 GLU A C 1
ATOM 3003 O O . GLU A 1 374 ? -11.917 11.840 3.892 1.00 79.75 374 GLU A O 1
ATOM 3008 N N . SER A 1 375 ? -12.036 11.937 1.657 1.00 76.81 375 SER A N 1
ATOM 3009 C CA . SER A 1 375 ? -10.746 11.279 1.412 1.00 76.81 375 SER A CA 1
ATOM 3010 C C . SER A 1 375 ? -9.527 12.091 1.856 1.00 76.81 375 SER A C 1
ATOM 3012 O O . SER A 1 375 ? -8.502 11.537 2.257 1.00 76.81 375 SER A O 1
ATOM 3014 N N . LEU A 1 376 ? -9.649 13.417 1.802 1.00 83.00 376 LEU A N 1
ATOM 3015 C CA . LEU A 1 376 ? -8.621 14.374 2.197 1.00 83.00 376 LEU A CA 1
ATOM 3016 C C . LEU A 1 376 ? -8.583 14.598 3.712 1.00 83.00 376 LEU A C 1
ATOM 3018 O O . LEU A 1 376 ? -7.594 15.138 4.218 1.00 83.00 376 LEU A O 1
ATOM 3022 N N . SER A 1 377 ? -9.615 14.142 4.430 1.00 88.38 377 SER A N 1
ATOM 3023 C CA . SER A 1 377 ? -9.741 14.212 5.888 1.00 88.38 377 SER A CA 1
ATOM 3024 C C . SER A 1 377 ? -8.938 13.120 6.600 1.00 88.38 377 SER A C 1
ATOM 3026 O O . SER A 1 377 ? -9.475 12.296 7.341 1.00 88.38 377 SER A O 1
ATOM 3028 N N . VAL A 1 378 ? -7.619 13.115 6.374 1.00 91.62 378 VAL A N 1
ATOM 3029 C CA . VAL A 1 378 ? -6.692 12.064 6.840 1.00 91.62 378 VAL A CA 1
ATOM 3030 C C . VAL A 1 378 ? -6.680 11.879 8.358 1.00 91.62 378 VAL A C 1
ATOM 3032 O O . VAL A 1 378 ? -6.427 10.769 8.824 1.00 91.62 378 VAL A O 1
ATOM 3035 N N . TYR A 1 379 ? -7.019 12.912 9.138 1.00 95.12 379 TYR A N 1
ATOM 3036 C CA . TYR A 1 379 ? -7.153 12.813 10.595 1.00 95.12 379 TYR A CA 1
ATOM 3037 C C . TYR A 1 379 ? -8.175 11.744 11.024 1.00 95.12 379 TYR A C 1
ATOM 3039 O O . TYR A 1 379 ? -7.996 11.103 12.059 1.00 95.12 379 TYR A O 1
ATOM 3047 N N . ARG A 1 380 ? -9.213 11.483 10.213 1.00 95.38 380 ARG A N 1
ATOM 3048 C CA . ARG A 1 380 ? -10.242 10.470 10.510 1.00 95.38 380 ARG A CA 1
ATOM 3049 C C . ARG A 1 380 ? -9.699 9.047 10.433 1.00 95.38 380 ARG A C 1
ATOM 3051 O O . ARG A 1 380 ? -10.212 8.169 11.119 1.00 95.38 380 ARG A O 1
ATOM 3058 N N . ASN A 1 381 ? -8.626 8.807 9.673 1.00 95.38 381 ASN A N 1
ATOM 3059 C CA . ASN A 1 381 ? -8.002 7.483 9.582 1.00 95.38 381 ASN A CA 1
ATOM 3060 C C . ASN A 1 381 ? -7.518 6.982 10.951 1.00 95.38 381 ASN A C 1
ATOM 3062 O O . ASN A 1 381 ? -7.495 5.777 11.188 1.00 95.38 381 ASN A O 1
ATOM 3066 N N . PHE A 1 382 ? -7.171 7.887 11.871 1.00 97.88 382 PHE A N 1
ATOM 3067 C CA . PHE A 1 382 ? -6.747 7.531 13.226 1.00 97.88 382 PHE A CA 1
ATOM 3068 C C . PHE A 1 382 ? -7.897 7.016 14.105 1.00 97.88 382 PHE A C 1
ATOM 3070 O O . PHE A 1 382 ? -7.648 6.429 15.148 1.00 97.88 382 PHE A O 1
ATOM 3077 N N . ALA A 1 383 ? -9.152 7.115 13.664 1.00 98.06 383 ALA A N 1
ATOM 3078 C CA . ALA A 1 383 ? -10.274 6.451 14.321 1.00 98.06 383 ALA A CA 1
ATOM 3079 C C . ALA A 1 383 ? -10.457 4.979 13.902 1.00 98.06 383 ALA A C 1
ATOM 3081 O O . ALA A 1 383 ? -11.349 4.308 14.418 1.00 98.06 383 ALA A O 1
ATOM 3082 N N . TRP A 1 384 ? -9.625 4.450 12.995 1.00 97.81 384 TRP A N 1
ATOM 3083 C CA . TRP A 1 384 ? -9.714 3.068 12.504 1.00 97.81 384 TRP A CA 1
ATOM 3084 C C . TRP A 1 384 ? -9.786 1.991 13.598 1.00 97.81 384 TRP A C 1
ATOM 3086 O O . TRP A 1 384 ? -10.605 1.082 13.448 1.00 97.81 384 TRP A O 1
ATOM 3096 N N . PRO A 1 385 ? -9.041 2.081 14.724 1.00 98.38 385 PRO A N 1
ATOM 3097 C CA . PRO A 1 385 ? -9.192 1.133 15.828 1.00 98.38 385 PRO A CA 1
ATOM 3098 C C . PRO A 1 385 ? -10.619 1.025 16.369 1.00 98.38 385 PRO A C 1
ATOM 3100 O O . PRO A 1 385 ? -11.014 -0.054 16.800 1.00 98.38 385 PRO A O 1
ATOM 3103 N N . LEU A 1 386 ? -11.402 2.110 16.315 1.00 98.38 386 LEU A N 1
ATOM 3104 C CA . LEU A 1 386 ? -12.753 2.219 16.879 1.00 98.38 386 LEU A CA 1
ATOM 3105 C C . LEU A 1 386 ? -13.866 1.752 15.932 1.00 98.38 386 LEU A C 1
ATOM 3107 O O . LEU A 1 386 ? -15.052 1.911 16.250 1.00 98.38 386 LEU A O 1
ATOM 3111 N N . ARG A 1 387 ? -13.518 1.186 14.771 1.00 97.31 387 ARG A N 1
ATOM 3112 C CA . ARG A 1 387 ? -14.496 0.553 13.878 1.00 97.31 387 ARG A CA 1
ATOM 3113 C C . ARG A 1 387 ? -15.220 -0.604 14.570 1.00 97.31 387 ARG A C 1
ATOM 3115 O O . ARG A 1 387 ? -14.779 -1.118 15.599 1.00 97.31 387 ARG A O 1
ATOM 3122 N N . ASP A 1 388 ? -16.333 -1.018 13.978 1.00 96.31 388 ASP A N 1
ATOM 3123 C CA . ASP A 1 388 ? -17.016 -2.237 14.398 1.00 96.31 388 ASP A CA 1
ATOM 3124 C C . ASP A 1 388 ? -16.270 -3.475 13.874 1.00 96.31 388 ASP A C 1
ATOM 3126 O O . ASP A 1 388 ? -16.106 -3.651 12.666 1.00 96.31 388 ASP A O 1
ATOM 3130 N N . TRP A 1 389 ? -15.802 -4.307 14.805 1.00 97.06 389 TRP A N 1
ATOM 3131 C CA . TRP A 1 389 ? -15.078 -5.556 14.553 1.00 97.06 389 TRP A CA 1
ATOM 3132 C C . TRP A 1 389 ? -15.958 -6.802 14.746 1.00 97.06 389 TRP A C 1
ATOM 3134 O O . TRP A 1 389 ? -15.461 -7.923 14.656 1.00 97.06 389 TRP A O 1
ATOM 3144 N N . THR A 1 390 ? -17.258 -6.645 15.021 1.00 95.06 390 THR A N 1
ATOM 3145 C CA . THR A 1 390 ? -18.149 -7.756 15.400 1.00 95.06 390 THR A CA 1
ATOM 3146 C C . THR A 1 390 ? -18.163 -8.871 14.352 1.00 95.06 390 THR A C 1
ATOM 3148 O O . THR A 1 390 ? -17.935 -10.032 14.695 1.00 95.06 390 THR A O 1
ATOM 3151 N N . GLY A 1 391 ? -18.302 -8.521 13.068 1.00 94.69 391 GLY A N 1
ATOM 3152 C CA . GLY A 1 391 ? -18.250 -9.496 11.973 1.00 94.69 391 GLY A CA 1
ATOM 3153 C C . GLY A 1 391 ? -16.897 -10.211 11.856 1.00 94.69 391 GLY A C 1
ATOM 3154 O O . GLY A 1 391 ? -16.840 -11.384 11.489 1.00 94.69 391 GLY A O 1
ATOM 3155 N N . HIS A 1 392 ? -15.795 -9.552 12.229 1.00 96.62 392 HIS A N 1
ATOM 3156 C CA . HIS A 1 392 ? -14.469 -10.175 12.248 1.00 96.62 392 HIS A CA 1
ATOM 3157 C C . HIS A 1 392 ? -14.347 -11.219 13.348 1.00 96.62 392 HIS A C 1
ATOM 3159 O O . HIS A 1 392 ? -13.749 -12.265 13.116 1.00 96.62 392 HIS A O 1
ATOM 3165 N N . PHE A 1 393 ? -14.919 -10.979 14.528 1.00 95.94 393 PHE A N 1
ATOM 3166 C CA . PHE A 1 393 ? -14.884 -11.955 15.620 1.00 95.94 393 PHE A CA 1
ATOM 3167 C C . PHE A 1 393 ? -15.639 -13.234 15.252 1.00 95.94 393 PHE A C 1
ATOM 3169 O O . PHE A 1 393 ? -15.127 -14.336 15.462 1.00 95.94 393 PHE A O 1
ATOM 3176 N N . GLU A 1 394 ? -16.814 -13.086 14.639 1.00 93.94 394 GLU A N 1
ATOM 3177 C CA . GLU A 1 394 ? -17.624 -14.202 14.141 1.00 93.94 394 GLU A CA 1
ATOM 3178 C C . GLU A 1 394 ? -16.904 -14.987 13.038 1.00 93.94 394 GLU A C 1
ATOM 3180 O O . GLU A 1 394 ? -16.934 -16.221 13.021 1.00 93.94 394 GLU A O 1
ATOM 3185 N N . PHE A 1 395 ? -16.214 -14.280 12.142 1.00 95.62 395 PHE A N 1
ATOM 3186 C CA . PHE A 1 395 ? -15.454 -14.879 11.051 1.00 95.62 395 PHE A CA 1
ATOM 3187 C C . PHE A 1 395 ? -14.196 -15.621 11.537 1.00 95.62 395 PHE A C 1
ATOM 3189 O O . PHE A 1 395 ? -13.949 -16.762 11.135 1.00 95.62 395 PHE A O 1
ATOM 3196 N N . LEU A 1 396 ? -13.404 -14.992 12.412 1.00 95.62 396 LEU A N 1
ATOM 3197 C CA . LEU A 1 396 ? -12.122 -15.520 12.890 1.00 95.62 396 LEU A CA 1
ATOM 3198 C C . LEU A 1 396 ? -12.298 -16.650 13.916 1.00 95.62 396 LEU A C 1
ATOM 3200 O O . LEU A 1 396 ? -11.440 -17.528 13.997 1.00 95.62 396 LEU A O 1
ATOM 3204 N N . LYS A 1 397 ? -13.414 -16.663 14.662 1.00 93.69 397 LYS A N 1
ATOM 3205 C CA . LYS A 1 397 ? -13.772 -17.702 15.649 1.00 93.69 397 LYS A CA 1
ATOM 3206 C C . LYS A 1 397 ? -12.695 -17.934 16.721 1.00 93.69 397 LYS A C 1
ATOM 3208 O O . LYS A 1 397 ? -12.445 -19.071 17.120 1.00 93.69 397 LYS A O 1
ATOM 3213 N N . ILE A 1 398 ? -12.065 -16.858 17.192 1.00 91.56 398 ILE A N 1
ATOM 3214 C CA . ILE A 1 398 ? -11.064 -16.891 18.268 1.00 91.56 398 ILE A CA 1
ATOM 3215 C C . ILE A 1 398 ? -11.720 -16.510 19.598 1.00 91.56 398 ILE A C 1
ATOM 3217 O O . ILE A 1 398 ? -12.342 -15.455 19.718 1.00 91.56 398 ILE A O 1
ATOM 3221 N N . HIS A 1 399 ? -11.574 -17.372 20.605 1.00 90.94 399 HIS A N 1
ATOM 3222 C CA . HIS A 1 399 ? -12.124 -17.148 21.942 1.00 90.94 399 HIS A CA 1
ATOM 3223 C C . HIS A 1 399 ? -11.403 -15.997 22.666 1.00 90.94 399 HIS A C 1
ATOM 3225 O O . HIS A 1 399 ? -10.183 -15.883 22.570 1.00 90.94 399 HIS A O 1
ATOM 3231 N N . GLY A 1 400 ? -12.145 -15.146 23.383 1.00 93.81 400 GLY A N 1
ATOM 3232 C CA . GLY A 1 400 ? -11.598 -14.013 24.149 1.00 93.81 400 GLY A CA 1
ATOM 3233 C C . GLY A 1 400 ? -11.135 -12.808 23.315 1.00 93.81 400 GLY A C 1
ATOM 3234 O O . GLY A 1 400 ? -10.744 -11.783 23.873 1.00 93.81 400 GLY A O 1
ATOM 3235 N N . LEU A 1 401 ? -11.161 -12.905 21.978 1.00 96.00 401 LEU A N 1
ATOM 3236 C CA . LEU A 1 401 ? -10.672 -11.843 21.094 1.00 96.00 401 LEU A CA 1
ATOM 3237 C C . LEU A 1 401 ? -11.531 -10.576 21.192 1.00 96.00 401 LEU A C 1
ATOM 3239 O O . LEU A 1 401 ? -10.997 -9.472 21.173 1.00 96.00 401 LEU A O 1
ATOM 3243 N N . LYS A 1 402 ? -12.854 -10.727 21.319 1.00 97.69 402 LYS A N 1
ATOM 3244 C CA . LYS A 1 402 ? -13.790 -9.599 21.401 1.00 97.69 402 LYS A CA 1
ATOM 3245 C C . LYS A 1 402 ? -13.516 -8.738 22.633 1.00 97.69 402 LYS A C 1
ATOM 3247 O O . LYS A 1 402 ? -13.436 -7.517 22.525 1.00 97.69 402 LYS A O 1
ATOM 3252 N N . GLU A 1 403 ? -13.360 -9.378 23.786 1.00 98.06 403 GLU A N 1
ATOM 3253 C CA . GLU A 1 403 ? -13.109 -8.726 25.069 1.00 98.06 403 GLU A CA 1
ATOM 3254 C C . GLU A 1 403 ? -11.751 -8.018 25.057 1.00 98.06 403 GLU A C 1
ATOM 3256 O O . GLU A 1 403 ? -11.666 -6.847 25.429 1.00 98.06 403 GLU A O 1
ATOM 3261 N N . LEU A 1 404 ? -10.713 -8.689 24.545 1.00 98.19 404 LEU A N 1
ATOM 3262 C CA . LEU A 1 404 ? -9.380 -8.105 24.413 1.00 98.19 404 LEU A CA 1
ATOM 3263 C C . LEU A 1 404 ? -9.376 -6.896 23.469 1.00 98.19 404 LEU A C 1
ATOM 3265 O O . LEU A 1 404 ? -8.809 -5.857 23.798 1.00 98.19 404 LEU A O 1
ATOM 3269 N N . VAL A 1 405 ? -10.024 -6.987 22.304 1.00 98.38 405 VAL A N 1
ATOM 3270 C CA . VAL A 1 405 ? -10.100 -5.856 21.366 1.00 98.38 405 VAL A CA 1
ATOM 3271 C C . VAL A 1 405 ? -10.850 -4.681 21.988 1.00 98.38 405 VAL A C 1
ATOM 3273 O O . VAL A 1 405 ? -10.388 -3.549 21.858 1.00 98.38 405 VAL A O 1
ATOM 3276 N N . ALA A 1 406 ? -11.944 -4.928 22.714 1.00 98.50 406 ALA A N 1
ATOM 3277 C CA . ALA A 1 406 ? -12.670 -3.880 23.428 1.00 98.50 406 ALA A CA 1
ATOM 3278 C C . ALA A 1 406 ? -11.800 -3.199 24.502 1.00 98.50 406 ALA A C 1
ATOM 3280 O O . ALA A 1 406 ? -11.772 -1.969 24.581 1.00 98.50 406 ALA A O 1
ATOM 3281 N N . GLU A 1 407 ? -11.031 -3.969 25.281 1.00 98.56 407 GLU A N 1
ATOM 3282 C CA . GLU A 1 407 ? -10.049 -3.431 26.235 1.00 98.56 407 GLU A CA 1
ATOM 3283 C C . GLU A 1 407 ? -9.020 -2.536 25.522 1.00 98.56 407 GLU A C 1
ATOM 3285 O O . GLU A 1 407 ? -8.774 -1.400 25.936 1.00 98.56 407 GLU A O 1
ATOM 3290 N N . LYS A 1 408 ? -8.444 -3.008 24.409 1.00 98.62 408 LYS A N 1
ATOM 3291 C CA . LYS A 1 408 ? -7.428 -2.248 23.665 1.00 98.62 408 LYS A CA 1
ATOM 3292 C C . LYS A 1 408 ? -7.992 -1.028 22.947 1.00 98.62 408 LYS A C 1
ATOM 3294 O O . LYS A 1 408 ? -7.279 -0.034 22.835 1.00 98.62 408 LYS A O 1
ATOM 3299 N N . GLN A 1 409 ? -9.256 -1.040 22.525 1.00 98.69 409 GLN A N 1
ATOM 3300 C CA . GLN A 1 409 ? -9.943 0.158 22.032 1.00 98.69 409 GLN A CA 1
ATOM 3301 C C . GLN A 1 409 ? -10.056 1.221 23.133 1.00 98.69 409 GLN A C 1
ATOM 3303 O O . GLN A 1 409 ? -9.737 2.384 22.892 1.00 98.69 409 GLN A O 1
ATOM 3308 N N . GLN A 1 410 ? -10.442 0.834 24.353 1.00 98.75 410 GLN A N 1
ATOM 3309 C CA . GLN A 1 410 ? -10.506 1.765 25.486 1.00 98.75 410 GLN A CA 1
ATOM 3310 C C . GLN A 1 410 ? -9.123 2.315 25.846 1.00 98.75 410 GLN A C 1
ATOM 3312 O O . GLN A 1 410 ? -8.978 3.516 26.074 1.00 98.75 410 GLN A O 1
ATOM 3317 N N . GLN A 1 411 ? -8.097 1.459 25.866 1.00 98.81 411 GLN A N 1
ATOM 3318 C CA . GLN A 1 411 ? -6.727 1.903 26.123 1.00 98.81 411 GLN A CA 1
ATOM 3319 C C . GLN A 1 411 ? -6.223 2.854 25.033 1.00 98.81 411 GLN A C 1
ATOM 3321 O O . GLN A 1 411 ? -5.583 3.851 25.352 1.00 98.81 411 GLN A O 1
ATOM 3326 N N . TYR A 1 412 ? -6.547 2.591 23.764 1.00 98.88 412 TYR A N 1
ATOM 3327 C CA . TYR A 1 412 ? -6.204 3.480 22.658 1.00 98.88 412 TYR A CA 1
ATOM 3328 C C . TYR A 1 412 ? -6.797 4.882 22.849 1.00 98.88 412 TYR A C 1
ATOM 3330 O O . TYR A 1 412 ? -6.080 5.870 22.714 1.00 98.88 412 TYR A O 1
ATOM 3338 N N . VAL A 1 413 ? -8.075 4.983 23.238 1.00 98.81 413 VAL A N 1
ATOM 3339 C CA . VAL A 1 413 ? -8.711 6.281 23.529 1.00 98.81 413 VAL A CA 1
ATOM 3340 C C . VAL A 1 413 ? -8.016 6.995 24.691 1.00 98.81 413 VAL A C 1
ATOM 3342 O O . VAL A 1 413 ? -7.687 8.170 24.554 1.00 98.81 413 VAL A O 1
ATOM 3345 N N . LYS A 1 414 ? -7.710 6.289 25.788 1.00 98.81 414 LYS A N 1
ATOM 3346 C CA . LYS A 1 414 ? -6.971 6.862 26.931 1.00 98.81 414 LYS A CA 1
ATOM 3347 C C . LYS A 1 414 ? -5.582 7.370 26.534 1.00 98.81 414 LYS A C 1
ATOM 3349 O O . LYS A 1 414 ? -5.165 8.439 26.979 1.00 98.81 414 LYS A O 1
ATOM 3354 N N . ASP A 1 415 ? -4.871 6.623 25.688 1.00 98.81 415 ASP A N 1
ATOM 3355 C CA . ASP A 1 415 ? -3.562 7.027 25.168 1.00 98.81 415 ASP A CA 1
ATOM 3356 C C . ASP A 1 415 ? -3.699 8.333 24.353 1.00 98.81 415 ASP A C 1
ATOM 3358 O O . ASP A 1 415 ? -2.919 9.265 24.554 1.00 98.81 415 ASP A O 1
ATOM 3362 N N . LEU A 1 416 ? -4.729 8.458 23.505 1.00 98.88 416 LEU A N 1
ATOM 3363 C CA . LEU A 1 416 ? -5.004 9.691 22.755 1.00 98.88 416 LEU A CA 1
ATOM 3364 C C . LEU A 1 416 ? -5.393 10.877 23.650 1.00 98.88 416 LEU A C 1
ATOM 3366 O O . LEU A 1 416 ? -4.936 11.992 23.403 1.00 98.88 416 LEU A O 1
ATOM 3370 N N . GLU A 1 417 ? -6.207 10.663 24.685 1.00 98.81 417 GLU A N 1
ATOM 3371 C CA . GLU A 1 417 ? -6.565 11.708 25.655 1.00 98.81 417 GLU A CA 1
ATOM 3372 C C . GLU A 1 417 ? -5.333 12.229 26.402 1.00 98.81 417 GLU A C 1
ATOM 3374 O O . GLU A 1 417 ? -5.179 13.438 26.581 1.00 98.81 417 GLU A O 1
ATOM 3379 N N . SER A 1 418 ? -4.424 11.330 26.793 1.00 98.75 418 SER A N 1
ATOM 3380 C CA . SER A 1 418 ? -3.149 11.689 27.419 1.00 98.75 418 SER A CA 1
ATOM 3381 C C . SER A 1 418 ? -2.285 12.550 26.491 1.00 98.75 418 SER A C 1
ATOM 3383 O O . SER A 1 418 ? -1.811 13.615 26.896 1.00 98.75 418 SER A O 1
ATOM 3385 N N . ILE A 1 419 ? -2.153 12.156 25.218 1.00 98.75 419 ILE A N 1
ATOM 3386 C CA . ILE A 1 419 ? -1.414 12.934 24.212 1.00 98.75 419 ILE A CA 1
ATOM 3387 C C . ILE A 1 419 ? -2.060 14.311 24.014 1.00 98.75 419 ILE A C 1
ATOM 3389 O O . ILE A 1 419 ? -1.355 15.318 24.007 1.00 98.75 419 ILE A O 1
ATOM 3393 N N . ALA A 1 420 ? -3.392 14.380 23.926 1.00 98.75 420 ALA A N 1
ATOM 3394 C CA . ALA A 1 420 ? -4.109 15.645 23.792 1.00 98.75 420 ALA A CA 1
ATOM 3395 C C . ALA A 1 420 ? -3.884 16.552 25.007 1.00 98.75 420 ALA A C 1
ATOM 3397 O O . ALA A 1 420 ? -3.650 17.748 24.853 1.00 98.75 420 ALA A O 1
ATOM 3398 N N . ASN A 1 421 ? -3.898 16.006 26.225 1.00 98.62 421 ASN A N 1
ATOM 3399 C CA . ASN A 1 421 ? -3.607 16.780 27.430 1.00 98.62 421 ASN A CA 1
ATOM 3400 C C . ASN A 1 421 ? -2.207 17.402 27.395 1.00 98.62 421 ASN A C 1
ATOM 3402 O O . ASN A 1 421 ? -2.087 18.594 27.670 1.00 98.62 421 ASN A O 1
ATOM 3406 N N . LEU A 1 422 ? -1.192 16.633 26.997 1.00 98.56 422 LEU A N 1
ATOM 3407 C CA . LEU A 1 422 ? 0.180 17.125 26.857 1.00 98.56 422 LEU A CA 1
ATOM 3408 C C . LEU A 1 422 ? 0.326 18.154 25.724 1.00 98.56 422 LEU A C 1
ATOM 3410 O O . LEU A 1 422 ? 1.039 19.144 25.877 1.00 98.56 422 LEU A O 1
ATOM 3414 N N . PHE A 1 423 ? -0.364 17.951 24.600 1.00 98.44 423 PHE A N 1
ATOM 3415 C CA . PHE A 1 423 ? -0.373 18.892 23.479 1.00 98.44 423 PHE A CA 1
ATOM 3416 C C . PHE A 1 423 ? -0.959 20.250 23.892 1.00 98.44 423 PHE A C 1
ATOM 3418 O O . PHE A 1 423 ? -0.311 21.282 23.741 1.00 98.44 423 PHE A O 1
ATOM 3425 N N . TYR A 1 424 ? -2.143 20.260 24.512 1.00 98.25 424 TYR A N 1
ATOM 3426 C CA . TYR A 1 424 ? -2.801 21.503 24.935 1.00 98.25 424 TYR A CA 1
ATOM 3427 C C . TYR A 1 424 ? -2.167 22.162 26.167 1.00 98.25 424 TYR A C 1
ATOM 3429 O O . TYR A 1 424 ? -2.400 23.344 26.407 1.00 98.25 424 TYR A O 1
ATOM 3437 N N . SER A 1 425 ? -1.348 21.440 26.939 1.00 97.81 425 SER A N 1
ATOM 3438 C CA . SER A 1 425 ? -0.504 22.034 27.983 1.00 97.81 425 SER A CA 1
ATOM 3439 C C . SER A 1 425 ? 0.837 22.559 27.448 1.00 97.81 425 SER A C 1
ATOM 3441 O O . SER A 1 425 ? 1.695 22.922 28.250 1.00 97.81 425 SER A O 1
ATOM 3443 N N . ASN A 1 426 ? 1.045 22.567 26.123 1.00 97.44 426 ASN A N 1
ATOM 3444 C CA . ASN A 1 426 ? 2.299 22.920 25.445 1.00 97.44 426 ASN A CA 1
ATOM 3445 C C . ASN A 1 426 ? 3.511 22.053 25.848 1.00 97.44 426 ASN A C 1
ATOM 3447 O O . ASN A 1 426 ? 4.655 22.472 25.686 1.00 97.44 426 ASN A O 1
ATOM 3451 N N . ALA A 1 427 ? 3.279 20.842 26.368 1.00 97.94 427 ALA A N 1
ATOM 3452 C CA . ALA A 1 427 ? 4.338 19.877 26.673 1.00 97.94 427 ALA A CA 1
ATOM 3453 C C . ALA A 1 427 ? 4.763 19.056 25.439 1.00 97.94 427 ALA A C 1
ATOM 3455 O O . ALA A 1 427 ? 5.832 18.450 25.444 1.00 97.94 427 ALA A O 1
ATOM 3456 N N . LEU A 1 428 ? 3.939 19.041 24.384 1.00 97.25 428 LEU A N 1
ATOM 3457 C CA . LEU A 1 428 ? 4.249 18.454 23.080 1.00 97.25 428 LEU A CA 1
ATOM 3458 C C . LEU A 1 428 ? 3.978 19.471 21.973 1.00 97.25 428 LEU A C 1
ATOM 3460 O O . LEU A 1 428 ? 2.927 20.109 21.963 1.00 97.25 428 LEU A O 1
ATOM 3464 N N . ASP A 1 429 ? 4.886 19.561 21.004 1.00 97.62 429 ASP A N 1
ATOM 3465 C CA . ASP A 1 429 ? 4.606 20.231 19.736 1.00 97.62 429 ASP A CA 1
ATOM 3466 C C . ASP A 1 429 ? 3.790 19.324 18.792 1.00 97.62 429 ASP A C 1
ATOM 3468 O O . ASP A 1 429 ? 3.611 18.124 19.034 1.00 97.62 429 ASP A O 1
ATOM 3472 N N . SER A 1 430 ? 3.292 19.882 17.683 1.00 96.88 430 SER A N 1
ATOM 3473 C CA . SER A 1 430 ? 2.453 19.133 16.733 1.00 96.88 430 SER A CA 1
ATOM 3474 C C . SER A 1 430 ? 3.161 17.918 16.133 1.00 96.88 430 SER A C 1
ATOM 3476 O O . SER A 1 430 ? 2.519 16.908 15.848 1.00 96.88 430 SER A O 1
ATOM 3478 N N . LYS A 1 431 ? 4.484 17.996 15.940 1.00 96.88 431 LYS A N 1
ATOM 3479 C CA . LYS A 1 431 ? 5.282 16.903 15.373 1.00 96.88 431 LYS A CA 1
ATOM 3480 C C . LYS A 1 431 ? 5.429 15.753 16.369 1.00 96.88 431 LYS A C 1
ATOM 3482 O O . LYS A 1 431 ? 5.271 14.595 16.000 1.00 96.88 431 LYS A O 1
ATOM 3487 N N . SER A 1 432 ? 5.704 16.058 17.630 1.00 97.88 432 SER A N 1
ATOM 3488 C CA . SER A 1 432 ? 5.842 15.062 18.692 1.00 97.88 432 SER A CA 1
ATOM 3489 C C . SER A 1 432 ? 4.495 14.408 18.991 1.00 97.88 432 SER A C 1
ATOM 3491 O O . SER A 1 432 ? 4.412 13.184 19.087 1.00 97.88 432 SER A O 1
ATOM 3493 N N . ALA A 1 433 ? 3.416 15.196 19.030 1.00 98.31 433 ALA A N 1
ATOM 3494 C CA . ALA A 1 433 ? 2.061 14.673 19.164 1.00 98.31 433 ALA A CA 1
ATOM 3495 C C . ALA A 1 433 ? 1.683 13.745 17.993 1.00 98.31 433 ALA A C 1
ATOM 3497 O O . ALA A 1 433 ? 1.158 12.656 18.225 1.00 98.31 433 ALA A O 1
ATOM 3498 N N . SER A 1 434 ? 2.003 14.108 16.742 1.00 98.12 434 SER A N 1
ATOM 3499 C CA . SER A 1 434 ? 1.705 13.257 15.580 1.00 98.12 434 SER A CA 1
ATOM 3500 C C . SER A 1 434 ? 2.462 11.922 15.617 1.00 98.12 434 SER A C 1
ATOM 3502 O O . SER A 1 434 ? 1.888 10.876 15.303 1.00 98.12 434 SER A O 1
ATOM 3504 N N . VAL A 1 435 ? 3.725 11.926 16.056 1.00 98.19 435 VAL A N 1
ATOM 3505 C CA . VAL A 1 435 ? 4.520 10.706 16.260 1.00 98.19 435 VAL A CA 1
ATOM 3506 C C . VAL A 1 435 ? 3.906 9.831 17.356 1.00 98.19 435 VAL A C 1
ATOM 3508 O O . VAL A 1 435 ? 3.708 8.634 17.139 1.00 98.19 435 VAL A O 1
ATOM 3511 N N . MET A 1 436 ? 3.518 10.413 18.495 1.00 98.56 436 MET A N 1
ATOM 3512 C CA . MET A 1 436 ? 2.898 9.665 19.595 1.00 98.56 436 MET A CA 1
ATOM 3513 C C . MET A 1 436 ? 1.539 9.067 19.214 1.00 98.56 436 MET A C 1
ATOM 3515 O O . MET A 1 436 ? 1.263 7.921 19.569 1.00 98.56 436 MET A O 1
ATOM 3519 N N . VAL A 1 437 ? 0.712 9.781 18.441 1.00 98.69 437 VAL A N 1
ATOM 3520 C CA . VAL A 1 437 ? -0.562 9.244 17.929 1.00 98.69 437 VAL A CA 1
ATOM 3521 C C . VAL A 1 437 ? -0.324 8.046 17.005 1.00 98.69 437 VAL A C 1
ATOM 3523 O O . VAL A 1 437 ? -1.006 7.025 17.123 1.00 98.69 437 VAL A O 1
ATOM 3526 N N . GLN A 1 438 ? 0.663 8.129 16.105 1.00 98.50 438 GLN A N 1
ATOM 3527 C CA . GLN A 1 438 ? 1.049 6.997 15.255 1.00 98.50 438 GLN A CA 1
ATOM 3528 C C . GLN A 1 438 ? 1.561 5.811 16.088 1.00 98.50 438 GLN A C 1
ATOM 3530 O O . GLN A 1 438 ? 1.236 4.663 15.780 1.00 98.50 438 GLN A O 1
ATOM 3535 N N . GLY A 1 439 ? 2.314 6.083 17.157 1.00 98.50 439 GLY A N 1
ATOM 3536 C CA . GLY A 1 439 ? 2.752 5.085 18.130 1.00 98.50 439 GLY A CA 1
ATOM 3537 C C . GLY A 1 439 ? 1.585 4.386 18.831 1.00 98.50 439 GLY A C 1
ATOM 3538 O O . GLY A 1 439 ? 1.558 3.157 18.880 1.00 98.50 439 GLY A O 1
ATOM 3539 N N . ALA A 1 440 ? 0.585 5.140 19.302 1.00 98.69 440 ALA A N 1
ATOM 3540 C CA . ALA A 1 440 ? -0.626 4.596 19.921 1.00 98.69 440 ALA A CA 1
ATOM 3541 C C . ALA A 1 440 ? -1.432 3.719 18.945 1.00 98.69 440 ALA A C 1
ATOM 3543 O O . ALA A 1 440 ? -1.896 2.638 19.310 1.00 98.69 440 ALA A O 1
ATOM 3544 N N . LEU A 1 441 ? -1.547 4.137 17.678 1.00 98.69 441 LEU A N 1
ATOM 3545 C CA . LEU A 1 441 ? -2.215 3.357 16.631 1.00 98.69 441 LEU A CA 1
ATOM 3546 C C . LEU A 1 441 ? -1.487 2.029 16.374 1.00 98.69 441 LEU A C 1
ATOM 3548 O O . LEU A 1 441 ? -2.109 0.969 16.292 1.00 98.69 441 LEU A O 1
ATOM 3552 N N . ALA A 1 442 ? -0.158 2.079 16.266 1.00 98.25 442 ALA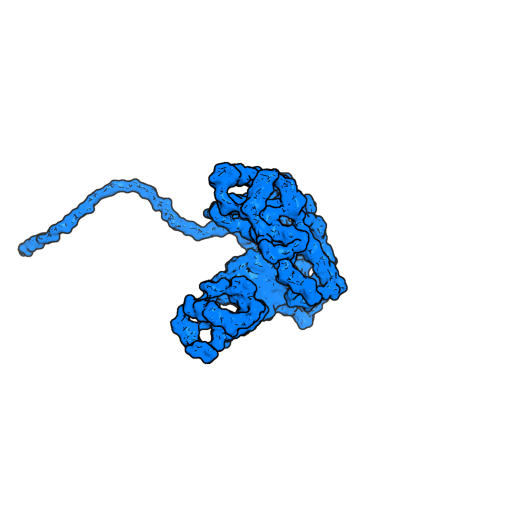 A N 1
ATOM 3553 C CA . ALA A 1 442 ? 0.663 0.892 16.069 1.00 98.25 442 ALA A CA 1
ATOM 3554 C C . ALA A 1 442 ? 0.598 -0.058 17.281 1.00 98.25 442 ALA A C 1
ATOM 3556 O O . ALA A 1 442 ? 0.500 -1.274 17.109 1.00 98.25 442 ALA A O 1
ATOM 3557 N N . LYS A 1 443 ? 0.584 0.498 18.499 1.00 98.56 443 LYS A N 1
ATOM 3558 C CA . LYS A 1 443 ? 0.412 -0.241 19.755 1.00 98.56 443 LYS A CA 1
ATOM 3559 C C . LYS A 1 443 ? -0.918 -0.992 19.796 1.00 98.56 443 LYS A C 1
ATOM 3561 O O . LYS A 1 443 ? -0.914 -2.181 20.097 1.00 98.56 443 LYS A O 1
ATOM 3566 N N . PHE A 1 444 ? -2.032 -0.355 19.416 1.00 98.75 444 PHE A N 1
ATOM 3567 C CA . PHE A 1 444 ? -3.331 -1.033 19.315 1.00 98.75 444 PHE A CA 1
ATOM 3568 C C . PHE A 1 444 ? -3.256 -2.274 18.414 1.00 98.75 444 PHE A C 1
ATOM 3570 O O . PHE A 1 444 ? -3.678 -3.360 18.812 1.00 98.75 444 PHE A O 1
ATOM 3577 N N . ALA A 1 445 ? -2.682 -2.147 17.214 1.00 98.06 445 ALA A N 1
ATOM 3578 C CA . ALA A 1 445 ? -2.570 -3.277 16.292 1.00 98.06 445 ALA A CA 1
ATOM 3579 C C . ALA A 1 445 ? -1.718 -4.425 16.862 1.00 98.06 445 ALA A C 1
ATOM 3581 O O . ALA A 1 445 ? -2.047 -5.590 16.652 1.00 98.06 445 ALA A O 1
ATOM 3582 N N . ALA A 1 446 ? -0.653 -4.101 17.602 1.00 97.94 446 ALA A N 1
ATOM 3583 C CA . ALA A 1 446 ? 0.230 -5.083 18.229 1.00 97.94 446 ALA A CA 1
ATOM 3584 C C . ALA A 1 446 ? -0.371 -5.767 19.462 1.00 97.94 446 ALA A C 1
ATOM 3586 O O . ALA A 1 446 ? -0.110 -6.944 19.683 1.00 97.94 446 ALA A O 1
ATOM 3587 N N . GLU A 1 447 ? -1.163 -5.056 20.263 1.00 98.25 447 GLU A N 1
ATOM 3588 C CA . GLU A 1 447 ? -1.676 -5.567 21.542 1.00 98.25 447 GLU A CA 1
ATOM 3589 C C . GLU A 1 447 ? -3.104 -6.128 21.458 1.00 98.25 447 GLU A C 1
ATOM 3591 O O . GLU A 1 447 ? -3.550 -6.796 22.386 1.00 98.25 447 GLU A O 1
ATOM 3596 N N . SER A 1 448 ? -3.829 -5.879 20.363 1.00 98.19 448 SER A N 1
ATOM 3597 C CA . SER A 1 448 ? -5.217 -6.337 20.165 1.00 98.19 448 SER A CA 1
ATOM 3598 C C . SER A 1 448 ? -5.355 -7.805 19.750 1.00 98.19 448 SER A C 1
ATOM 3600 O O . SER A 1 448 ? -6.474 -8.296 19.640 1.00 98.19 448 SER A O 1
ATOM 3602 N N . ALA A 1 449 ? -4.244 -8.494 19.466 1.00 97.12 449 ALA A N 1
ATOM 3603 C CA . ALA A 1 449 ? -4.196 -9.853 18.910 1.00 97.12 449 ALA A CA 1
ATOM 3604 C C . ALA A 1 449 ? -4.929 -10.053 17.562 1.00 97.12 449 ALA A C 1
ATOM 3606 O O . ALA A 1 449 ? -4.961 -11.169 17.045 1.00 97.12 449 ALA A O 1
ATOM 3607 N N . LEU A 1 450 ? -5.467 -8.993 16.940 1.00 97.44 450 LEU A N 1
ATOM 3608 C CA . LEU A 1 450 ? -6.143 -9.076 15.641 1.00 97.44 450 LEU A CA 1
ATOM 3609 C C . LEU A 1 450 ? -5.197 -9.602 14.557 1.00 97.44 450 LEU A C 1
ATOM 3611 O O . LEU A 1 450 ? -5.549 -10.527 13.833 1.00 97.44 450 LEU A O 1
ATOM 3615 N N . SER A 1 451 ? -3.978 -9.061 14.473 1.00 96.12 451 SER A N 1
ATOM 3616 C CA . SER A 1 451 ? -2.983 -9.497 13.480 1.00 96.12 451 SER A CA 1
ATOM 3617 C C . SER A 1 451 ? -2.715 -11.003 13.571 1.00 96.12 451 SER A C 1
ATOM 3619 O O . SER A 1 451 ? -2.710 -11.703 12.557 1.00 96.12 451 SER A O 1
ATOM 3621 N N . ASP A 1 452 ? -2.559 -11.511 14.795 1.00 95.38 452 ASP A N 1
ATOM 3622 C CA . ASP A 1 452 ? -2.318 -12.928 15.057 1.00 95.38 452 ASP A CA 1
ATOM 3623 C C . ASP A 1 452 ? -3.547 -13.776 14.731 1.00 95.38 452 ASP A C 1
ATOM 3625 O O . ASP A 1 452 ? -3.407 -14.833 14.123 1.00 95.38 452 ASP A O 1
ATOM 3629 N N . ALA A 1 453 ? -4.753 -13.302 15.054 1.00 97.00 453 ALA A N 1
ATOM 3630 C CA . ALA A 1 453 ? -5.997 -13.992 14.731 1.00 97.00 453 ALA A CA 1
ATOM 3631 C C . ALA A 1 453 ? -6.190 -14.168 13.214 1.00 97.00 453 ALA A C 1
ATOM 3633 O O . ALA A 1 453 ? -6.521 -15.263 12.759 1.00 97.00 453 ALA A O 1
ATOM 3634 N N . PHE A 1 454 ? -5.922 -13.128 12.415 1.00 96.06 454 PHE A N 1
ATOM 3635 C CA . PHE A 1 454 ? -5.940 -13.225 10.950 1.00 96.06 454 PHE A CA 1
ATOM 3636 C C . PHE A 1 454 ? -4.899 -14.227 10.430 1.00 96.06 454 PHE A C 1
ATOM 3638 O O . PHE A 1 454 ? -5.204 -15.045 9.560 1.00 96.06 454 PHE A O 1
ATOM 3645 N N . ASN A 1 455 ? -3.677 -14.193 10.969 1.00 92.44 455 ASN A N 1
ATOM 3646 C CA . ASN A 1 455 ? -2.606 -15.104 10.559 1.00 92.44 455 ASN A CA 1
ATOM 3647 C C . ASN A 1 455 ? -2.928 -16.567 10.917 1.00 92.44 455 ASN A C 1
ATOM 3649 O O . ASN A 1 455 ? -2.790 -17.442 10.064 1.00 92.44 455 ASN A O 1
ATOM 3653 N N . GLN A 1 456 ? -3.431 -16.827 12.128 1.00 93.44 456 GLN A N 1
ATOM 3654 C CA . GLN A 1 456 ? -3.870 -18.158 12.566 1.00 93.44 456 GLN A CA 1
ATOM 3655 C C . GLN A 1 456 ? -5.028 -18.685 11.717 1.00 93.44 456 GLN A C 1
ATOM 3657 O O . GLN A 1 456 ? -5.044 -19.861 11.349 1.00 93.44 456 GLN A O 1
ATOM 3662 N N . TRP A 1 457 ? -5.996 -17.824 11.383 1.00 94.12 457 TRP A N 1
ATOM 3663 C CA . TRP A 1 457 ? -7.100 -18.204 10.507 1.00 94.12 457 TRP A CA 1
ATOM 3664 C C . TRP A 1 457 ? -6.583 -18.635 9.133 1.00 94.12 457 TRP A C 1
ATOM 3666 O O . TRP A 1 457 ? -6.961 -19.701 8.648 1.00 94.12 457 TRP A O 1
ATOM 3676 N N . LEU A 1 458 ? -5.674 -17.855 8.540 1.00 90.44 458 LEU A N 1
ATOM 3677 C CA . LEU A 1 458 ? -5.106 -18.149 7.224 1.00 90.44 458 LEU A CA 1
ATOM 3678 C C . LEU A 1 458 ? -4.291 -19.450 7.225 1.00 90.44 458 LEU A C 1
ATOM 3680 O O . LEU A 1 458 ? -4.441 -20.276 6.325 1.00 90.44 458 LEU A O 1
ATOM 3684 N N . GLU A 1 459 ? -3.474 -19.664 8.258 1.00 87.94 459 GLU A N 1
ATOM 3685 C CA . GLU A 1 459 ? -2.703 -20.898 8.441 1.00 87.94 459 GLU A CA 1
ATOM 3686 C C . GLU A 1 459 ? -3.610 -22.127 8.609 1.00 87.94 459 GLU A C 1
ATOM 3688 O O . GLU A 1 459 ? -3.311 -23.215 8.117 1.00 87.94 459 GLU A O 1
ATOM 3693 N N . LYS A 1 460 ? -4.753 -21.971 9.282 1.00 87.69 460 LYS A N 1
ATOM 3694 C CA . LYS A 1 460 ? -5.732 -23.051 9.407 1.00 87.69 460 LYS A CA 1
ATOM 3695 C C . LYS A 1 460 ? -6.332 -23.428 8.053 1.00 87.69 460 LYS A C 1
ATOM 3697 O O . LYS A 1 460 ? -6.478 -24.621 7.795 1.00 87.69 460 LYS A O 1
ATOM 3702 N N . GLN A 1 461 ? -6.659 -22.452 7.202 1.00 84.62 461 GLN A N 1
ATOM 3703 C CA . GLN A 1 461 ? -7.218 -22.740 5.876 1.00 84.62 461 GLN A CA 1
ATOM 3704 C C . GLN A 1 461 ? -6.213 -23.471 4.980 1.00 84.62 461 GLN A C 1
ATOM 3706 O O . GLN A 1 461 ? -6.561 -24.488 4.385 1.00 84.62 461 GLN A O 1
ATOM 3711 N N . SER A 1 462 ? -4.944 -23.048 4.964 1.00 75.00 462 SER A N 1
ATOM 3712 C CA . SER A 1 462 ? -3.919 -23.692 4.125 1.00 75.00 462 SER A CA 1
ATOM 3713 C C . SER A 1 462 ? -3.642 -25.155 4.512 1.00 75.00 462 SER A C 1
ATOM 3715 O O . SER A 1 462 ? -3.313 -25.988 3.664 1.00 75.00 462 SER A O 1
ATOM 3717 N N . ARG A 1 463 ? -3.824 -25.511 5.791 1.00 74.06 463 ARG A N 1
ATOM 3718 C CA . ARG A 1 463 ? -3.716 -26.899 6.281 1.00 74.06 463 ARG A CA 1
ATOM 3719 C C . ARG A 1 463 ? -4.911 -27.781 5.911 1.00 74.06 463 ARG A C 1
ATOM 3721 O O . ARG A 1 463 ? -4.761 -29.000 5.881 1.00 74.06 463 ARG A O 1
ATOM 3728 N N . ILE A 1 464 ? -6.090 -27.198 5.694 1.00 63.44 464 ILE A N 1
ATOM 3729 C CA . ILE A 1 464 ? -7.288 -27.949 5.290 1.00 63.44 464 ILE A CA 1
ATOM 3730 C C . ILE A 1 464 ? -7.173 -28.356 3.821 1.00 63.44 464 ILE A C 1
ATOM 3732 O O . ILE A 1 464 ? -7.512 -29.479 3.486 1.00 63.44 464 ILE A O 1
ATOM 3736 N N . GLU A 1 465 ? -6.631 -27.487 2.970 1.00 57.88 465 GLU A N 1
ATOM 3737 C CA . GLU A 1 465 ? -6.524 -27.744 1.527 1.00 57.88 465 GLU A CA 1
ATOM 3738 C C . GLU A 1 465 ? -5.368 -28.676 1.132 1.00 57.88 465 GLU A C 1
ATOM 3740 O O . GLU A 1 465 ? -5.324 -29.179 0.008 1.00 57.88 465 GLU A O 1
ATOM 3745 N N . THR A 1 466 ? -4.406 -28.897 2.032 1.00 52.53 466 THR A N 1
ATOM 3746 C CA . THR A 1 466 ? -3.271 -29.814 1.816 1.00 52.53 466 THR A CA 1
ATOM 3747 C C . THR A 1 466 ? -3.572 -31.258 2.213 1.00 52.53 466 THR A C 1
ATOM 3749 O O . THR A 1 466 ? -2.819 -32.152 1.822 1.00 52.53 466 THR A O 1
ATOM 3752 N N . LYS A 1 467 ? -4.662 -31.487 2.950 1.00 44.31 467 LYS A N 1
ATOM 3753 C CA . LYS A 1 467 ? -5.239 -32.813 3.200 1.00 44.31 467 LYS A CA 1
ATOM 3754 C C . LYS A 1 467 ? -6.271 -33.138 2.131 1.00 44.31 467 LYS A C 1
ATOM 3756 O O . LYS A 1 467 ? -6.423 -34.346 1.862 1.00 44.31 467 LYS A O 1
#

Radius of gyration: 26.81 Å; chains: 1; bounding box: 106×60×70 Å

Sequence (467 aa):
MRGTFVVVEMNRVSLIFAFLSVFSVPALAQNKSCQGLFSPTPLLLSQLRFPENTNLDQNPKDFFQYGFEIEYVLNESGALLKDYIPPVYEHNLTVKKWTEDLTDEQRVDFVKKNLKALFPETKKPGKLILRDNSPLKLMVNSTLILDETGNLEIVSKVANSLEEVKHFLGIAFSRYGAGSAQLTLSLPRSAFFNKELATNVGFFKFLHDQDTLNKLVLGFSRYKTNLSEEVAKSFNHSHLGPMTLLRQKMLEQYLMLNSQGLFLDGKPRTDISNQQYSFKYIGGSVYRPDITKARVLIETRDAHKNLKLLFSRVERNTQLLSVNRDVFASAASLLPFDPEISFEKLPPKVKEMLITVFPNKLKSDLTYLGTELESLSVYRNFAWPLRDWTGHFEFLKIHGLKELVAEKQQQYVKDLESIANLFYSNALDSKSASVMVQGALAKFAAESALSDAFNQWLEKQSRIETK

pLDDT: mean 83.53, std 20.23, range [21.02, 98.88]

Secondary structure (DSSP, 8-state):
-------------------------------HHHHSS--PPP--GGG----TT--TTS-GGGSSEEEEEEEE-GGG-HHHHTTEE--GGGGT--HHIIIIIS-HHHHHHHHHHTHHHH-SSTTSEEEEEEPTT-TTTTTB-SEEEE-TTS-EEEEBPPBS-HHHHHHHHHHHHHHH---EEEEEEEEEHHHHHTS-HHHHHHHHHHHHHHHHHHHHHHHHHHHHH-TTS-S-GGGGSTTTS--BHHHHHHHHHHHHHHHTT----SHHHHHHHH-TT-GGGSSSEEE-TTT-SSEEEEEEEEEET-HHHHHHHHHHHHHHHHS-GGGGGGGGGPPPB-HHHHHHTS-HHHHHHHHHHS-----TT----HHHHHHH-GGGGGGGGGS--HHHHHHH--TTHHHHHHHHHHHHHHHHHHHHHHHHTTSS-HHHHHHHHHHHHHHHHHHSSHHHHHHHHHHHHHHHHT-

Foldseek 3Di:
DDDDDDDDDDDDDDDDDDDDPDDPPPDDPPPPPPVPLDPDDFDDLVNFAADPPPPCVVPSLQQKKKWKKFWDALLLCLLVLLQFDAPQVVPVHDNCCRNPVDGSNRSSVVCVVCVCVQAVDAPDFGRGAGDPPDPCVVWWDRGWGQHPVRITMIITDMGSGVVVVVVNVVSCCVRRNFTFMKMKMKGFLCLQLVDDLLLNLLVVLLFLVLQLLVQLLVLLVVCVVPVLDQSNVLLLALQAFGFAPQQSVVVSVQSVCSSVVNQDDDPVLVCLVPASSHVQRYAAWGWRSSPDSRITMIMHRNCTRPVVVNSSRVVLVSNCSSDDSVLSSLSSPFDGHHLVVLLVPADPLLNVLLCVLSPFPDDPPDDDDPVSSVSSSSSSSLSRLSGDCPSVCVSLVDPPLVVLSVVLNVVLRVQSVVLSVCVVVVVDDSSSSSSSSSNSSSVSSNRSCSNVSSSVSSVVVVVVRVD